Protein AF-A0A401SY33-F1 (afdb_monomer_lite)

Organism: Chiloscyllium punctatum (NCBI:txid137246)

Sequence (757 aa):
MIVTLPQFLPVDTIYSPPIVLKVLDYRPFGYKPVVGQTTVKSLNEFMCDPFAGSPETEDVAMMSNKSFHVETPNIEEDDTIDWWCKFYASSGEHDDYTDYLLQGYDTIKIYPCPLEDVPQFKGLQDFCHTFKLYRGKVYGDIEDPMVVGEFKGSFRIYPLPEDPAKPVPPPQFRQLPWSEPQICLVRVYIVRALSLQPKDRSGTCDPYIKVSLGKETIDDREHYIPNNLNPVFGKMFQLYATVPLNKDLKVSVYDYDLISQDDKIGETVIDLENRYLSRFGARCGLPRTYCISGSTQWRDQLTPIELLKNLSTMKNYALPVIRNNGQKITIGEKEFSLDDFEPRKLPYNFPGPPEERLALHILRLQNLVPEHVETRTLFNSTQPGIEQGKLQMWIDIFPKKLGLPGPPFNITPRGPVRYVLRCIIWNTSDVVLQETNLMGERMSDIYIKGWMVGLEEQKQNTDVHYRSLDGEGNFNWRFIFQFEYLTVERVLVINKKNYIWSLDETEMKMPPKLILQLWDNDKVSFDDYLGYLEINLNAFRCPTKWADNCTLEKFFKLEDSSSDSLQKMISLFKQKSIKGWWPCVTHEEGKPYLTGKLELTLELLTEREAEERPAGKGRDEPNMNPRLEPPNKLFVAVHQIPQEEKVRREREREAIWSRKASSLVVEGGVGGCSARREQKGRSSFHAAAYFGVDSSWPRACLYVCVYMCACMRVPEMQASRGGKTESRVCGWNIPEKARPNSRKKKPPLCSMPDSRR

pLDDT: mean 75.25, std 23.59, range [20.56, 98.5]

Foldseek 3Di:
DWDWDWDFADPPQLRGQWDKFFFWFQDPPRDTDTQWIDTHHGCVVQEDDLCCQDPVHDPPPLPPDADDDQDADDDDDDPPDAPLLQACVQVVPDPPNPVVVSNPDFHFAAAAEPPLPPVLCVSLCPAKDKTFIAPDDPDDCPVDTDGQWIFIWGWHWYFADPDPVDDGRDDPDPDDDDLAFFKKKKKKWFFKWFQFQDDDPVRFFQKDKWKDWDPDIDGGLVPTAPRDRIDGDLDIDIDIDRPPQGQKIKMWMWGDDPPDDIHTLFIDIDGNNSCVRRPLNSQAAQTLADFCDDNRHAWALDFLLRNLQVNCVVSVWARWDADDQQQWIDIPPDIDGLVSRDDPDDSDPGGDGNNSRRSSVVSVSVNHGHRYWYKYFTDDPVDPPDTRTITIIGMHIGGPVSPHTDDDGRRRADWWFKKKKKKWFFKKAQADFDDADPVRATWFFKKKWKDKVPPVVLIDIFDTAPTDRGGMGGTRFIRIDMFTARPSVQWTWDFDQPDPPRPGTRIDTHFGKMKMWMWGDDPPDPIHTQFIDIDRLQWAAAADADPVVADCCSGPDDDDDPDDDPRGTDHCVVVQKHWHKYFTWDADPRDTDGRIITTMIIGMGGPVRCVVFPDDGTQDPVCPPPHGDGPDPPDDDDDDDDPPPVVVVVVVVVVVVPPDDDDDDDDDDDDDDDDDDDDDDDDDDDDDDDDDDDDDDDRTTMMMIITGSGDIDRPPPDPPDDDDTDTDRDDDDDPPDDDDDDDDDDDDDDDDDDDDD

InterPro domains:
  IPR000008 C2 domain [PF00168] (186-274)
  IPR000008 C2 domain [PF00168] (442-539)
  IPR000008 C2 domain [PR00360] (201-213)
  IPR000008 C2 domain [PR00360] (227-240)
  IPR000008 C2 domain [PR00360] (249-257)
  IPR000008 C2 domain [PS50004] (167-285)
  IPR000008 C2 domain [PS50004] (401-551)
  IPR000008 C2 domain [SM00239] (185-284)
  IPR000008 C2 domain [SM00239] (357-549)
  IPR035892 C2 domain superfamily [G3DSA:2.60.40.150] (173-290)
  IPR035892 C2 domain superfamily [G3DSA:2.60.40.150] (414-547)
  IPR035892 C2 domain superfamily [SSF49562] (176-303)
  IPR035892 C2 domain superfamily [SSF49562] (388-561)
  IPR037721 Ferlin family [PTHR12546] (7-633)
  IPR037724 Ferlin, fifth C2 domain [cd04037] (185-308)
  IPR037725 Ferlin, sixth C2 domain [cd08374] (421-552)
  IPR055072 Ferlin, dsRNA-binding domain-like domain [PF22901] (277-367)

Secondary structure (DSSP, 8-state):
-EEEEEEE--SSGGGPPPEEEEEE---GGG---EEEEEEE---GGGB--TTTTSTTT-------PPP--------PPPTT--HHHHHHHHH---GGGHHHHHTT---PEEESS-GGG-GGGGGG-SS-EEEEEESS---S--SS--EEEEEEEEEEEEEPPSSTTSPPPPPSS-SPPPSSPEEEEEEEEEEEEESPPP-STTS---EEEEEEETTEEEE-GGG--TT-SS-EEEEEEEEEEEETTT-EEEEEEEE--SSSPPEEEEEEEEEHHHHHH-TT-TTSPBPSS-BSSSTTB---SS-HHHHHHHHHHHTTPPPPEEEGGGTEEEETTEEEEGGGTS-SS-S-S-B--HHHHHHHHHHHTTT--BSEEEEEEEEETTEEEEEEEEEEEEEEEEEGGG-PPPPPP--PPPPPEEEEEEEEEEEEESPPP-EE-TTS-EEEEEEEEEEETT-GGG-EEPPPEEEESSS-EEEEEEEEEEEEEETTTTEEEEEE-SSTT-SSPEEEEE--EEEEEEEE--SSSPPEEEEEEEEETTSBPPPBSSGGG--HHHHH--S---SS---PPB-TTTS-EEEEEEEEEEEETTEEEEEEEEEEEEEEEEHHHHHHS---SBT-SS--SS--PPP---S-------THHHHHHHHHHHHHHTSS---------------------------------------PEEEEEEEEE-----------S-----------------PPP----------------

Radius of gyration: 38.67 Å; chains: 1; bounding box: 113×69×112 Å

Structure (mmCIF, N/CA/C/O backbone):
data_AF-A0A401SY33-F1
#
_entry.id   AF-A0A401SY33-F1
#
loop_
_atom_site.group_PDB
_atom_site.id
_atom_site.type_symbol
_atom_site.label_atom_id
_atom_site.label_alt_id
_atom_site.label_comp_id
_atom_site.label_asym_id
_atom_site.label_entity_id
_atom_site.label_seq_id
_atom_site.pdbx_PDB_ins_code
_atom_site.Cartn_x
_atom_site.Cartn_y
_atom_site.Cartn_z
_atom_site.occupancy
_atom_site.B_iso_or_equiv
_atom_site.auth_seq_id
_atom_site.auth_comp_id
_atom_site.auth_asym_id
_atom_site.auth_atom_id
_atom_site.pdbx_PDB_model_num
ATOM 1 N N . MET A 1 1 ? -23.190 5.964 31.655 1.00 54.78 1 MET A N 1
ATOM 2 C CA . MET A 1 1 ? -24.062 5.789 32.844 1.00 54.78 1 MET A CA 1
ATOM 3 C C . MET A 1 1 ? -24.639 4.380 32.801 1.00 54.78 1 MET A C 1
ATOM 5 O O . MET A 1 1 ? -25.105 3.988 31.737 1.00 54.78 1 MET A O 1
ATOM 9 N N . ILE A 1 2 ? -24.578 3.614 33.896 1.00 63.88 2 ILE A N 1
ATOM 10 C CA . ILE A 1 2 ? -25.315 2.341 34.010 1.00 63.88 2 ILE A CA 1
ATOM 11 C C . ILE A 1 2 ? -26.623 2.646 34.728 1.00 63.88 2 ILE A C 1
ATOM 13 O O . ILE A 1 2 ? -26.611 3.270 35.787 1.00 63.88 2 ILE A O 1
ATOM 17 N N . VAL A 1 3 ? -27.733 2.231 34.133 1.00 65.44 3 VAL A N 1
ATOM 18 C CA . VAL A 1 3 ? -29.063 2.327 34.725 1.00 65.44 3 VAL A CA 1
ATOM 19 C C . VAL A 1 3 ? -29.599 0.921 34.873 1.00 65.44 3 VAL A C 1
ATOM 21 O O . VAL A 1 3 ? -29.601 0.155 33.912 1.00 65.44 3 VAL A O 1
ATOM 24 N N . THR A 1 4 ? -30.084 0.598 36.062 1.00 65.88 4 THR A N 1
ATOM 25 C CA . THR A 1 4 ? -30.574 -0.741 36.349 1.00 65.88 4 THR A CA 1
ATOM 26 C C . THR A 1 4 ? -32.029 -0.702 36.763 1.00 65.88 4 THR A C 1
ATOM 28 O O . THR A 1 4 ? -32.407 0.068 37.644 1.00 65.88 4 THR A O 1
ATOM 31 N N . LEU A 1 5 ? -32.852 -1.494 36.076 1.00 68.00 5 LEU A N 1
ATOM 32 C CA . LEU A 1 5 ? -34.304 -1.441 36.171 1.00 68.00 5 LEU A CA 1
ATOM 33 C C . LEU A 1 5 ? -34.866 -2.864 36.316 1.00 68.00 5 LEU A C 1
ATOM 35 O O . LEU A 1 5 ? -34.790 -3.645 35.365 1.00 68.00 5 LEU A O 1
ATOM 39 N N . PRO A 1 6 ? -35.443 -3.225 37.475 1.00 67.12 6 PRO A N 1
ATOM 40 C CA . PRO A 1 6 ? -36.211 -4.458 37.600 1.00 67.12 6 PRO A CA 1
ATOM 41 C C . PRO A 1 6 ? -37.560 -4.307 36.885 1.00 67.12 6 PRO A C 1
ATOM 43 O O . PRO A 1 6 ? -38.305 -3.365 37.161 1.00 67.12 6 PRO A O 1
ATOM 46 N N . GLN A 1 7 ? -37.888 -5.233 35.981 1.00 70.06 7 GLN A N 1
ATOM 47 C CA . GLN A 1 7 ? -39.125 -5.203 35.204 1.00 70.06 7 GLN A CA 1
ATOM 48 C C . GLN A 1 7 ? -39.750 -6.600 35.082 1.00 70.06 7 GLN A C 1
ATOM 50 O O . GLN A 1 7 ? -39.080 -7.600 34.854 1.00 70.06 7 GLN A O 1
ATOM 55 N N . PHE A 1 8 ? -41.074 -6.689 35.180 1.00 71.06 8 PHE A N 1
ATOM 56 C CA . PHE A 1 8 ? -41.777 -7.924 34.828 1.00 71.06 8 PHE A CA 1
ATOM 57 C C . PHE A 1 8 ? -41.903 -8.008 33.305 1.00 71.06 8 PHE A C 1
ATOM 59 O O . PHE A 1 8 ? -42.587 -7.175 32.703 1.00 71.06 8 PHE A O 1
ATOM 66 N N . LEU A 1 9 ? -41.233 -8.988 32.698 1.00 73.81 9 LEU A N 1
ATOM 67 C CA . LEU A 1 9 ? -41.313 -9.299 31.270 1.00 73.81 9 LEU A CA 1
ATOM 68 C C . LEU A 1 9 ? -41.828 -10.742 31.090 1.00 73.81 9 LEU A C 1
ATOM 70 O O . LEU A 1 9 ? -41.631 -11.569 31.982 1.00 73.81 9 LEU A O 1
ATOM 74 N N . PRO A 1 10 ? -42.516 -11.054 29.978 1.00 72.00 10 PRO A N 1
ATOM 75 C CA . PRO A 1 10 ? -42.912 -12.423 29.660 1.00 72.00 10 PRO A CA 1
ATOM 76 C C . PRO A 1 10 ? -41.701 -13.357 29.550 1.00 72.00 10 PRO A C 1
ATOM 78 O O . PRO A 1 10 ? -40.641 -12.947 29.085 1.00 72.00 10 PRO A O 1
ATOM 81 N N . VAL A 1 11 ? -41.878 -14.617 29.960 1.00 67.94 11 VAL A N 1
ATOM 82 C CA . VAL A 1 11 ? -40.839 -15.659 29.842 1.00 67.94 11 VAL A CA 1
ATOM 83 C C . VAL A 1 11 ? -40.564 -15.980 28.373 1.00 67.94 11 VAL A C 1
ATOM 85 O O . VAL A 1 11 ? -39.411 -16.097 27.969 1.00 67.94 11 VAL A O 1
ATOM 88 N N . ASP A 1 12 ? -41.626 -16.086 27.573 1.00 71.31 12 ASP A N 1
ATOM 89 C CA . ASP A 1 12 ? -41.516 -16.222 26.125 1.00 71.31 12 ASP A CA 1
ATOM 90 C C . ASP A 1 12 ? -41.307 -14.841 25.491 1.00 71.31 12 ASP A C 1
ATOM 92 O O . ASP A 1 12 ? -42.156 -13.943 25.556 1.00 71.31 12 ASP A O 1
ATOM 96 N N . THR A 1 13 ? -40.137 -14.683 24.881 1.00 68.00 13 THR A N 1
ATOM 97 C CA . THR A 1 13 ? -39.648 -13.415 24.357 1.00 68.00 13 THR A CA 1
ATOM 98 C C . THR A 1 13 ? -40.414 -12.920 23.133 1.00 68.00 13 THR A C 1
ATOM 100 O O . THR A 1 13 ? -40.348 -11.726 22.838 1.00 68.00 13 THR A O 1
ATOM 103 N N . ILE A 1 14 ? -41.194 -13.776 22.462 1.00 73.94 14 ILE A N 1
ATOM 104 C CA . ILE A 1 14 ? -42.076 -13.378 21.352 1.00 73.94 14 ILE A CA 1
ATOM 105 C C . ILE A 1 14 ? -43.176 -12.424 21.847 1.00 73.94 14 ILE A C 1
ATOM 107 O O . ILE A 1 14 ? -43.636 -11.558 21.100 1.00 73.94 14 ILE A O 1
ATOM 111 N N . TYR A 1 15 ? -43.563 -12.530 23.123 1.00 76.69 15 TYR A N 1
ATOM 112 C CA . TYR A 1 15 ? -44.560 -11.655 23.746 1.00 76.69 15 TYR A CA 1
ATOM 113 C C . TYR A 1 15 ? -43.953 -10.440 24.453 1.00 76.69 15 TYR A C 1
ATOM 115 O O . TYR A 1 15 ? -44.697 -9.617 24.999 1.00 76.69 15 TYR A O 1
ATOM 123 N N . SER A 1 16 ? -42.623 -10.308 24.468 1.00 73.12 16 SER A N 1
ATOM 124 C CA . SER A 1 16 ? -41.962 -9.188 25.131 1.00 73.12 16 SER A CA 1
ATOM 125 C C . SER A 1 16 ? -42.324 -7.859 24.463 1.00 73.12 16 SER A C 1
ATOM 127 O O . SER A 1 16 ? -42.234 -7.731 23.240 1.00 73.12 16 SER A O 1
ATOM 129 N N . PRO A 1 17 ? -42.731 -6.835 25.239 1.00 77.50 17 PRO A N 1
ATOM 130 C CA . PRO A 1 17 ? -43.013 -5.525 24.677 1.00 77.50 17 PRO A CA 1
ATOM 131 C C . PRO A 1 17 ? -41.732 -4.903 24.096 1.00 77.50 17 PRO A C 1
ATOM 133 O O . PRO A 1 17 ? -40.653 -5.070 24.670 1.00 77.50 17 PRO A O 1
ATOM 136 N N . PRO A 1 18 ? -41.832 -4.137 22.996 1.00 81.31 18 PRO A N 1
ATOM 137 C CA . PRO A 1 18 ? -40.674 -3.479 22.411 1.00 81.31 18 PRO A CA 1
ATOM 138 C C . PRO A 1 18 ? -40.135 -2.373 23.330 1.00 81.31 18 PRO A C 1
ATOM 140 O O . PRO A 1 18 ? -40.899 -1.699 24.029 1.00 81.31 18 PRO A O 1
ATOM 143 N N . ILE A 1 19 ? -38.825 -2.119 23.275 1.00 81.44 19 ILE A N 1
ATOM 144 C CA . ILE A 1 19 ? -38.206 -0.981 23.970 1.00 81.44 19 ILE A CA 1
ATOM 145 C C . ILE A 1 19 ? -38.242 0.236 23.046 1.00 81.44 19 ILE A C 1
ATOM 147 O O . ILE A 1 19 ? -37.684 0.225 21.951 1.00 81.44 19 ILE A O 1
ATOM 151 N N . VAL A 1 20 ? -38.883 1.316 23.494 1.00 82.62 20 VAL A N 1
ATOM 152 C CA . VAL A 1 20 ? -38.921 2.585 22.755 1.00 82.62 20 VAL A CA 1
ATOM 153 C C . VAL A 1 20 ? -37.926 3.557 23.373 1.00 82.62 20 VAL A C 1
ATOM 155 O O . VAL A 1 20 ? -38.124 4.031 24.491 1.00 82.62 20 VAL A O 1
ATOM 158 N N . LEU A 1 21 ? -36.879 3.895 22.626 1.00 82.81 21 LEU A N 1
ATOM 159 C CA . LEU A 1 21 ? -35.899 4.899 23.026 1.00 82.81 21 LEU A CA 1
ATOM 160 C C . LEU A 1 21 ? -36.359 6.258 22.513 1.00 82.81 21 LEU A C 1
ATOM 162 O O . LEU A 1 21 ? -36.647 6.409 21.327 1.00 82.81 21 LEU A O 1
ATOM 166 N N . LYS A 1 22 ? -36.440 7.248 23.404 1.00 81.25 22 LYS A N 1
ATOM 167 C CA . LYS A 1 22 ? -36.845 8.617 23.067 1.00 81.25 22 LYS A CA 1
ATOM 168 C C . LYS A 1 22 ? -35.818 9.607 23.576 1.00 81.25 22 LYS A C 1
ATOM 170 O O . LYS A 1 22 ? -35.433 9.568 24.743 1.00 81.25 22 LYS A O 1
ATOM 175 N N . VAL A 1 23 ? -35.447 10.533 22.707 1.00 78.81 23 VAL A N 1
ATOM 176 C CA . VAL A 1 23 ? -34.651 11.703 23.054 1.00 78.81 23 VAL A CA 1
ATOM 177 C C . VAL A 1 23 ? -35.593 12.880 23.256 1.00 78.81 23 VAL A C 1
ATOM 179 O O . VAL A 1 23 ? -36.391 13.208 22.373 1.00 78.81 23 VAL A O 1
ATOM 182 N N . LEU A 1 24 ? -35.504 13.499 24.432 1.00 81.12 24 LEU A N 1
ATOM 183 C CA . LEU A 1 24 ? -36.297 14.659 24.822 1.00 81.12 24 LEU A CA 1
ATOM 184 C C . LEU A 1 24 ? -35.406 15.902 24.849 1.00 81.12 24 LEU A C 1
ATOM 186 O O . LEU A 1 24 ? -34.330 15.883 25.444 1.00 81.12 24 LEU A O 1
ATOM 190 N N . ASP A 1 25 ? -35.876 16.980 24.235 1.00 76.69 25 ASP A N 1
ATOM 191 C CA . ASP A 1 25 ? -35.248 18.301 24.308 1.00 76.69 25 ASP A CA 1
ATOM 192 C C . ASP A 1 25 ? -35.870 19.087 25.469 1.00 76.69 25 ASP A C 1
ATOM 194 O O . ASP A 1 25 ? -37.087 19.243 25.528 1.00 76.69 25 ASP A O 1
ATOM 198 N N . TYR A 1 26 ? -35.064 19.530 26.435 1.00 75.00 26 TYR A N 1
ATOM 199 C CA . TYR A 1 26 ? -35.552 20.274 27.596 1.00 75.00 26 TYR A CA 1
ATOM 200 C C . TYR A 1 26 ? -35.578 21.769 27.281 1.00 75.00 26 TYR A C 1
ATOM 202 O O . TYR A 1 26 ? -34.548 22.440 27.303 1.00 75.00 26 TYR A O 1
ATOM 210 N N . ARG A 1 27 ? -36.777 22.305 27.034 1.00 76.81 27 ARG A N 1
ATOM 211 C CA . ARG A 1 27 ? -36.976 23.734 26.763 1.00 76.81 27 ARG A CA 1
ATOM 212 C C . ARG A 1 27 ? -37.445 24.493 28.009 1.00 76.81 27 ARG A C 1
ATOM 214 O O . ARG A 1 27 ? -38.011 23.885 28.927 1.00 76.81 27 ARG A O 1
ATOM 221 N N . PRO A 1 28 ? -37.254 25.829 28.050 1.00 71.00 28 PRO A N 1
ATOM 222 C CA . PRO A 1 28 ? -37.853 26.679 29.076 1.00 71.00 28 PRO A CA 1
ATOM 223 C C . PRO A 1 28 ? -39.360 26.413 29.234 1.00 71.00 28 PRO A C 1
ATOM 225 O O . PRO A 1 28 ? -40.027 25.994 28.288 1.00 71.00 28 PRO A O 1
ATOM 228 N N . PHE A 1 29 ? -39.898 26.661 30.431 1.00 72.88 29 PHE A N 1
ATOM 229 C CA . PHE A 1 29 ? -41.309 26.420 30.791 1.00 72.88 29 PHE A CA 1
ATOM 230 C C . PHE A 1 29 ? -41.753 24.943 30.815 1.00 72.88 29 PHE A C 1
ATOM 232 O O . PHE A 1 29 ? -42.946 24.653 30.820 1.00 72.88 29 PHE A O 1
ATOM 239 N N . GLY A 1 30 ? -40.813 23.993 30.873 1.00 73.56 30 GLY A N 1
ATOM 240 C CA . GLY A 1 30 ? -41.118 22.573 31.097 1.00 73.56 30 GLY A CA 1
ATOM 241 C C . GLY A 1 30 ? -41.630 21.821 29.865 1.00 73.56 30 GLY A C 1
ATOM 242 O O . GLY A 1 30 ? -42.019 20.658 29.983 1.00 73.56 30 GLY A O 1
ATOM 243 N N . TYR A 1 31 ? -41.603 22.448 28.687 1.00 74.44 31 TYR A N 1
ATOM 244 C CA . TYR A 1 31 ? -41.922 21.790 27.424 1.00 74.44 31 TYR A CA 1
ATOM 245 C C . TYR A 1 31 ? -40.796 20.823 27.022 1.00 74.44 31 TYR A C 1
ATOM 247 O O . TYR A 1 31 ? -39.625 21.204 26.985 1.00 74.44 31 TYR A O 1
ATOM 255 N N . LYS A 1 32 ? -41.156 19.564 26.735 1.00 80.06 32 LYS A N 1
ATOM 256 C CA . LYS A 1 32 ? -40.211 18.471 26.443 1.00 80.06 32 LYS A CA 1
ATOM 257 C C . LYS A 1 32 ? -40.564 17.729 25.149 1.00 80.06 32 LYS A C 1
ATOM 259 O O . LYS A 1 32 ? -41.097 16.617 25.213 1.00 80.06 32 LYS A O 1
ATOM 264 N N . PRO A 1 33 ? -40.350 18.331 23.967 1.00 80.19 33 PRO A N 1
ATOM 265 C CA . PRO A 1 33 ? -40.641 17.664 22.706 1.00 80.19 33 PRO A CA 1
ATOM 266 C C . PRO A 1 33 ? -39.713 16.464 22.485 1.00 80.19 33 PRO A C 1
ATOM 268 O O . PRO A 1 33 ? -38.527 16.501 22.814 1.00 80.19 33 PRO A O 1
ATOM 271 N N . VAL A 1 34 ? -40.261 15.404 21.883 1.00 80.44 34 VAL A N 1
ATOM 272 C CA . VAL A 1 34 ? -39.468 14.275 21.379 1.00 80.44 34 VAL A CA 1
ATOM 273 C C . VAL A 1 34 ? -38.770 14.729 20.102 1.00 80.44 34 VAL A C 1
ATOM 275 O O . VAL A 1 34 ? -39.436 15.017 19.107 1.00 80.44 34 VAL A O 1
ATOM 278 N N . VAL A 1 35 ? -37.442 14.792 20.129 1.00 79.06 35 VAL A N 1
ATOM 279 C CA . VAL A 1 35 ? -36.632 15.209 18.971 1.00 79.06 35 VAL A CA 1
ATOM 280 C C . VAL A 1 35 ? -36.192 14.035 18.108 1.00 79.06 35 VAL A C 1
ATOM 282 O O . VAL A 1 35 ? -36.000 14.204 16.909 1.00 79.06 35 VAL A O 1
ATOM 285 N N . GLY A 1 36 ? -36.120 12.840 18.689 1.00 82.81 36 GLY A N 1
ATOM 286 C CA . GLY A 1 36 ? -35.834 11.603 17.979 1.00 82.81 36 GLY A CA 1
ATOM 287 C C . GLY A 1 36 ? -36.314 10.403 18.780 1.00 82.81 36 GLY A C 1
ATOM 288 O O . GLY A 1 36 ? -36.308 10.430 20.014 1.00 82.81 36 GLY A O 1
ATOM 289 N N . GLN A 1 37 ? -36.755 9.356 18.095 1.00 86.56 37 GLN A N 1
ATOM 290 C CA . GLN A 1 37 ? -37.111 8.099 18.740 1.00 86.56 37 GLN A CA 1
ATOM 291 C C . GLN A 1 37 ? -36.773 6.889 17.876 1.00 86.56 37 GLN A C 1
ATOM 293 O O . GLN A 1 37 ? -36.743 6.974 16.651 1.00 86.56 37 GLN A O 1
ATOM 298 N N . THR A 1 38 ? -36.557 5.751 18.523 1.00 85.75 38 THR A N 1
ATOM 299 C CA . THR A 1 38 ? -36.406 4.454 17.866 1.00 85.75 38 THR A CA 1
ATOM 300 C C . THR A 1 38 ? -37.145 3.377 18.649 1.00 85.75 38 THR A C 1
ATOM 302 O O . THR A 1 38 ? -37.444 3.559 19.830 1.00 85.75 38 THR A O 1
ATOM 305 N N . THR A 1 39 ? -37.485 2.271 17.995 1.00 85.81 39 THR A N 1
ATOM 306 C CA . THR A 1 39 ? -38.187 1.147 18.627 1.00 85.81 39 THR A CA 1
ATOM 307 C C . THR A 1 39 ? -37.414 -0.138 18.382 1.00 85.81 39 THR A C 1
ATOM 309 O O . THR A 1 39 ? -37.330 -0.612 17.252 1.00 85.81 39 THR A O 1
ATOM 312 N N . VAL A 1 40 ? -36.885 -0.710 19.457 1.00 82.94 40 VAL A N 1
ATOM 313 C CA . VAL A 1 40 ? -36.245 -2.022 19.491 1.00 82.94 40 VAL A CA 1
ATOM 314 C C . VAL A 1 40 ? -37.350 -3.070 19.600 1.00 82.94 40 VAL A C 1
ATOM 316 O O . VAL A 1 40 ? -37.990 -3.201 20.645 1.00 82.94 40 VAL A O 1
ATOM 319 N N . LYS A 1 41 ? -37.635 -3.757 18.488 1.00 81.62 41 LYS A N 1
ATOM 320 C CA . LYS A 1 41 ? -38.771 -4.690 18.382 1.00 81.62 41 LYS A CA 1
ATOM 321 C C . LYS A 1 41 ? -38.498 -6.053 19.015 1.00 81.62 41 LYS A C 1
ATOM 323 O O . LYS A 1 41 ? -39.400 -6.616 19.617 1.00 81.62 41 LYS A O 1
ATOM 328 N N . SER A 1 42 ? -37.280 -6.568 18.862 1.00 81.94 42 SER A N 1
ATOM 329 C CA . SER A 1 42 ? -36.862 -7.861 19.403 1.00 81.94 42 SER A CA 1
ATOM 330 C C . SER A 1 42 ? -35.894 -7.639 20.554 1.00 81.94 42 SER A C 1
ATOM 332 O O . SER A 1 42 ? -34.956 -6.860 20.419 1.00 81.94 42 SER A O 1
ATOM 334 N N . LEU A 1 43 ? -36.122 -8.316 21.679 1.00 80.88 43 LEU A N 1
ATOM 335 C CA . LEU A 1 43 ? -35.225 -8.261 22.837 1.00 80.88 43 LEU A CA 1
ATOM 336 C C . LEU A 1 43 ? -34.252 -9.442 22.899 1.00 80.88 43 LEU A C 1
ATOM 338 O O . LEU A 1 43 ? -33.363 -9.444 23.745 1.00 80.88 43 LEU A O 1
ATOM 342 N N . ASN A 1 44 ? -34.397 -10.421 22.000 1.00 81.56 44 ASN A N 1
ATOM 343 C CA . ASN A 1 44 ? -33.638 -11.675 22.023 1.00 81.56 44 ASN A CA 1
ATOM 344 C C . ASN A 1 44 ? -32.125 -11.454 22.002 1.00 81.56 44 ASN A C 1
ATOM 346 O O . ASN A 1 44 ? -31.402 -12.127 22.725 1.00 81.56 44 ASN A O 1
ATOM 350 N N . GLU A 1 45 ? -31.654 -10.482 21.221 1.00 78.25 45 GLU A N 1
ATOM 351 C CA . GLU A 1 45 ? -30.228 -10.154 21.091 1.00 78.25 45 GLU A CA 1
ATOM 352 C C . GLU A 1 45 ? -29.603 -9.576 22.375 1.00 78.25 45 GLU A C 1
ATOM 354 O O . GLU A 1 45 ? -28.382 -9.579 22.531 1.00 78.25 45 GLU A O 1
ATOM 359 N N . PHE A 1 46 ? -30.431 -9.121 23.320 1.00 80.88 46 PHE A N 1
ATOM 360 C CA . PHE A 1 46 ? -29.997 -8.553 24.598 1.00 80.88 46 PHE A CA 1
ATOM 361 C C . PHE A 1 46 ? -30.153 -9.517 25.776 1.00 80.88 46 PHE A C 1
ATOM 363 O O . PHE A 1 46 ? -29.701 -9.198 26.879 1.00 80.88 46 PHE A O 1
ATOM 370 N N . MET A 1 47 ? -30.781 -10.677 25.562 1.00 79.56 47 MET A N 1
ATOM 371 C CA . MET A 1 47 ? -30.905 -11.719 26.577 1.00 79.56 47 MET A CA 1
ATOM 372 C C . MET A 1 47 ? -29.543 -12.381 26.809 1.00 79.56 47 MET A C 1
ATOM 374 O O . MET A 1 47 ? -28.842 -12.722 25.857 1.00 79.56 47 MET A O 1
ATOM 378 N N . CYS A 1 48 ? -29.155 -12.570 28.067 1.00 77.94 48 CYS A N 1
ATOM 379 C CA . CYS A 1 48 ? -27.909 -13.250 28.418 1.00 77.94 48 CYS A CA 1
ATOM 380 C C . CYS A 1 48 ? -28.053 -14.095 29.686 1.00 77.94 48 CYS A C 1
ATOM 382 O O . CYS A 1 48 ? -28.863 -13.784 30.559 1.00 77.94 48 CYS A O 1
ATOM 384 N N . ASP A 1 49 ? -27.223 -15.131 29.808 1.00 78.31 49 ASP A N 1
ATOM 385 C CA . ASP A 1 49 ? -26.973 -15.782 31.093 1.00 78.31 49 ASP A CA 1
ATOM 386 C C . ASP A 1 49 ? -26.028 -14.885 31.906 1.00 78.31 49 ASP A C 1
ATOM 388 O O . ASP A 1 49 ? -24.906 -14.628 31.466 1.00 78.31 49 ASP A O 1
ATOM 392 N N . PRO A 1 50 ? -26.454 -14.363 33.066 1.00 73.06 50 PRO A N 1
ATOM 393 C CA . PRO A 1 50 ? -25.643 -13.424 33.819 1.00 73.06 50 PRO A CA 1
ATOM 394 C C . PRO A 1 50 ? -24.477 -14.089 34.566 1.00 73.06 50 PRO A C 1
ATOM 396 O O . PRO A 1 50 ? -23.640 -13.371 35.122 1.00 73.06 50 PRO A O 1
ATOM 399 N N . PHE A 1 51 ? -24.423 -15.425 34.591 1.00 71.44 51 PHE A N 1
ATOM 400 C CA . PHE A 1 51 ? -23.330 -16.213 35.160 1.00 71.44 51 PHE A CA 1
ATOM 401 C C . PHE A 1 51 ? -22.401 -16.815 34.103 1.00 71.44 51 PHE A C 1
ATOM 403 O O . PHE A 1 51 ? -21.338 -17.306 34.478 1.00 71.44 51 PHE A O 1
ATOM 410 N N . ALA A 1 52 ? -22.740 -16.724 32.811 1.00 61.44 52 ALA A N 1
ATOM 411 C CA . ALA A 1 52 ? -21.816 -17.069 31.736 1.00 61.44 52 ALA A CA 1
ATOM 412 C C . ALA A 1 52 ? -20.575 -16.159 31.833 1.00 61.44 52 ALA A C 1
ATOM 414 O O . ALA A 1 52 ? -20.671 -14.939 31.675 1.00 61.44 52 ALA A O 1
ATOM 415 N N . GLY A 1 53 ? -19.429 -16.745 32.196 1.00 50.66 53 GLY A N 1
ATOM 416 C CA . GLY A 1 53 ? -18.183 -16.025 32.488 1.00 50.66 53 GLY A CA 1
ATOM 417 C C . GLY A 1 53 ? -17.825 -15.902 33.979 1.00 50.66 53 GLY A C 1
ATOM 418 O O . GLY A 1 53 ? -16.915 -15.145 34.337 1.00 50.66 53 GLY A O 1
ATOM 419 N N . SER A 1 54 ? -18.505 -16.624 34.882 1.00 44.66 54 SER A N 1
ATOM 420 C CA . SER A 1 54 ? -17.895 -16.985 36.168 1.00 44.66 54 SER A CA 1
ATOM 421 C C . SER A 1 54 ? -16.703 -17.927 35.908 1.00 44.66 54 SER A C 1
ATOM 423 O O . SER A 1 54 ? -16.729 -18.665 34.920 1.00 44.66 54 SER A O 1
ATOM 425 N N . PRO A 1 55 ? -15.663 -17.949 36.767 1.00 45.00 55 PRO A N 1
ATOM 426 C CA . PRO A 1 55 ? -14.506 -18.838 36.585 1.00 45.00 55 PRO A CA 1
ATOM 427 C C . PRO A 1 55 ? -14.870 -20.326 36.448 1.00 45.00 55 PRO A C 1
ATOM 429 O O . PRO A 1 55 ? -14.027 -21.121 36.058 1.00 45.00 55 PRO A O 1
ATOM 432 N N . GLU A 1 56 ? -16.106 -20.700 36.784 1.00 37.44 56 GLU A N 1
ATOM 433 C CA . GLU A 1 56 ? -16.596 -22.074 36.813 1.00 37.44 56 GLU A CA 1
ATOM 434 C C . GLU A 1 56 ? -17.227 -22.549 35.489 1.00 37.44 56 GLU A C 1
ATOM 436 O O . GLU A 1 56 ? -17.537 -23.731 35.387 1.00 37.44 56 GLU A O 1
ATOM 441 N N . THR A 1 57 ? -17.455 -21.684 34.483 1.00 35.41 57 THR A N 1
ATOM 442 C CA . THR A 1 57 ? -18.266 -22.065 33.295 1.00 35.41 57 THR A CA 1
ATOM 443 C C . THR A 1 57 ? -17.698 -21.735 31.915 1.00 35.41 57 THR A C 1
ATOM 445 O O . THR A 1 57 ? -18.282 -22.157 30.919 1.00 35.41 57 THR A O 1
ATOM 448 N N . GLU A 1 58 ? -16.552 -21.064 31.803 1.00 37.47 58 GLU A N 1
ATOM 449 C CA . GLU A 1 58 ? -15.858 -20.947 30.515 1.00 37.47 58 GLU A CA 1
ATOM 450 C C . GLU A 1 58 ? -14.586 -21.788 30.533 1.00 37.47 58 GLU A C 1
ATOM 452 O O . GLU A 1 58 ? -13.506 -21.307 30.879 1.00 37.47 58 GLU A O 1
ATOM 457 N N . ASP A 1 59 ? -14.716 -23.049 30.108 1.00 37.22 59 ASP A N 1
ATOM 458 C CA . ASP A 1 59 ? -13.588 -23.788 29.553 1.00 37.22 59 ASP A CA 1
ATOM 459 C C . ASP A 1 59 ? -12.984 -22.920 28.450 1.00 37.22 59 ASP A C 1
ATOM 461 O O . ASP A 1 59 ? -13.568 -22.704 27.383 1.00 37.22 59 ASP A O 1
ATOM 465 N N . VAL A 1 60 ? -11.819 -22.355 28.756 1.00 41.56 60 VAL A N 1
ATOM 466 C CA . VAL A 1 60 ? -11.039 -21.503 27.872 1.00 41.56 60 VAL A CA 1
ATOM 467 C C . VAL A 1 60 ? -10.623 -22.354 26.677 1.00 41.56 60 VAL A C 1
ATOM 469 O O . VAL A 1 60 ? -9.546 -22.950 26.654 1.00 41.56 60 VAL A O 1
ATOM 472 N N . ALA A 1 61 ? -11.471 -22.394 25.651 1.00 40.66 61 ALA A N 1
ATOM 473 C CA . ALA A 1 61 ? -11.153 -22.926 24.336 1.00 40.66 61 ALA A CA 1
ATOM 474 C C . ALA A 1 61 ? -10.173 -21.973 23.629 1.00 40.66 61 ALA A C 1
ATOM 476 O O . ALA A 1 61 ? -10.450 -21.389 22.584 1.00 40.66 61 ALA A O 1
ATOM 477 N N . MET A 1 62 ? -8.991 -21.800 24.219 1.00 42.59 62 MET A N 1
ATOM 478 C CA . MET A 1 62 ? -7.799 -21.421 23.483 1.00 42.59 62 MET A CA 1
ATOM 479 C C . MET A 1 62 ? -7.497 -22.586 22.557 1.00 42.59 62 MET A C 1
ATOM 481 O O . MET A 1 62 ? -6.942 -23.597 22.989 1.00 42.59 62 MET A O 1
ATOM 485 N N . MET A 1 63 ? -7.930 -22.458 21.305 1.00 38.62 63 MET A N 1
ATOM 486 C CA . MET A 1 63 ? -7.682 -23.452 20.274 1.00 38.62 63 MET A CA 1
ATOM 487 C C . MET A 1 63 ? -6.194 -23.806 20.253 1.00 38.62 63 MET A C 1
ATOM 489 O O . MET A 1 63 ? -5.333 -22.963 20.001 1.00 38.62 63 MET A O 1
ATOM 493 N N . SER A 1 64 ? -5.909 -25.072 20.555 1.00 33.66 64 SER A N 1
ATOM 494 C CA . SER A 1 64 ? -4.637 -25.711 20.253 1.00 33.66 64 SER A CA 1
ATOM 495 C C . SER A 1 64 ? -4.551 -25.821 18.734 1.00 33.66 64 SER A C 1
ATOM 497 O O . SER A 1 64 ? -5.094 -26.748 18.139 1.00 33.66 64 SER A O 1
ATOM 499 N N . ASN A 1 65 ? -3.915 -24.843 18.095 1.00 34.19 65 ASN A N 1
ATOM 500 C CA . ASN A 1 65 ? -3.427 -25.028 16.739 1.00 34.19 65 ASN A CA 1
ATOM 501 C C . ASN A 1 65 ? -1.979 -25.495 16.829 1.00 34.19 65 ASN A C 1
ATOM 503 O O . ASN A 1 65 ? -1.131 -24.823 17.413 1.00 34.19 65 ASN A O 1
ATOM 507 N N . LYS A 1 66 ? -1.734 -26.682 16.266 1.00 33.25 66 LYS A N 1
ATOM 508 C CA . LYS A 1 66 ? -0.406 -27.260 16.070 1.00 33.25 66 LYS A CA 1
ATOM 509 C C . LYS A 1 66 ? 0.493 -26.239 15.376 1.00 33.25 66 LYS A C 1
ATOM 511 O O . LYS A 1 66 ? 0.132 -25.707 14.325 1.00 33.25 66 LYS A O 1
ATOM 516 N N . SER A 1 67 ? 1.659 -26.001 15.961 1.00 29.67 67 SER A N 1
ATOM 517 C CA . SER A 1 67 ? 2.755 -25.296 15.316 1.00 29.67 67 SER A CA 1
ATOM 518 C C . SER A 1 67 ? 3.186 -26.074 14.068 1.00 29.67 67 SER A C 1
ATOM 520 O O . SER A 1 67 ? 3.428 -27.280 14.112 1.00 29.67 67 SER A O 1
ATOM 522 N N . PHE A 1 68 ? 3.254 -25.387 12.930 1.00 32.06 68 PHE A N 1
ATOM 523 C CA . PHE A 1 68 ? 4.004 -25.873 11.779 1.00 32.06 68 PHE A CA 1
ATOM 524 C C . PHE A 1 68 ? 5.451 -25.428 11.976 1.00 32.06 68 PHE A C 1
ATOM 526 O O . PHE A 1 68 ? 5.748 -24.236 11.915 1.00 32.06 68 PHE A O 1
ATOM 533 N N . HIS A 1 69 ? 6.336 -26.386 12.250 1.00 30.53 69 HIS A N 1
ATOM 534 C CA . HIS A 1 69 ? 7.773 -26.157 12.178 1.00 30.53 69 HIS A CA 1
ATOM 535 C C . HIS A 1 69 ? 8.152 -25.963 10.710 1.00 30.53 69 HIS A C 1
ATOM 537 O O . HIS A 1 69 ? 8.050 -26.892 9.912 1.00 30.53 69 HIS A O 1
ATOM 543 N N . VAL A 1 70 ? 8.579 -24.752 10.366 1.00 34.94 70 VAL A N 1
ATOM 544 C CA . VAL A 1 70 ? 9.323 -24.482 9.138 1.00 34.94 70 VAL A CA 1
ATOM 545 C C . VAL A 1 70 ? 10.755 -24.208 9.573 1.00 34.94 70 VAL A C 1
ATOM 547 O O . VAL A 1 70 ? 10.999 -23.305 10.373 1.00 34.94 70 VAL A O 1
ATOM 550 N N . GLU A 1 71 ? 11.688 -25.038 9.115 1.00 31.03 71 GLU A N 1
ATOM 551 C CA . GLU A 1 71 ? 13.116 -24.780 9.278 1.00 31.03 71 GLU A CA 1
ATOM 552 C C . GLU A 1 71 ? 13.477 -23.566 8.419 1.00 31.03 71 GLU A C 1
ATOM 554 O O . GLU A 1 71 ? 13.393 -23.618 7.193 1.00 31.03 71 GLU A O 1
ATOM 559 N N . THR A 1 72 ? 13.835 -22.457 9.061 1.00 37.06 72 THR A N 1
ATOM 560 C CA . THR A 1 72 ? 14.286 -21.248 8.372 1.00 37.06 72 THR A CA 1
ATOM 561 C C . THR A 1 72 ? 15.815 -21.237 8.276 1.00 37.06 72 THR A C 1
ATOM 563 O O . THR A 1 72 ? 16.504 -21.494 9.271 1.00 37.06 72 THR A O 1
ATOM 566 N N . PRO A 1 73 ? 16.386 -20.964 7.089 1.00 37.03 73 PRO A N 1
ATOM 567 C CA . PRO A 1 73 ? 17.825 -20.821 6.930 1.00 37.03 73 PRO A CA 1
ATOM 568 C C . PRO A 1 73 ? 18.356 -19.569 7.646 1.00 37.03 73 PRO A C 1
ATOM 570 O O . PRO A 1 73 ? 17.632 -18.634 7.979 1.00 37.03 73 PRO A O 1
ATOM 573 N N . ASN A 1 74 ? 19.662 -19.576 7.905 1.00 32.03 74 ASN A N 1
ATOM 574 C CA . ASN A 1 74 ? 20.379 -18.510 8.597 1.00 32.03 74 ASN A CA 1
ATOM 575 C C . ASN A 1 74 ? 20.444 -17.252 7.718 1.00 32.03 74 ASN A C 1
ATOM 577 O O . ASN A 1 74 ? 21.074 -17.299 6.665 1.00 32.03 74 ASN A O 1
ATOM 581 N N . ILE A 1 75 ? 19.822 -16.147 8.142 1.00 47.22 75 ILE A N 1
ATOM 582 C CA . ILE A 1 75 ? 19.801 -14.899 7.357 1.00 47.22 75 ILE A CA 1
ATOM 583 C C . ILE A 1 75 ? 20.211 -13.707 8.229 1.00 47.22 75 ILE A C 1
ATOM 585 O O . ILE A 1 75 ? 19.920 -13.684 9.432 1.00 47.22 75 ILE A O 1
ATOM 589 N N . GLU A 1 76 ? 20.963 -12.795 7.614 1.00 43.94 76 GLU A N 1
ATOM 590 C CA . GLU A 1 76 ? 21.217 -11.414 8.032 1.00 43.94 76 GLU A CA 1
ATOM 591 C C . GLU A 1 76 ? 20.160 -10.545 7.339 1.00 43.94 76 GLU A C 1
ATOM 593 O O . GLU A 1 76 ? 19.928 -10.719 6.145 1.00 43.94 76 GLU A O 1
ATOM 598 N N . GLU A 1 77 ? 19.470 -9.679 8.084 1.00 46.41 77 GLU A N 1
ATOM 599 C CA . GLU A 1 77 ? 18.414 -8.812 7.538 1.00 46.41 77 GLU A CA 1
ATOM 600 C C . GLU A 1 77 ? 18.942 -8.013 6.342 1.00 46.41 77 GLU A C 1
ATOM 602 O O . GLU A 1 77 ? 19.963 -7.330 6.431 1.00 46.41 77 GLU A O 1
ATOM 607 N N . ASP A 1 78 ? 18.242 -8.134 5.219 1.00 53.38 78 ASP A N 1
ATOM 608 C CA . ASP A 1 78 ? 18.505 -7.332 4.040 1.00 53.38 78 ASP A CA 1
ATOM 609 C C . ASP A 1 78 ? 17.826 -5.968 4.227 1.00 53.38 78 ASP A C 1
ATOM 611 O O . ASP A 1 78 ? 16.602 -5.888 4.387 1.00 53.38 78 ASP A O 1
ATOM 615 N N . ASP A 1 79 ? 18.610 -4.888 4.168 1.00 55.22 79 ASP A N 1
ATOM 616 C CA . ASP A 1 79 ? 18.131 -3.499 4.165 1.00 55.22 79 ASP A CA 1
ATOM 617 C C . ASP A 1 79 ? 17.104 -3.231 3.038 1.00 55.22 79 ASP A C 1
ATOM 619 O O . ASP A 1 79 ? 16.451 -2.184 3.010 1.00 55.22 79 ASP A O 1
ATOM 623 N N . THR A 1 80 ? 16.916 -4.171 2.101 1.00 62.47 80 THR A N 1
ATOM 624 C CA . THR A 1 80 ? 15.873 -4.118 1.073 1.00 62.47 80 THR A CA 1
ATOM 625 C C . THR A 1 80 ? 14.469 -4.543 1.532 1.00 62.47 80 THR A C 1
ATOM 627 O O . THR A 1 80 ? 13.539 -4.459 0.722 1.00 62.47 80 THR A O 1
ATOM 630 N N . ILE A 1 81 ? 14.245 -4.971 2.781 1.00 75.75 81 ILE A N 1
ATOM 631 C CA . ILE A 1 81 ? 12.919 -5.422 3.252 1.00 75.75 81 ILE A CA 1
ATOM 632 C C . ILE A 1 81 ? 12.107 -4.280 3.881 1.00 75.75 81 ILE A C 1
ATOM 634 O O . ILE A 1 81 ? 12.376 -3.832 4.995 1.00 75.75 81 ILE A O 1
ATOM 638 N N . ASP A 1 82 ? 11.026 -3.870 3.212 1.00 81.62 82 ASP A N 1
ATOM 639 C CA . ASP A 1 82 ? 10.096 -2.845 3.699 1.00 81.62 82 ASP A CA 1
ATOM 640 C C . ASP A 1 82 ? 8.649 -3.354 3.850 1.00 81.62 82 ASP A C 1
ATOM 642 O O . ASP A 1 82 ? 8.343 -4.542 3.711 1.00 81.62 82 ASP A O 1
ATOM 646 N N . TRP A 1 83 ? 7.739 -2.423 4.153 1.00 88.94 83 TRP A N 1
ATOM 647 C CA . TRP A 1 83 ? 6.311 -2.705 4.283 1.00 88.94 83 TRP A CA 1
ATOM 648 C C . TRP A 1 83 ? 5.676 -3.213 2.975 1.00 88.94 83 TRP A C 1
ATOM 650 O O . TRP A 1 83 ? 4.774 -4.049 3.018 1.00 88.94 83 TRP A O 1
ATOM 660 N N . TRP A 1 84 ? 6.155 -2.767 1.809 1.00 87.31 84 TRP A N 1
ATOM 661 C CA . TRP A 1 84 ? 5.626 -3.200 0.516 1.00 87.31 84 TRP A CA 1
ATOM 662 C C . TRP A 1 84 ? 5.958 -4.660 0.228 1.00 87.31 84 TRP A C 1
ATOM 664 O O . TRP A 1 84 ? 5.072 -5.391 -0.212 1.00 87.31 84 TRP A O 1
ATOM 674 N N . CYS A 1 85 ? 7.170 -5.126 0.554 1.00 85.19 85 CYS A N 1
ATOM 675 C CA . CYS A 1 85 ? 7.508 -6.553 0.475 1.00 85.19 85 CYS A CA 1
ATOM 676 C C . CYS A 1 85 ? 6.495 -7.406 1.256 1.00 85.19 85 CYS A C 1
ATOM 678 O O . CYS A 1 85 ? 5.972 -8.395 0.742 1.00 85.19 85 CYS A O 1
ATOM 680 N N . LYS A 1 86 ? 6.151 -6.958 2.468 1.00 88.12 86 LYS A N 1
ATOM 681 C CA . LYS A 1 86 ? 5.150 -7.597 3.326 1.00 88.12 86 LYS A CA 1
ATOM 682 C C . LYS A 1 86 ? 3.756 -7.597 2.691 1.00 88.12 86 LYS A C 1
ATOM 684 O O . LYS A 1 86 ? 3.071 -8.620 2.698 1.00 88.12 86 LYS A O 1
ATOM 689 N N . PHE A 1 87 ? 3.327 -6.462 2.141 1.00 90.31 87 PHE A N 1
ATOM 690 C CA . PHE A 1 87 ? 2.022 -6.306 1.496 1.00 90.31 87 PHE A CA 1
ATOM 691 C C . PHE A 1 87 ? 1.867 -7.213 0.267 1.00 90.31 87 PHE A C 1
ATOM 693 O O . PHE A 1 87 ? 0.887 -7.952 0.183 1.00 90.31 87 PHE A O 1
ATOM 700 N N . TYR A 1 88 ? 2.845 -7.230 -0.642 1.00 86.62 88 TYR A N 1
ATOM 701 C CA . TYR A 1 88 ? 2.777 -8.037 -1.866 1.00 86.62 88 TYR A CA 1
ATOM 702 C C . TYR A 1 88 ? 2.911 -9.539 -1.607 1.00 86.62 88 TYR A C 1
ATOM 704 O O . TYR A 1 88 ? 2.174 -10.328 -2.198 1.00 86.62 88 TYR A O 1
ATOM 712 N N . ALA A 1 89 ? 3.751 -9.942 -0.648 1.00 87.19 89 ALA A N 1
ATOM 713 C CA . ALA A 1 89 ? 3.781 -11.328 -0.177 1.00 87.19 89 ALA A CA 1
ATOM 714 C C . ALA A 1 89 ? 2.424 -11.779 0.400 1.00 87.19 89 ALA A C 1
ATOM 716 O O . ALA A 1 89 ? 2.099 -12.964 0.386 1.00 87.19 89 ALA A O 1
ATOM 717 N N . SER A 1 90 ? 1.619 -10.833 0.897 1.00 90.56 90 SER A N 1
ATOM 718 C CA . SER A 1 90 ? 0.298 -11.099 1.472 1.00 90.56 90 SER A CA 1
ATOM 719 C C . SER A 1 90 ? -0.839 -11.081 0.450 1.00 90.56 90 SER A C 1
ATOM 721 O O . SER A 1 90 ? -1.850 -11.747 0.674 1.00 90.56 90 SER A O 1
ATOM 723 N N . SER A 1 91 ? -0.713 -10.315 -0.639 1.00 86.06 91 SER A N 1
ATOM 724 C CA . SER A 1 91 ? -1.738 -10.247 -1.690 1.00 86.06 91 SER A CA 1
ATOM 725 C C . SER A 1 91 ? -1.729 -11.471 -2.597 1.00 86.06 91 SER A C 1
ATOM 727 O O . SER A 1 91 ? -2.778 -11.833 -3.123 1.00 86.06 91 SER A O 1
ATOM 729 N N . GLY A 1 92 ? -0.571 -12.120 -2.758 1.00 75.62 92 GLY A N 1
ATOM 730 C CA . GLY A 1 92 ? -0.411 -13.242 -3.684 1.00 75.62 92 GLY A CA 1
ATOM 731 C C . GLY A 1 92 ? -0.494 -12.828 -5.156 1.00 75.62 92 GLY A C 1
ATOM 732 O O . GLY A 1 92 ? -0.631 -13.685 -6.018 1.00 75.62 92 GLY A O 1
ATOM 733 N N . GLU A 1 93 ? -0.424 -11.525 -5.450 1.00 68.38 93 GLU A N 1
ATOM 734 C CA . GLU A 1 93 ? -0.480 -10.984 -6.818 1.00 68.38 93 GLU A CA 1
ATOM 735 C C . GLU A 1 93 ? 0.863 -11.113 -7.563 1.00 68.38 93 GLU A C 1
ATOM 737 O O . GLU A 1 93 ? 0.913 -10.917 -8.774 1.00 68.38 93 GLU A O 1
ATOM 742 N N . HIS A 1 94 ? 1.949 -11.453 -6.857 1.00 62.56 94 HIS A N 1
ATOM 743 C CA . HIS A 1 94 ? 3.301 -11.533 -7.413 1.00 62.56 94 HIS A CA 1
ATOM 744 C C . HIS A 1 94 ? 4.009 -12.834 -7.003 1.00 62.56 94 HIS A C 1
ATOM 746 O O . HIS A 1 94 ? 4.281 -13.053 -5.821 1.00 62.56 94 HIS A O 1
ATOM 752 N N . ASP A 1 95 ? 4.390 -13.654 -7.989 1.00 57.31 95 ASP A N 1
ATOM 753 C CA . ASP A 1 95 ? 5.039 -14.965 -7.788 1.00 57.31 95 ASP A CA 1
ATOM 754 C C . ASP A 1 95 ? 6.463 -14.873 -7.183 1.00 57.31 95 ASP A C 1
ATOM 756 O O . ASP A 1 95 ? 7.009 -15.844 -6.648 1.00 57.31 95 ASP A O 1
ATOM 760 N N . ASP A 1 96 ? 7.080 -13.688 -7.214 1.00 63.19 96 ASP A N 1
ATOM 761 C CA . ASP A 1 96 ? 8.490 -13.485 -6.853 1.00 63.19 96 ASP A CA 1
ATOM 762 C C . ASP A 1 96 ? 8.780 -13.336 -5.359 1.00 63.19 96 ASP A C 1
ATOM 764 O O . ASP A 1 96 ? 9.943 -13.408 -4.954 1.00 63.19 96 ASP A O 1
ATOM 768 N N . TYR A 1 97 ? 7.749 -13.186 -4.526 1.00 69.56 97 TYR A N 1
ATOM 769 C CA . TYR A 1 97 ? 7.908 -13.103 -3.069 1.00 69.56 97 TYR A CA 1
ATOM 770 C C . TYR A 1 97 ? 7.945 -14.481 -2.394 1.00 69.56 97 TYR A C 1
ATOM 772 O O . TYR A 1 97 ? 7.912 -14.582 -1.169 1.00 69.56 97 TYR A O 1
ATOM 780 N N . THR A 1 98 ? 8.077 -15.553 -3.181 1.00 67.69 98 THR A N 1
ATOM 781 C CA . THR A 1 98 ? 8.288 -16.910 -2.662 1.00 67.69 98 THR A CA 1
ATOM 782 C C . THR A 1 98 ? 9.503 -16.968 -1.730 1.00 67.69 98 THR A C 1
ATOM 784 O O . THR A 1 98 ? 9.435 -17.604 -0.685 1.00 67.69 98 THR A O 1
ATOM 787 N N . ASP A 1 99 ? 10.589 -16.258 -2.055 1.00 69.69 99 ASP A N 1
ATOM 788 C CA . ASP A 1 99 ? 11.778 -16.178 -1.195 1.00 69.69 99 ASP A CA 1
ATOM 789 C C . ASP A 1 99 ? 11.455 -15.505 0.151 1.00 69.69 99 ASP A C 1
ATOM 791 O O . ASP A 1 99 ? 11.718 -16.079 1.200 1.00 69.69 99 ASP A O 1
ATOM 795 N N . TYR A 1 100 ? 10.750 -14.369 0.143 1.00 80.31 100 TYR A N 1
ATOM 796 C CA . TYR A 1 100 ? 10.288 -13.690 1.362 1.00 80.31 100 TYR A CA 1
ATOM 797 C C . TYR A 1 100 ? 9.493 -14.624 2.293 1.00 80.31 100 TYR A C 1
ATOM 799 O O . TYR A 1 100 ? 9.727 -14.665 3.502 1.00 80.31 100 TYR A O 1
ATOM 807 N N . LEU A 1 101 ? 8.580 -15.418 1.725 1.00 81.94 101 LEU A N 1
ATOM 808 C CA . LEU A 1 101 ? 7.776 -16.384 2.477 1.00 81.94 101 LEU A CA 1
ATOM 809 C C . LEU A 1 101 ? 8.607 -17.573 2.986 1.00 81.94 101 LEU A C 1
ATOM 811 O O . LEU A 1 101 ? 8.429 -17.991 4.130 1.00 81.94 101 LEU A O 1
ATOM 815 N N . LEU A 1 102 ? 9.529 -18.103 2.173 1.00 79.69 102 LEU A N 1
ATOM 816 C CA . LEU A 1 102 ? 10.432 -19.197 2.561 1.00 79.69 102 LEU A CA 1
ATOM 817 C C . LEU A 1 102 ? 11.396 -18.790 3.682 1.00 79.69 102 LEU A C 1
ATOM 819 O O . LEU A 1 102 ? 11.744 -19.613 4.526 1.00 79.69 102 LEU A O 1
ATOM 823 N N . GLN A 1 103 ? 11.794 -17.520 3.717 1.00 76.38 103 GLN A N 1
ATOM 824 C CA . GLN A 1 103 ? 12.635 -16.951 4.771 1.00 76.38 103 GLN A CA 1
ATOM 825 C C . GLN A 1 103 ? 11.869 -16.728 6.090 1.00 76.38 103 GLN A C 1
ATOM 827 O O . GLN A 1 103 ? 12.475 -16.434 7.119 1.00 76.38 103 GLN A O 1
ATOM 832 N N . GLY A 1 104 ? 10.547 -16.935 6.095 1.00 80.25 104 GLY A N 1
ATOM 833 C CA . GLY A 1 104 ? 9.716 -16.925 7.298 1.00 80.25 104 GLY A CA 1
ATOM 834 C C . GLY A 1 104 ? 9.266 -15.538 7.756 1.00 80.25 104 GLY A C 1
ATOM 835 O O . GLY A 1 104 ? 8.825 -15.405 8.898 1.00 80.25 104 GLY A O 1
ATOM 836 N N . TYR A 1 105 ? 9.361 -14.516 6.900 1.00 86.06 105 TYR A N 1
ATOM 837 C CA . TYR A 1 105 ? 8.896 -13.170 7.229 1.00 86.06 105 TYR A CA 1
ATOM 838 C C . TYR A 1 105 ? 7.371 -13.095 7.420 1.00 86.06 105 TYR A C 1
ATOM 840 O O . TYR A 1 105 ? 6.592 -13.869 6.857 1.00 86.06 105 TYR A O 1
ATOM 848 N N . ASP A 1 106 ? 6.937 -12.137 8.242 1.00 88.06 106 ASP A N 1
ATOM 849 C CA . ASP A 1 106 ? 5.532 -11.902 8.564 1.00 88.06 106 ASP A CA 1
ATOM 850 C C . ASP A 1 106 ? 4.704 -11.531 7.325 1.00 88.06 106 ASP A C 1
ATOM 852 O O . ASP A 1 106 ? 5.176 -10.870 6.412 1.00 88.06 106 ASP A O 1
ATOM 856 N N . THR A 1 107 ? 3.411 -11.846 7.350 1.00 91.69 107 THR A N 1
ATOM 857 C CA . THR A 1 107 ? 2.420 -11.366 6.376 1.00 91.69 107 THR A CA 1
ATOM 858 C C . THR A 1 107 ? 1.372 -10.487 7.066 1.00 91.69 107 THR A C 1
ATOM 860 O O . THR A 1 107 ? 1.221 -10.512 8.291 1.00 91.69 107 THR A O 1
ATOM 863 N N . ILE A 1 108 ? 0.635 -9.696 6.289 1.00 93.12 108 ILE A N 1
ATOM 864 C CA . ILE A 1 108 ? -0.488 -8.856 6.724 1.00 93.12 108 ILE A CA 1
ATOM 865 C C . ILE A 1 108 ? -1.802 -9.523 6.307 1.00 93.12 108 ILE A C 1
ATOM 867 O O . ILE A 1 108 ? -1.886 -10.181 5.270 1.00 93.12 108 ILE A O 1
ATOM 871 N N . LYS A 1 109 ? -2.869 -9.354 7.093 1.00 95.69 109 LYS A N 1
ATOM 872 C CA . LYS A 1 109 ? -4.193 -9.842 6.695 1.00 95.69 109 LYS A CA 1
ATOM 873 C C . LYS A 1 109 ? -4.869 -8.862 5.730 1.00 95.69 109 LYS A C 1
ATOM 875 O O . LYS A 1 109 ? -5.197 -7.751 6.125 1.00 95.69 109 LYS A O 1
ATOM 880 N N . ILE A 1 110 ? -5.138 -9.271 4.492 1.00 96.56 110 ILE A N 1
ATOM 881 C CA . ILE A 1 110 ? -5.909 -8.451 3.543 1.00 96.56 110 ILE A CA 1
ATOM 882 C C . ILE A 1 110 ? -7.383 -8.864 3.599 1.00 96.56 110 ILE A C 1
ATOM 884 O O . ILE A 1 110 ? -7.724 -10.016 3.322 1.00 96.56 110 ILE A O 1
ATOM 888 N N . TYR A 1 111 ? -8.255 -7.935 3.987 1.00 97.56 111 TYR A N 1
ATOM 889 C CA . TYR A 1 111 ? -9.703 -8.119 3.968 1.00 97.56 111 TYR A CA 1
ATOM 890 C C . TYR A 1 111 ? -10.291 -7.547 2.668 1.00 97.56 111 TYR A C 1
ATOM 892 O O . TYR A 1 111 ? -10.014 -6.394 2.325 1.00 97.56 111 TYR A O 1
ATOM 900 N N . PRO A 1 112 ? -11.135 -8.310 1.947 1.00 96.75 112 PRO A N 1
ATOM 901 C CA . PRO A 1 112 ? -11.777 -7.845 0.715 1.00 96.75 112 PRO A CA 1
ATOM 902 C C . PRO A 1 112 ? -12.972 -6.908 0.974 1.00 96.75 112 PRO A C 1
ATOM 904 O O . PRO A 1 112 ? -13.658 -6.520 0.032 1.00 96.75 112 PRO A O 1
ATOM 907 N N . CYS A 1 113 ? -13.232 -6.567 2.236 1.00 97.44 113 CYS A N 1
ATOM 908 C CA . CYS A 1 113 ? -14.345 -5.749 2.697 1.00 97.44 113 CYS A CA 1
ATOM 909 C C . CYS A 1 113 ? -13.903 -4.804 3.834 1.00 97.44 113 CYS A C 1
ATOM 911 O O . CYS A 1 113 ? -12.813 -4.991 4.395 1.00 97.44 113 CYS A O 1
ATOM 913 N N . PRO A 1 114 ? -14.741 -3.810 4.191 1.00 97.81 114 PRO A N 1
ATOM 914 C CA . PRO A 1 114 ? -14.638 -3.067 5.443 1.00 97.81 114 PRO A CA 1
ATOM 915 C C . PRO A 1 114 ? -14.450 -3.978 6.660 1.00 97.81 114 PRO A C 1
ATOM 917 O O . PRO A 1 114 ? -15.096 -5.019 6.767 1.00 97.81 114 PRO A O 1
ATOM 920 N N . LEU A 1 115 ? -13.622 -3.566 7.621 1.00 96.56 115 LEU A N 1
ATOM 921 C CA . LEU A 1 115 ? -13.382 -4.323 8.852 1.00 96.56 115 LEU A CA 1
ATOM 922 C C . LEU A 1 115 ? -14.675 -4.553 9.653 1.00 96.56 115 LEU A C 1
ATOM 924 O O . LEU A 1 115 ? -14.826 -5.595 10.287 1.00 96.56 115 LEU A O 1
ATOM 928 N N . GLU A 1 116 ? -15.613 -3.601 9.608 1.00 95.38 116 GLU A N 1
ATOM 929 C CA . GLU A 1 116 ? -16.941 -3.729 10.217 1.00 95.38 116 GLU A CA 1
ATOM 930 C C . GLU A 1 116 ? -17.745 -4.900 9.630 1.00 95.38 116 GLU A C 1
ATOM 932 O O . GLU A 1 116 ? -18.497 -5.554 10.352 1.00 95.38 116 GLU A O 1
ATOM 937 N N . ASP A 1 117 ? -17.552 -5.203 8.347 1.00 96.50 117 ASP A N 1
ATOM 938 C CA . ASP A 1 117 ? -18.305 -6.232 7.627 1.00 96.50 117 ASP A CA 1
ATOM 939 C C . ASP A 1 117 ? -17.676 -7.627 7.772 1.00 96.50 117 ASP A C 1
ATOM 941 O O . ASP A 1 117 ? -18.247 -8.622 7.322 1.00 96.50 117 ASP A O 1
ATOM 945 N N . VAL A 1 118 ? -16.506 -7.738 8.413 1.00 96.25 118 VAL A N 1
ATOM 946 C CA . VAL A 1 118 ? -15.878 -9.031 8.701 1.00 96.25 118 VAL A CA 1
ATOM 947 C C . VAL A 1 118 ? -16.713 -9.762 9.765 1.00 96.25 118 VAL A C 1
ATOM 949 O O . VAL A 1 118 ? -16.795 -9.294 10.907 1.00 96.25 118 VAL A O 1
ATOM 952 N N . PRO A 1 119 ? -17.280 -10.953 9.470 1.00 93.56 119 PRO A N 1
ATOM 953 C CA . PRO A 1 119 ? -18.218 -11.621 10.377 1.00 93.56 119 PRO A CA 1
ATOM 954 C C . PRO A 1 119 ? -17.656 -11.903 11.776 1.00 93.56 119 PRO A C 1
ATOM 956 O O . PRO A 1 119 ? -18.387 -11.834 12.765 1.00 93.56 119 PRO A O 1
ATOM 959 N N . GLN A 1 120 ? -16.347 -12.174 11.876 1.00 92.25 120 GLN A N 1
ATOM 960 C CA . GLN A 1 120 ? -15.662 -12.416 13.152 1.00 92.25 120 GLN A CA 1
ATOM 961 C C . GLN A 1 120 ? -15.765 -11.230 14.121 1.00 92.25 120 GLN A C 1
ATOM 963 O O . GLN A 1 120 ? -15.809 -11.446 15.331 1.00 92.25 120 GLN A O 1
ATOM 968 N N . PHE A 1 121 ? -15.852 -9.998 13.608 1.00 93.88 121 PHE A N 1
ATOM 969 C CA . PHE A 1 121 ? -15.840 -8.778 14.416 1.00 93.88 121 PHE A CA 1
ATOM 970 C C . PHE A 1 121 ? -17.231 -8.188 14.669 1.00 93.88 121 PHE A C 1
ATOM 972 O O . PHE A 1 121 ? -17.339 -7.150 15.319 1.00 93.88 121 PHE A O 1
ATOM 979 N N . LYS A 1 122 ? -18.306 -8.851 14.212 1.00 91.12 122 LYS A N 1
ATOM 980 C CA . LYS A 1 122 ? -19.706 -8.526 14.552 1.00 91.12 122 LYS A CA 1
ATOM 981 C C . LYS A 1 122 ? -20.049 -7.030 14.410 1.00 91.12 122 LYS A C 1
ATOM 983 O O . LYS A 1 122 ? -20.636 -6.438 15.318 1.00 91.12 122 LYS A O 1
ATOM 988 N N . GLY A 1 123 ? -19.633 -6.382 13.319 1.00 91.69 123 GLY A N 1
ATOM 989 C CA . GLY A 1 123 ? -19.912 -4.955 13.106 1.00 91.69 123 GLY A CA 1
ATOM 990 C C . GLY A 1 123 ? -19.122 -3.995 13.999 1.00 91.69 123 GLY A C 1
ATOM 991 O O . GLY A 1 123 ? -19.427 -2.805 13.993 1.00 91.69 123 GLY A O 1
ATOM 992 N N . LEU A 1 124 ? -18.170 -4.491 14.803 1.00 92.88 124 LEU A N 1
ATOM 993 C CA . LEU A 1 124 ? -17.498 -3.752 15.882 1.00 92.88 124 LEU A CA 1
ATOM 994 C C . LEU A 1 124 ? -18.481 -3.152 16.905 1.00 92.88 124 LEU A C 1
ATOM 996 O O . LEU A 1 124 ? -18.212 -2.128 17.531 1.00 92.88 124 LEU A O 1
ATOM 1000 N N . GLN A 1 125 ? -19.637 -3.802 17.071 1.00 89.69 125 GLN A N 1
ATOM 1001 C CA . GLN A 1 125 ? -20.721 -3.396 17.974 1.00 89.69 125 GLN A CA 1
ATOM 1002 C C . GLN A 1 125 ? -20.845 -4.326 19.193 1.00 89.69 125 GLN A C 1
ATOM 1004 O O . GLN A 1 125 ? -21.870 -4.358 19.872 1.00 89.69 125 GLN A O 1
ATOM 1009 N N . ASP A 1 126 ? -19.785 -5.076 19.510 1.00 85.69 126 ASP A N 1
ATOM 1010 C CA . ASP A 1 126 ? -19.736 -6.001 20.649 1.00 85.69 126 ASP A CA 1
ATOM 1011 C C . ASP A 1 126 ? -19.902 -5.295 22.004 1.00 85.69 126 ASP A C 1
ATOM 1013 O O . ASP A 1 126 ? -20.474 -5.860 22.942 1.00 85.69 126 ASP A O 1
ATOM 1017 N N . PHE A 1 127 ? -19.437 -4.046 22.098 1.00 82.44 127 PHE A N 1
ATOM 1018 C CA . PHE A 1 127 ? -19.596 -3.217 23.287 1.00 82.44 127 PHE A CA 1
ATOM 1019 C C . PHE A 1 127 ? -20.901 -2.401 23.268 1.00 82.44 127 PHE A C 1
ATOM 1021 O O . PHE A 1 127 ? -21.680 -2.469 24.223 1.00 82.44 127 PHE A O 1
ATOM 1028 N N . CYS A 1 128 ? -21.158 -1.660 22.183 1.00 81.25 128 CYS A N 1
ATOM 1029 C CA . CYS A 1 128 ? -22.332 -0.801 22.004 1.00 81.25 128 CYS A CA 1
ATOM 1030 C C . CYS A 1 128 ? -22.967 -1.001 20.623 1.00 81.25 128 CYS A C 1
ATOM 1032 O O . CYS A 1 128 ? -22.271 -0.991 19.612 1.00 81.25 128 CYS A O 1
ATOM 1034 N N . HIS A 1 129 ? -24.297 -1.066 20.592 1.00 83.12 129 HIS A N 1
ATOM 1035 C CA . HIS A 1 129 ? -25.101 -1.051 19.373 1.00 83.12 129 HIS A CA 1
ATOM 1036 C C . HIS A 1 129 ? -25.398 0.387 18.947 1.00 83.12 129 HIS A C 1
ATOM 1038 O O . HIS A 1 129 ? -25.541 1.274 19.795 1.00 83.12 129 HIS A O 1
ATOM 1044 N N . THR A 1 130 ? -25.538 0.611 17.639 1.00 85.31 130 THR A N 1
ATOM 1045 C CA . THR A 1 130 ? -25.917 1.909 17.062 1.00 85.31 130 THR A CA 1
ATOM 1046 C C . THR A 1 130 ? -27.388 1.913 16.656 1.00 85.31 130 THR A C 1
ATOM 1048 O O . THR A 1 130 ? -27.797 1.251 15.707 1.00 85.31 130 THR A O 1
ATOM 1051 N N . PHE A 1 131 ? -28.196 2.702 17.359 1.00 85.19 131 PHE A N 1
ATOM 1052 C CA . PHE A 1 131 ? -29.624 2.852 17.110 1.00 85.19 131 PHE A CA 1
ATOM 1053 C C . PHE A 1 131 ? -29.911 4.150 16.356 1.00 85.19 131 PHE A C 1
ATOM 1055 O O . PHE A 1 131 ? -29.749 5.246 16.894 1.00 85.19 131 PHE A O 1
ATOM 1062 N N . LYS A 1 132 ? -30.401 4.037 15.119 1.00 87.12 132 LYS A N 1
ATOM 1063 C CA . LYS A 1 132 ? -30.862 5.192 14.335 1.00 87.12 132 LYS A CA 1
ATOM 1064 C C . LYS A 1 132 ? -32.131 5.783 14.958 1.00 87.12 132 LYS A C 1
ATOM 1066 O O . LYS A 1 132 ? -33.076 5.049 15.262 1.00 87.12 132 LYS A O 1
ATOM 1071 N N . LEU A 1 133 ? -32.142 7.099 15.158 1.00 84.25 133 LEU A N 1
ATOM 1072 C CA . LEU A 1 133 ? -33.259 7.867 15.707 1.00 84.25 133 LEU A CA 1
ATOM 1073 C C . LEU A 1 133 ? -34.037 8.544 14.578 1.00 84.25 133 LEU A C 1
ATOM 1075 O O . LEU A 1 133 ? -33.446 9.165 13.700 1.00 84.25 133 LEU A O 1
ATOM 1079 N N . TYR A 1 134 ? -35.365 8.498 14.653 1.00 84.25 134 TYR A N 1
ATOM 1080 C CA . TYR A 1 134 ? -36.275 9.041 13.642 1.00 84.25 134 TYR A CA 1
ATOM 1081 C C . TYR A 1 134 ? -37.167 10.143 14.215 1.00 84.25 134 TYR A C 1
ATOM 1083 O O . TYR A 1 134 ? -37.475 10.157 15.413 1.00 84.25 134 TYR A O 1
ATOM 1091 N N . ARG A 1 135 ? -37.614 11.067 13.359 1.00 77.12 135 ARG A N 1
ATOM 1092 C CA . ARG A 1 135 ? -38.535 12.141 13.752 1.00 77.12 135 ARG A CA 1
ATOM 1093 C C . ARG A 1 135 ? -39.990 11.663 13.750 1.00 77.12 135 ARG A C 1
ATOM 1095 O O . ARG A 1 135 ? -40.486 11.195 12.735 1.00 77.12 135 ARG A O 1
ATOM 1102 N N . GLY A 1 136 ? -40.713 11.878 14.851 1.00 67.31 136 GLY A N 1
ATOM 1103 C CA . GLY A 1 136 ? -42.148 11.561 14.944 1.00 67.31 136 GLY A CA 1
ATOM 1104 C C . GLY A 1 136 ? -42.456 10.064 15.114 1.00 67.31 136 GLY A C 1
ATOM 1105 O O . GLY A 1 136 ? -41.556 9.242 15.280 1.00 67.31 136 GLY A O 1
ATOM 1106 N N . LYS A 1 137 ? -43.749 9.699 15.141 1.00 55.06 137 LYS A N 1
ATOM 1107 C CA . LYS A 1 137 ? -44.198 8.294 15.187 1.00 55.06 137 LYS A CA 1
ATOM 1108 C C . LYS A 1 137 ? -44.106 7.684 13.791 1.00 55.06 137 LYS A C 1
ATOM 1110 O O . LYS A 1 137 ? -44.842 8.107 12.910 1.00 55.06 137 LYS A O 1
ATOM 1115 N N . VAL A 1 138 ? -43.242 6.683 13.625 1.00 51.12 138 VAL A N 1
ATOM 1116 C CA . VAL A 1 138 ? -43.204 5.838 12.425 1.00 51.12 138 VAL A CA 1
ATOM 1117 C C . VAL A 1 138 ? -44.482 4.989 12.429 1.00 51.12 138 VAL A C 1
ATOM 1119 O O . VAL A 1 138 ? -44.546 3.956 13.092 1.00 51.12 138 VAL A O 1
ATOM 1122 N N . TYR A 1 139 ? -45.543 5.485 11.793 1.00 41.94 139 TYR A N 1
ATOM 1123 C CA . TYR A 1 139 ? -46.736 4.710 11.455 1.00 41.94 139 TYR A CA 1
ATOM 1124 C C . TYR A 1 139 ? -46.717 4.456 9.949 1.00 41.94 139 TYR A C 1
ATOM 1126 O O . TYR A 1 139 ? -46.717 5.414 9.182 1.00 41.94 139 TYR A O 1
ATOM 1134 N N . GLY A 1 140 ? -46.771 3.183 9.555 1.00 48.00 140 GLY A N 1
ATOM 1135 C CA . GLY A 1 140 ? -46.913 2.772 8.157 1.00 48.00 140 GLY A CA 1
ATOM 1136 C C . GLY A 1 140 ? -45.623 2.830 7.339 1.00 48.00 140 GLY A C 1
ATOM 1137 O O . GLY A 1 140 ? -44.657 3.483 7.731 1.00 48.00 140 GLY A O 1
ATOM 1138 N N . ASP A 1 141 ? -45.649 2.095 6.227 1.00 47.78 141 ASP A N 1
ATOM 1139 C CA . ASP A 1 141 ? -44.589 1.897 5.231 1.00 47.78 141 ASP A CA 1
ATOM 1140 C C . ASP A 1 141 ? -44.136 3.222 4.589 1.00 47.78 141 ASP A C 1
ATOM 1142 O O . ASP A 1 141 ? -44.500 3.559 3.466 1.00 47.78 141 ASP A O 1
ATOM 1146 N N . ILE A 1 142 ? -43.371 4.026 5.325 1.00 53.75 142 ILE A N 1
ATOM 1147 C CA . ILE A 1 142 ? -42.612 5.141 4.757 1.00 53.75 142 ILE A CA 1
ATOM 1148 C C . ILE A 1 142 ? -41.311 4.532 4.238 1.00 53.75 142 ILE A C 1
ATOM 1150 O O . ILE A 1 142 ? -40.511 4.051 5.038 1.00 53.75 142 ILE A O 1
ATOM 1154 N N . GLU A 1 143 ? -41.121 4.542 2.917 1.00 50.56 143 GLU A N 1
ATOM 1155 C CA . GLU A 1 143 ? -39.998 3.880 2.231 1.00 50.56 143 GLU A CA 1
ATOM 1156 C C . GLU A 1 143 ? -38.608 4.414 2.622 1.00 50.56 143 GLU A C 1
ATOM 1158 O O . GLU A 1 143 ? -37.622 3.737 2.354 1.00 50.56 143 GLU A O 1
ATOM 1163 N N . ASP A 1 144 ? -38.503 5.556 3.319 1.00 56.12 144 ASP A N 1
ATOM 1164 C CA . ASP A 1 144 ? -37.236 5.999 3.917 1.00 56.12 144 ASP A CA 1
ATOM 1165 C C . ASP A 1 144 ? -37.446 7.028 5.059 1.00 56.12 144 ASP A C 1
ATOM 1167 O O . ASP A 1 144 ? -37.568 8.237 4.821 1.00 56.12 144 ASP A O 1
ATOM 1171 N N . PRO A 1 145 ? -37.592 6.601 6.328 1.00 67.62 145 PRO A N 1
ATOM 1172 C CA . PRO A 1 145 ? -37.803 7.528 7.433 1.00 67.62 145 PRO A CA 1
ATOM 1173 C C . PRO A 1 145 ? -36.525 8.332 7.723 1.00 67.62 145 PRO A C 1
ATOM 1175 O O . PRO A 1 145 ? -35.489 7.782 8.087 1.00 67.62 145 PRO A O 1
ATOM 1178 N N . MET A 1 146 ? -36.619 9.663 7.636 1.00 71.19 146 MET A N 1
ATOM 1179 C CA . MET A 1 146 ? -35.501 10.583 7.881 1.00 71.19 146 MET A CA 1
ATOM 1180 C C . MET A 1 146 ? -34.850 10.352 9.258 1.00 71.19 146 MET A C 1
ATOM 1182 O O . MET A 1 146 ? -35.458 10.602 10.309 1.00 71.19 146 MET A O 1
ATOM 1186 N N . VAL A 1 147 ? -33.589 9.914 9.240 1.00 80.69 147 VAL A N 1
ATOM 1187 C CA . VAL A 1 147 ? -32.749 9.746 10.432 1.00 80.69 147 VAL A CA 1
ATOM 1188 C C . VAL A 1 147 ? -32.333 11.127 10.945 1.00 80.69 147 VAL A C 1
ATOM 1190 O O . VAL A 1 147 ? -31.738 11.921 10.223 1.00 80.69 147 VAL A O 1
ATOM 1193 N N . VAL A 1 148 ? -32.659 11.426 12.202 1.00 80.31 148 VAL A N 1
ATOM 1194 C CA . VAL A 1 148 ? -32.362 12.712 12.868 1.00 80.31 148 VAL A CA 1
ATOM 1195 C C . VAL A 1 148 ? -31.192 12.638 13.843 1.00 80.31 148 VAL A C 1
ATOM 1197 O O . VAL A 1 148 ? -30.806 13.657 14.411 1.00 80.31 148 VAL A O 1
ATOM 1200 N N . GLY A 1 149 ? -30.645 11.444 14.055 1.00 77.62 149 GLY A N 1
ATOM 1201 C CA . GLY A 1 149 ? -29.478 11.216 14.892 1.00 77.62 149 GLY A CA 1
ATOM 1202 C C . GLY A 1 149 ? -29.249 9.734 15.157 1.00 77.62 149 GLY A C 1
ATOM 1203 O O . GLY A 1 149 ? -30.009 8.874 14.712 1.00 77.62 149 GLY A O 1
ATOM 1204 N N . GLU A 1 150 ? -28.212 9.447 15.929 1.00 82.12 150 GLU A N 1
ATOM 1205 C CA . GLU A 1 150 ? -27.865 8.102 16.379 1.00 82.12 150 GLU A CA 1
ATOM 1206 C C . GLU A 1 150 ? -27.790 8.095 17.903 1.00 82.12 150 GLU A C 1
ATOM 1208 O O . GLU A 1 150 ? -27.381 9.076 18.525 1.00 82.12 150 GLU A O 1
ATOM 1213 N N . PHE A 1 151 ? -28.207 6.990 18.506 1.00 82.56 151 PHE A N 1
ATOM 1214 C CA . PHE A 1 151 ? -27.994 6.696 19.912 1.00 82.56 151 PHE A CA 1
ATOM 1215 C C . PHE A 1 151 ? -27.152 5.430 20.007 1.00 82.56 151 PHE A C 1
ATOM 1217 O O . PHE A 1 151 ? -27.538 4.402 19.454 1.00 82.56 151 PHE A O 1
ATOM 1224 N N . LYS A 1 152 ? -26.029 5.486 20.724 1.00 81.69 152 LYS A N 1
ATOM 1225 C CA . LYS A 1 152 ? -25.212 4.303 20.992 1.00 81.69 152 LYS A CA 1
ATOM 1226 C C . LYS A 1 152 ? -25.420 3.796 22.410 1.00 81.69 152 LYS A C 1
ATOM 1228 O O . LYS A 1 152 ? -25.443 4.552 23.380 1.00 81.69 152 LYS A O 1
ATOM 1233 N N . GLY A 1 153 ? -25.614 2.495 22.547 1.00 80.06 153 GLY A N 1
ATOM 1234 C CA . GLY A 1 153 ? -25.893 1.897 23.845 1.00 80.06 153 GLY A CA 1
ATOM 1235 C C . GLY A 1 153 ? -25.963 0.387 23.783 1.00 80.06 153 GLY A C 1
ATOM 1236 O O . GLY A 1 153 ? -25.905 -0.215 22.716 1.00 80.06 153 GLY A O 1
ATOM 1237 N N . SER A 1 154 ? -26.075 -0.238 24.945 1.00 79.31 154 SER A N 1
ATOM 1238 C CA . SER A 1 154 ? -26.168 -1.690 25.041 1.00 79.31 154 SER A CA 1
ATOM 1239 C C . SER A 1 154 ? -27.135 -2.082 26.146 1.00 79.31 154 SER A C 1
ATOM 1241 O O . SER A 1 154 ? -27.267 -1.378 27.153 1.00 79.31 154 SER A O 1
ATOM 1243 N N . PHE A 1 155 ? -27.812 -3.208 25.952 1.00 79.62 155 PHE A N 1
ATOM 1244 C CA . PHE A 1 155 ? -28.761 -3.765 26.906 1.00 79.62 155 PHE A CA 1
ATOM 1245 C C . PHE A 1 155 ? -28.313 -5.171 27.297 1.00 79.62 155 PHE A C 1
ATOM 1247 O O . PHE A 1 155 ? -27.847 -5.942 26.459 1.00 79.62 155 PHE A O 1
ATOM 1254 N N . ARG A 1 156 ? -28.459 -5.498 28.580 1.00 79.69 156 ARG A N 1
ATOM 1255 C CA . ARG A 1 156 ? -28.325 -6.863 29.097 1.00 79.69 156 ARG A CA 1
ATOM 1256 C C . ARG A 1 156 ? -29.574 -7.185 29.897 1.00 79.69 156 ARG A C 1
ATOM 1258 O O . ARG A 1 156 ? -29.901 -6.461 30.840 1.00 79.69 156 ARG A O 1
ATOM 1265 N N . ILE A 1 157 ? -30.274 -8.232 29.485 1.00 79.94 157 ILE A N 1
ATOM 1266 C CA . ILE A 1 157 ? -31.535 -8.674 30.072 1.00 79.94 157 ILE A CA 1
ATOM 1267 C C . ILE A 1 157 ? -31.333 -10.094 30.588 1.00 79.94 157 ILE A C 1
ATOM 1269 O O . ILE A 1 157 ? -30.930 -10.980 29.837 1.00 79.94 157 ILE A O 1
ATOM 1273 N N . TYR A 1 158 ? -31.596 -10.305 31.874 1.00 79.81 158 TYR A N 1
ATOM 1274 C CA . TYR A 1 158 ? -31.428 -11.608 32.510 1.00 79.81 158 TYR A CA 1
ATOM 1275 C C . TYR A 1 158 ? -32.418 -11.813 33.662 1.00 79.81 158 TYR A C 1
ATOM 1277 O O . TYR A 1 158 ? -32.839 -10.838 34.297 1.00 79.81 158 TYR A O 1
ATOM 1285 N N . PRO A 1 159 ? -32.830 -13.063 33.937 1.00 76.44 159 PRO A N 1
ATOM 1286 C CA . PRO A 1 159 ? -33.724 -13.363 35.050 1.00 76.44 159 PRO A CA 1
ATOM 1287 C C . PRO A 1 159 ? -33.003 -13.197 36.395 1.00 76.44 159 PRO A C 1
ATOM 1289 O O . PRO A 1 159 ? -31.812 -13.494 36.514 1.00 76.44 159 PRO A O 1
ATOM 1292 N N . LEU A 1 160 ? -33.724 -12.739 37.422 1.00 72.50 160 LEU A N 1
ATOM 1293 C CA . LEU A 1 160 ? -33.227 -12.768 38.801 1.00 72.50 160 LEU A CA 1
ATOM 1294 C C . LEU A 1 160 ? -33.601 -14.084 39.488 1.00 72.50 160 LEU A C 1
ATOM 1296 O O . LEU A 1 160 ? -34.674 -14.624 39.213 1.00 72.50 160 LEU A O 1
ATOM 1300 N N . PRO A 1 161 ? -32.767 -14.577 40.421 1.00 74.50 161 PRO A N 1
ATOM 1301 C CA . PRO A 1 161 ? -33.163 -15.673 41.291 1.00 74.50 161 PRO A CA 1
ATOM 1302 C C . PRO A 1 161 ? -34.403 -15.286 42.111 1.00 74.50 161 PRO A C 1
ATOM 1304 O O . PRO A 1 161 ? -34.421 -14.237 42.751 1.00 74.50 161 PRO A O 1
ATOM 1307 N N . GLU A 1 162 ? -35.431 -16.136 42.105 1.00 68.56 162 GLU A N 1
ATOM 1308 C CA . GLU A 1 162 ? -36.612 -15.971 42.972 1.00 68.56 162 GLU A CA 1
ATOM 1309 C C . GLU A 1 162 ? -36.286 -16.271 44.446 1.00 68.56 162 GLU A C 1
ATOM 1311 O O . GLU A 1 162 ? -36.935 -15.751 45.351 1.00 68.56 162 GLU A O 1
ATOM 1316 N N . ASP A 1 163 ? -35.262 -17.096 44.676 1.00 75.62 163 ASP A N 1
ATOM 1317 C CA . ASP A 1 163 ? -34.778 -17.482 45.997 1.00 75.62 163 ASP A CA 1
ATOM 1318 C C . ASP A 1 163 ? -33.718 -16.482 46.507 1.00 75.62 163 ASP A C 1
ATOM 1320 O O . ASP A 1 163 ? -32.640 -16.395 45.909 1.00 75.62 163 ASP A O 1
ATOM 1324 N N . PRO A 1 164 ? -33.971 -15.757 47.614 1.00 73.31 164 PRO A N 1
ATOM 1325 C CA . PRO A 1 164 ? -33.016 -14.813 48.194 1.00 73.31 164 PRO A CA 1
ATOM 1326 C C . PRO A 1 164 ? -31.738 -15.468 48.745 1.00 73.31 164 PRO A C 1
ATOM 1328 O O . PRO A 1 164 ? -30.781 -14.751 49.030 1.00 73.31 164 PRO A O 1
ATOM 1331 N N . ALA A 1 165 ? -31.693 -16.798 48.897 1.00 77.50 165 ALA A N 1
ATOM 1332 C CA . ALA A 1 165 ? -30.478 -17.524 49.274 1.00 77.50 165 ALA A CA 1
ATOM 1333 C C . ALA A 1 165 ? -29.509 -17.742 48.096 1.00 77.50 165 ALA A C 1
ATOM 1335 O O . ALA A 1 165 ? -28.336 -18.051 48.315 1.00 77.50 165 ALA A O 1
ATOM 1336 N N . LYS A 1 166 ? -29.969 -17.583 46.847 1.00 78.44 166 LYS A N 1
ATOM 1337 C CA . LYS A 1 166 ? -29.112 -17.701 45.661 1.00 78.44 166 LYS A CA 1
ATOM 1338 C C . LYS A 1 166 ? -28.305 -16.416 45.440 1.00 78.44 166 LYS A C 1
ATOM 1340 O O . LYS A 1 166 ? -28.822 -15.320 45.662 1.00 78.44 166 LYS A O 1
ATOM 1345 N N . PRO A 1 167 ? -27.048 -16.523 44.972 1.00 76.50 167 PRO A N 1
ATOM 1346 C CA . PRO A 1 167 ? -26.205 -15.358 44.750 1.00 76.50 167 PRO A CA 1
ATOM 1347 C C . PRO A 1 167 ? -26.824 -14.428 43.703 1.00 76.50 167 PRO A C 1
ATOM 1349 O O . PRO A 1 167 ? -27.299 -14.864 42.652 1.00 76.50 167 PRO A O 1
ATOM 1352 N N . VAL A 1 168 ? -26.803 -13.128 43.997 1.00 73.62 168 VAL A N 1
ATOM 1353 C CA . VAL A 1 168 ? -27.245 -12.098 43.053 1.00 73.62 168 VAL A CA 1
ATOM 1354 C C . VAL A 1 168 ? -26.324 -12.135 41.831 1.00 73.62 168 VAL A C 1
ATOM 1356 O O . VAL A 1 168 ? -25.102 -12.208 42.006 1.00 73.62 168 VAL A O 1
ATOM 1359 N N . PRO A 1 169 ? -26.862 -12.067 40.599 1.00 76.56 169 PRO A N 1
ATOM 1360 C CA . PRO A 1 169 ? -26.017 -12.122 39.423 1.00 76.56 169 PRO A CA 1
ATOM 1361 C C . PRO A 1 169 ? -25.024 -10.952 39.381 1.00 76.56 169 PRO A C 1
ATOM 1363 O O . PRO A 1 169 ? -25.376 -9.828 39.762 1.00 76.56 169 PRO A O 1
ATOM 1366 N N . PRO A 1 170 ? -23.782 -11.184 38.925 1.00 75.81 170 PRO A N 1
ATOM 1367 C CA . PRO A 1 170 ? -22.747 -10.168 38.978 1.00 75.81 170 PRO A CA 1
ATOM 1368 C C . PRO A 1 170 ? -23.031 -9.001 38.011 1.00 75.81 170 PRO A C 1
ATOM 1370 O O . PRO A 1 170 ? -23.818 -9.138 37.069 1.00 75.81 170 PRO A O 1
ATOM 1373 N N . PRO A 1 171 ? -22.368 -7.841 38.178 1.00 72.88 171 PRO A N 1
ATOM 1374 C CA . PRO A 1 171 ? -22.487 -6.733 37.235 1.00 72.88 171 PRO A CA 1
ATOM 1375 C C . PRO A 1 171 ? -22.053 -7.149 35.823 1.00 72.88 171 PRO A C 1
ATOM 1377 O O . PRO A 1 171 ? -20.926 -7.615 35.630 1.00 72.88 171 PRO A O 1
ATOM 1380 N N . GLN A 1 172 ? -22.943 -6.947 34.847 1.00 73.31 172 GLN A N 1
ATOM 1381 C CA . GLN A 1 172 ? -22.739 -7.359 33.449 1.00 73.31 172 GLN A CA 1
ATOM 1382 C C . GLN A 1 172 ? -21.878 -6.371 32.646 1.00 73.31 172 GLN A C 1
ATOM 1384 O O . GLN A 1 172 ? -21.133 -6.759 31.750 1.00 73.31 172 GLN A O 1
ATOM 1389 N N . PHE A 1 173 ? -21.942 -5.080 32.979 1.00 72.25 173 PHE A N 1
ATOM 1390 C CA . PHE A 1 173 ? -21.098 -4.054 32.371 1.00 72.25 173 PHE A CA 1
ATOM 1391 C C . PHE A 1 173 ? -19.931 -3.727 33.303 1.00 72.25 173 PHE A C 1
ATOM 1393 O O . PHE A 1 173 ? -20.097 -3.025 34.300 1.00 72.25 173 PHE A O 1
ATOM 1400 N N . ARG A 1 174 ? -18.746 -4.245 32.975 1.00 67.31 174 ARG A N 1
ATOM 1401 C CA . ARG A 1 174 ? -17.489 -3.988 33.694 1.00 67.31 174 ARG A CA 1
ATOM 1402 C C . ARG A 1 174 ? -16.516 -3.219 32.810 1.00 67.31 174 ARG A C 1
ATOM 1404 O O . ARG A 1 174 ? -16.620 -3.289 31.585 1.00 67.31 174 ARG A O 1
ATOM 1411 N N . GLN A 1 175 ? -15.580 -2.516 33.451 1.00 70.00 175 GLN A N 1
ATOM 1412 C CA . GLN A 1 175 ? -14.528 -1.732 32.792 1.00 70.00 175 GLN A CA 1
ATOM 1413 C C . GLN A 1 175 ? -15.065 -0.795 31.714 1.00 70.00 175 GLN A C 1
ATOM 1415 O O . GLN A 1 175 ? -14.754 -0.906 30.530 1.00 70.00 175 GLN A O 1
ATOM 1420 N N . LEU A 1 176 ? -15.944 0.106 32.138 1.00 72.94 176 LEU A N 1
ATOM 1421 C CA . LEU A 1 176 ? -16.529 1.061 31.219 1.00 72.94 176 LEU A CA 1
ATOM 1422 C C . LEU A 1 176 ? -15.460 2.001 30.652 1.00 72.94 176 LEU A C 1
ATOM 1424 O O . LEU A 1 176 ? -14.572 2.424 31.396 1.00 72.94 176 LEU A O 1
ATOM 1428 N N . PRO A 1 177 ? -15.579 2.383 29.370 1.00 71.25 177 PRO A N 1
ATOM 1429 C CA . PRO A 1 177 ? -14.775 3.451 28.812 1.00 71.25 177 PRO A CA 1
ATOM 1430 C C . PRO A 1 177 ? -15.046 4.754 29.569 1.00 71.25 177 PRO A C 1
ATOM 1432 O O . PRO A 1 177 ? -16.093 4.948 30.203 1.00 71.25 177 PRO A O 1
ATOM 1435 N N . TRP A 1 178 ? -14.086 5.666 29.477 1.00 68.25 178 TRP A N 1
ATOM 1436 C CA . TRP A 1 178 ? -14.188 7.003 30.043 1.00 68.25 178 TRP A CA 1
ATOM 1437 C C . TRP A 1 178 ? -15.460 7.698 29.551 1.00 68.25 178 TRP A C 1
ATOM 1439 O O . TRP A 1 178 ? -15.778 7.671 28.366 1.00 68.25 178 TRP A O 1
ATOM 1449 N N . SER A 1 179 ? -16.196 8.328 30.469 1.00 66.06 179 SER A N 1
ATOM 1450 C CA . SER A 1 179 ? -17.465 9.000 30.138 1.00 66.06 179 SER A CA 1
ATOM 1451 C C . SER A 1 179 ? -17.275 10.363 29.461 1.00 66.06 179 SER A C 1
ATOM 1453 O O . SER A 1 179 ? -18.243 10.957 28.995 1.00 66.06 179 SER A O 1
ATOM 1455 N N . GLU A 1 180 ? -16.045 10.871 29.423 1.00 78.06 180 GLU A N 1
ATOM 1456 C CA . GLU A 1 180 ? -15.697 12.136 28.779 1.00 78.06 180 GLU A CA 1
ATOM 1457 C C . GLU A 1 180 ? -15.334 11.926 27.305 1.00 78.06 180 GLU A C 1
ATOM 1459 O O . GLU A 1 180 ? -14.739 10.893 26.978 1.00 78.06 180 GLU A O 1
ATOM 1464 N N . PRO A 1 181 ? -15.575 12.918 26.430 1.00 85.25 181 PRO A N 1
ATOM 1465 C CA . PRO A 1 181 ? -15.031 12.904 25.078 1.00 85.25 181 PRO A CA 1
ATOM 1466 C C . PRO A 1 181 ? -13.510 12.686 25.084 1.00 85.25 181 PRO A C 1
ATOM 1468 O O . PRO A 1 181 ? -12.775 13.323 25.843 1.00 85.25 181 PRO A O 1
ATOM 1471 N N . GLN A 1 182 ? -13.037 11.764 24.250 1.00 87.88 182 GLN A N 1
ATOM 1472 C CA . GLN A 1 182 ? -11.633 11.395 24.119 1.00 87.88 182 GLN A CA 1
ATOM 1473 C C . GLN A 1 182 ? -11.035 12.021 22.867 1.00 87.88 182 GLN A C 1
ATOM 1475 O O . GLN A 1 182 ? -11.530 11.817 21.762 1.00 87.88 182 GLN A O 1
ATOM 1480 N N . ILE A 1 183 ? -9.938 12.755 23.040 1.00 93.00 183 ILE A N 1
ATOM 1481 C CA . ILE A 1 183 ? -9.136 13.222 21.910 1.00 93.00 183 ILE A CA 1
ATOM 1482 C C . ILE A 1 183 ? -8.248 12.063 21.457 1.00 93.00 183 ILE A C 1
ATOM 1484 O O . ILE A 1 183 ? -7.450 11.544 22.242 1.00 93.00 183 ILE A O 1
ATOM 1488 N N . CYS A 1 184 ? -8.377 11.675 20.197 1.00 94.81 184 CYS A N 1
ATOM 1489 C CA . CYS A 1 184 ? -7.642 10.598 19.558 1.00 94.81 184 CYS A CA 1
ATOM 1490 C C . CYS A 1 184 ? -6.861 11.142 18.365 1.00 94.81 184 CYS A C 1
ATOM 1492 O O . CYS A 1 184 ? -7.411 11.858 17.531 1.00 94.81 184 CYS A O 1
ATOM 1494 N N . LEU A 1 185 ? -5.589 10.771 18.273 1.00 96.31 185 LEU A N 1
ATOM 1495 C CA . LEU A 1 185 ? -4.817 10.885 17.047 1.00 96.31 185 LEU A CA 1
ATOM 1496 C C . LEU A 1 185 ? -5.217 9.739 16.117 1.00 96.31 185 LEU A C 1
ATOM 1498 O O . LEU A 1 185 ? -5.187 8.581 16.528 1.00 96.31 185 LEU A O 1
ATOM 1502 N N . VAL A 1 186 ? -5.587 10.056 14.884 1.00 97.56 186 VAL A N 1
ATOM 1503 C CA . VAL A 1 186 ? -6.003 9.082 13.874 1.00 97.56 186 VAL A CA 1
ATOM 1504 C C . VAL A 1 186 ? -4.987 9.110 12.745 1.00 97.56 186 VAL A C 1
ATOM 1506 O O . VAL A 1 186 ? -4.770 10.161 12.140 1.00 97.56 186 VAL A O 1
ATOM 1509 N N . ARG A 1 187 ? -4.367 7.962 12.468 1.00 97.88 187 ARG A N 1
ATOM 1510 C CA . ARG A 1 187 ? -3.525 7.762 11.285 1.00 97.88 187 ARG A CA 1
ATOM 1511 C C . ARG A 1 187 ? -4.326 7.009 10.237 1.00 97.88 187 ARG A C 1
ATOM 1513 O O . ARG A 1 187 ? -4.891 5.962 10.537 1.00 97.88 187 ARG A O 1
ATOM 1520 N N . VAL A 1 188 ? -4.385 7.554 9.031 1.00 98.31 188 VAL A N 1
ATOM 1521 C CA . VAL A 1 188 ? -5.141 7.013 7.901 1.00 98.31 188 VAL A CA 1
ATOM 1522 C C . VAL A 1 188 ? -4.145 6.636 6.821 1.00 98.31 188 VAL A C 1
ATOM 1524 O O . VAL A 1 188 ? -3.512 7.511 6.237 1.00 98.31 188 VAL A O 1
ATOM 1527 N N . TYR A 1 189 ? -3.993 5.340 6.579 1.00 98.38 189 TYR A N 1
ATOM 1528 C CA . TYR A 1 189 ? -3.049 4.798 5.610 1.00 98.38 189 TYR A CA 1
ATOM 1529 C C . TYR A 1 189 ? -3.801 4.392 4.351 1.00 98.38 189 TYR A C 1
ATOM 1531 O O . TYR A 1 189 ? -4.662 3.517 4.404 1.00 98.38 189 TYR A O 1
ATOM 1539 N N . ILE A 1 190 ? -3.493 5.031 3.227 1.00 98.25 190 ILE A N 1
ATOM 1540 C CA . ILE A 1 190 ? -4.154 4.807 1.941 1.00 98.25 190 ILE A CA 1
ATOM 1541 C C . ILE A 1 190 ? -3.137 4.187 0.988 1.00 98.25 190 ILE A C 1
ATOM 1543 O O . ILE A 1 190 ? -2.156 4.824 0.607 1.00 98.25 190 ILE A O 1
ATOM 1547 N N . VAL A 1 191 ? -3.362 2.914 0.648 1.00 97.06 191 VAL A N 1
ATOM 1548 C CA . VAL A 1 191 ? -2.418 2.076 -0.103 1.00 97.06 191 VAL A CA 1
ATOM 1549 C C . VAL A 1 191 ? -2.599 2.304 -1.596 1.00 97.06 191 VAL A C 1
ATOM 1551 O O . VAL A 1 191 ? -1.725 2.866 -2.249 1.00 97.06 191 VAL A O 1
ATOM 1554 N N . ARG A 1 192 ? -3.751 1.895 -2.131 1.00 96.12 192 ARG A N 1
ATOM 1555 C CA . ARG A 1 192 ? -4.095 1.988 -3.553 1.00 96.12 192 ARG A CA 1
ATOM 1556 C C . ARG A 1 192 ? -5.605 1.997 -3.753 1.00 96.12 192 ARG A C 1
ATOM 1558 O O . ARG A 1 192 ? -6.339 1.539 -2.873 1.00 96.12 192 ARG A O 1
ATOM 1565 N N . ALA A 1 193 ? -6.061 2.467 -4.906 1.00 97.62 193 ALA A N 1
ATOM 1566 C CA . ALA A 1 193 ? -7.419 2.222 -5.377 1.00 97.62 193 ALA A CA 1
ATOM 1567 C C . ALA A 1 193 ? -7.442 1.160 -6.481 1.00 97.62 193 ALA A C 1
ATOM 1569 O O . ALA A 1 193 ? -6.430 0.873 -7.115 1.00 97.62 193 ALA A O 1
ATOM 1570 N N . LEU A 1 194 ? -8.611 0.558 -6.673 1.00 95.62 194 LEU A N 1
ATOM 1571 C CA . LEU A 1 194 ? -8.860 -0.514 -7.624 1.00 95.62 194 LEU A CA 1
ATOM 1572 C C . LEU A 1 194 ? -10.096 -0.168 -8.449 1.00 95.62 194 LEU A C 1
ATOM 1574 O O . LEU A 1 194 ? -11.165 0.079 -7.882 1.00 95.62 194 LEU A O 1
ATOM 1578 N N . SER A 1 195 ? -9.948 -0.220 -9.772 1.00 95.38 195 SER A N 1
ATOM 1579 C CA . SER A 1 195 ? -11.032 -0.089 -10.750 1.00 95.38 195 SER A CA 1
ATOM 1580 C C . SER A 1 195 ? -11.916 1.136 -10.499 1.00 95.38 195 SER A C 1
ATOM 1582 O O . SER A 1 195 ? -13.135 1.013 -10.378 1.00 95.38 195 SER A O 1
ATOM 1584 N N . LEU A 1 196 ? -11.294 2.311 -10.366 1.00 96.62 196 LEU A N 1
ATOM 1585 C CA . LEU A 1 196 ? -12.019 3.575 -10.247 1.00 96.62 196 LEU A CA 1
ATOM 1586 C C . LEU A 1 196 ? -12.923 3.796 -11.465 1.00 96.62 196 LEU A C 1
ATOM 1588 O O . LEU A 1 196 ? -12.588 3.399 -12.582 1.00 96.62 196 LEU A O 1
ATOM 1592 N N . GLN A 1 197 ? -14.084 4.417 -11.247 1.00 93.38 197 GLN A N 1
ATOM 1593 C CA . GLN A 1 197 ? -14.970 4.778 -12.348 1.00 93.38 197 GLN A CA 1
ATOM 1594 C C . GLN A 1 197 ? -14.335 5.920 -13.163 1.00 93.38 197 GLN A C 1
ATOM 1596 O O . GLN A 1 197 ? -14.064 6.969 -12.576 1.00 93.38 197 GLN A O 1
ATOM 1601 N N . PRO A 1 198 ? -14.156 5.760 -14.489 1.00 91.19 198 PRO A N 1
ATOM 1602 C CA . PRO A 1 198 ? -13.678 6.835 -15.350 1.00 91.19 198 PRO A CA 1
ATOM 1603 C C . PRO A 1 198 ? -14.574 8.070 -15.270 1.00 91.19 198 PRO A C 1
ATOM 1605 O O . PRO A 1 198 ? -15.805 7.948 -15.210 1.00 91.19 198 PRO A O 1
ATOM 1608 N N . LYS A 1 199 ? -13.956 9.246 -15.305 1.00 87.88 199 LYS A N 1
ATOM 1609 C CA . LYS A 1 199 ? -14.635 10.549 -15.296 1.00 87.88 199 LYS A CA 1
ATOM 1610 C C . LYS A 1 199 ? -14.243 11.388 -16.510 1.00 87.88 199 LYS A C 1
ATOM 1612 O O . LYS A 1 199 ? -15.110 12.026 -17.110 1.00 87.88 199 LYS A O 1
ATOM 1617 N N . ASP A 1 200 ? -13.009 11.231 -16.975 1.00 82.94 200 ASP A N 1
ATOM 1618 C CA . ASP A 1 200 ? -12.502 11.900 -18.162 1.00 82.94 200 ASP A CA 1
ATOM 1619 C C . ASP A 1 200 ? -13.004 11.318 -19.482 1.00 82.94 200 ASP A C 1
ATOM 1621 O O . ASP A 1 200 ? -13.274 10.122 -19.643 1.00 82.94 200 ASP A O 1
ATOM 1625 N N . ARG A 1 201 ? -12.991 12.170 -20.516 1.00 78.69 201 ARG A N 1
ATOM 1626 C CA . ARG A 1 201 ? -13.240 11.765 -21.912 1.00 78.69 201 ARG A CA 1
ATOM 1627 C C . ARG A 1 201 ? -12.198 10.786 -22.455 1.00 78.69 201 ARG A C 1
ATOM 1629 O O . ARG A 1 201 ? -12.479 10.108 -23.441 1.00 78.69 201 ARG A O 1
ATOM 1636 N N . SER A 1 202 ? -11.012 10.730 -21.851 1.00 76.69 202 SER A N 1
ATOM 1637 C CA . SER A 1 202 ? -9.957 9.764 -22.181 1.00 76.69 202 SER A CA 1
ATOM 1638 C C . SER A 1 202 ? -10.330 8.328 -21.798 1.00 76.69 202 SER A C 1
ATOM 1640 O O . SER A 1 202 ? -9.701 7.393 -22.288 1.00 76.69 202 SER A O 1
ATOM 1642 N N . GLY A 1 203 ? -11.353 8.136 -20.954 1.00 83.31 203 GLY A N 1
ATOM 1643 C CA . GLY A 1 203 ? -11.689 6.834 -20.379 1.00 83.31 203 GLY A CA 1
ATOM 1644 C C . GLY A 1 203 ? -10.872 6.487 -19.129 1.00 83.31 203 GLY A C 1
ATOM 1645 O O . GLY A 1 203 ? -10.909 5.337 -18.692 1.00 83.31 203 GLY A O 1
ATOM 1646 N N . THR A 1 204 ? -10.166 7.461 -18.546 1.00 87.12 204 THR A N 1
ATOM 1647 C CA . THR A 1 204 ? -9.421 7.342 -17.283 1.00 87.12 204 THR A CA 1
ATOM 1648 C C . THR A 1 204 ? -9.946 8.333 -16.228 1.00 87.12 204 THR A C 1
ATOM 1650 O O . THR A 1 204 ? -11.068 8.834 -16.338 1.00 87.12 204 THR A O 1
ATOM 1653 N N . CYS A 1 205 ? -9.170 8.531 -15.165 1.00 90.81 205 CYS A N 1
ATOM 1654 C CA . CYS A 1 205 ? -9.298 9.619 -14.200 1.00 90.81 205 CYS A CA 1
ATOM 1655 C C . CYS A 1 205 ? -7.891 10.013 -13.725 1.00 90.81 205 CYS A C 1
ATOM 1657 O O . CYS A 1 205 ? -6.964 9.196 -13.821 1.00 90.81 205 CYS A O 1
ATOM 1659 N N . ASP A 1 206 ? -7.777 11.198 -13.146 1.00 92.50 206 ASP A N 1
ATOM 1660 C CA . ASP A 1 206 ? -6.614 11.803 -12.508 1.00 92.50 206 ASP A CA 1
ATOM 1661 C C . ASP A 1 206 ? -6.798 11.819 -10.969 1.00 92.50 206 ASP A C 1
ATOM 1663 O O . ASP A 1 206 ? -7.011 12.870 -10.352 1.00 92.50 206 ASP A O 1
ATOM 1667 N N . PRO A 1 207 ? -6.800 10.649 -10.296 1.00 96.19 207 PRO A N 1
ATOM 1668 C CA . PRO A 1 207 ? -7.282 10.536 -8.929 1.00 96.19 207 PRO A CA 1
ATOM 1669 C C . PRO A 1 207 ? -6.366 11.164 -7.877 1.00 96.19 207 PRO A C 1
ATOM 1671 O O . PRO A 1 207 ? -5.152 10.944 -7.862 1.00 96.19 207 PRO A O 1
ATOM 1674 N N . TYR A 1 208 ? -6.982 11.808 -6.887 1.00 97.38 208 TYR A N 1
ATOM 1675 C CA . TYR A 1 208 ? -6.344 12.240 -5.644 1.00 97.38 208 TYR A CA 1
ATOM 1676 C C . TYR A 1 208 ? -7.241 12.006 -4.420 1.00 97.38 208 TYR A C 1
ATOM 1678 O O . TYR A 1 208 ? -8.445 11.744 -4.521 1.00 97.38 208 TYR A O 1
ATOM 1686 N N . ILE A 1 209 ? -6.641 12.078 -3.230 1.00 98.25 209 ILE A N 1
ATOM 1687 C CA . ILE A 1 209 ? -7.306 11.770 -1.962 1.00 98.25 209 ILE A CA 1
ATOM 1688 C C . ILE A 1 209 ? -7.729 13.038 -1.219 1.00 98.25 209 ILE A C 1
ATOM 1690 O O . ILE A 1 209 ? -6.978 14.000 -1.081 1.00 98.25 209 ILE A O 1
ATOM 1694 N N . LYS A 1 210 ? -8.915 12.984 -0.611 1.00 98.25 210 LYS A N 1
ATOM 1695 C CA . LYS A 1 210 ? -9.366 13.958 0.381 1.00 98.25 210 LYS A CA 1
ATOM 1696 C C . LYS A 1 210 ? -9.843 13.254 1.645 1.00 98.25 210 LYS A C 1
ATOM 1698 O O . LYS A 1 210 ? -10.757 12.427 1.599 1.00 98.25 210 LYS A O 1
ATOM 1703 N N . VAL A 1 211 ? -9.240 13.593 2.783 1.00 98.19 211 VAL A N 1
ATOM 1704 C CA . VAL A 1 211 ? -9.575 13.015 4.093 1.00 98.19 211 VAL A CA 1
ATOM 1705 C C . VAL A 1 211 ? -10.206 14.086 4.973 1.00 98.19 211 VAL A C 1
ATOM 1707 O O . VAL A 1 211 ? -9.596 15.119 5.234 1.00 98.19 211 VAL A O 1
ATOM 1710 N N . SER A 1 212 ? -11.417 13.833 5.464 1.00 97.12 212 SER A N 1
ATOM 1711 C CA . SER A 1 212 ? -12.174 14.761 6.306 1.00 97.12 212 SER A CA 1
ATOM 1712 C C . SER A 1 212 ? -12.563 14.114 7.631 1.00 97.12 212 SER A C 1
ATOM 1714 O O . SER A 1 212 ? -13.104 13.008 7.664 1.00 97.12 212 SER A O 1
ATOM 1716 N N . LEU A 1 213 ? -12.344 14.836 8.731 1.00 95.00 213 LEU A N 1
ATOM 1717 C CA . LEU A 1 213 ? -12.689 14.396 10.080 1.00 95.00 213 LEU A CA 1
ATOM 1718 C C . LEU A 1 213 ? -13.197 15.577 10.916 1.00 95.00 213 LEU A C 1
ATOM 1720 O O . LEU A 1 213 ? -12.448 16.435 11.385 1.00 95.00 213 LEU A O 1
ATOM 1724 N N . GLY A 1 214 ? -14.515 15.643 11.112 1.00 89.38 214 GLY A N 1
ATOM 1725 C CA . GLY A 1 214 ? -15.147 16.790 11.763 1.00 89.38 214 GLY A CA 1
ATOM 1726 C C . GLY A 1 214 ? -14.994 18.070 10.938 1.00 89.38 214 GLY A C 1
ATOM 1727 O O . GLY A 1 214 ? -15.607 18.188 9.883 1.00 89.38 214 GLY A O 1
ATOM 1728 N N . LYS A 1 215 ? -14.229 19.042 11.451 1.00 87.44 215 LYS A N 1
ATOM 1729 C CA . LYS A 1 215 ? -13.945 20.314 10.760 1.00 87.44 215 LYS A CA 1
ATOM 1730 C C . LYS A 1 215 ? -12.607 20.307 10.020 1.00 87.44 215 LYS A C 1
ATOM 1732 O O . LYS A 1 215 ? -12.369 21.197 9.214 1.00 87.44 215 LYS A O 1
ATOM 1737 N N . GLU A 1 216 ? -11.740 19.341 10.311 1.00 93.38 216 GLU A N 1
ATOM 1738 C CA . GLU A 1 216 ? -10.447 19.214 9.647 1.00 93.38 216 GLU A CA 1
ATOM 1739 C C . GLU A 1 216 ? -10.633 18.496 8.313 1.00 93.38 216 GLU A C 1
ATOM 1741 O O . GLU A 1 216 ? -11.419 17.551 8.191 1.00 93.38 216 GLU A O 1
ATOM 1746 N N . THR A 1 217 ? -9.940 18.970 7.286 1.00 96.31 217 THR A N 1
ATOM 1747 C CA . THR A 1 217 ? -9.897 18.331 5.974 1.00 96.31 217 THR A CA 1
ATOM 1748 C C . THR A 1 217 ? -8.504 18.505 5.403 1.00 96.31 217 THR A C 1
ATOM 1750 O O . THR A 1 217 ? -8.002 19.625 5.347 1.00 96.31 217 THR A O 1
ATOM 1753 N N . ILE A 1 218 ? -7.899 17.392 5.004 1.00 97.38 218 ILE A N 1
ATOM 1754 C CA . ILE A 1 218 ? -6.645 17.359 4.262 1.00 97.38 218 ILE A CA 1
ATOM 1755 C C . ILE A 1 218 ? -6.999 17.058 2.811 1.00 97.38 218 ILE A C 1
ATOM 1757 O O . ILE A 1 218 ? -7.693 16.078 2.527 1.00 97.38 218 ILE A O 1
ATOM 1761 N N . ASP A 1 219 ? -6.560 17.941 1.925 1.00 96.19 219 ASP A N 1
ATOM 1762 C CA . ASP A 1 219 ? -6.802 17.880 0.491 1.00 96.19 219 ASP A CA 1
ATOM 1763 C C . ASP A 1 219 ? -5.464 17.642 -0.213 1.00 96.19 219 ASP A C 1
ATOM 1765 O O . ASP A 1 219 ? -4.562 18.472 -0.119 1.00 96.19 219 ASP A O 1
ATOM 1769 N N . ASP A 1 220 ? -5.313 16.480 -0.844 1.00 95.88 220 ASP A N 1
ATOM 1770 C CA . ASP A 1 220 ? -4.067 16.034 -1.478 1.00 95.88 220 ASP A CA 1
ATOM 1771 C C . ASP A 1 220 ? -4.067 16.289 -2.995 1.00 95.88 220 ASP A C 1
ATOM 1773 O O . ASP A 1 220 ? -3.372 15.610 -3.748 1.00 95.88 220 ASP A O 1
ATOM 1777 N N . ARG A 1 221 ? -4.864 17.269 -3.445 1.00 94.75 221 ARG A N 1
ATOM 1778 C CA . ARG A 1 221 ? -5.049 17.643 -4.856 1.00 94.75 221 ARG A CA 1
ATOM 1779 C C . ARG A 1 221 ? -3.749 17.860 -5.626 1.00 94.75 221 ARG A C 1
ATOM 1781 O O . ARG A 1 221 ? -3.671 17.496 -6.790 1.00 94.75 221 ARG A O 1
ATOM 1788 N N . GLU A 1 222 ? -2.732 18.449 -5.000 1.00 91.62 222 GLU A N 1
ATOM 1789 C CA . GLU A 1 222 ? -1.442 18.746 -5.651 1.00 91.62 222 GLU A CA 1
ATOM 1790 C C . GLU A 1 222 ? -0.649 17.491 -6.047 1.00 91.62 222 GLU A C 1
ATOM 1792 O O . GLU A 1 222 ? 0.280 17.578 -6.843 1.00 91.62 222 GLU A O 1
ATOM 1797 N N . HIS A 1 223 ? -1.018 16.326 -5.516 1.00 91.19 223 HIS A N 1
ATOM 1798 C CA . HIS A 1 223 ? -0.355 15.054 -5.775 1.00 91.19 223 HIS A CA 1
ATOM 1799 C C . HIS A 1 223 ? -1.306 14.034 -6.415 1.00 91.19 223 HIS A C 1
ATOM 1801 O O . HIS A 1 223 ? -1.303 12.853 -6.044 1.00 91.19 223 HIS A O 1
ATOM 1807 N N . TYR A 1 224 ? -2.157 14.501 -7.324 1.00 93.12 224 TYR A N 1
ATOM 1808 C CA . TYR A 1 224 ? -2.975 13.622 -8.148 1.00 93.12 224 TYR A CA 1
ATOM 1809 C C . TYR A 1 224 ? -2.096 12.700 -9.007 1.00 93.12 224 TYR A C 1
ATOM 1811 O O . TYR A 1 224 ? -0.948 13.018 -9.321 1.00 93.12 224 TYR A O 1
ATOM 1819 N N . ILE A 1 225 ? -2.628 11.529 -9.356 1.00 90.50 225 ILE A N 1
ATOM 1820 C CA . ILE A 1 225 ? -1.938 10.550 -10.203 1.00 90.50 225 ILE A CA 1
ATOM 1821 C C . ILE A 1 225 ? -2.610 10.571 -11.576 1.00 90.50 225 ILE A C 1
ATOM 1823 O O . ILE A 1 225 ? -3.764 10.166 -11.655 1.00 90.50 225 ILE A O 1
ATOM 1827 N N . PRO A 1 226 ? -1.937 11.010 -12.649 1.00 88.75 226 PRO A N 1
ATOM 1828 C CA . PRO A 1 226 ? -2.586 11.195 -13.940 1.00 88.75 226 PRO A CA 1
ATOM 1829 C C . PRO A 1 226 ? -2.961 9.868 -14.618 1.00 88.75 226 PRO A C 1
ATOM 1831 O O . PRO A 1 226 ? -2.194 8.903 -14.605 1.00 88.75 226 PRO A O 1
ATOM 1834 N N . ASN A 1 227 ? -4.112 9.854 -15.288 1.00 87.25 227 ASN A N 1
ATOM 1835 C CA . ASN A 1 227 ? -4.614 8.836 -16.209 1.00 87.25 227 ASN A CA 1
ATOM 1836 C C . ASN A 1 227 ? -4.569 7.397 -15.662 1.00 87.25 227 ASN A C 1
ATOM 1838 O O . ASN A 1 227 ? -4.184 6.462 -16.369 1.00 87.25 227 ASN A O 1
ATOM 1842 N N . ASN A 1 228 ? -4.976 7.187 -14.406 1.00 88.06 228 ASN A N 1
ATOM 1843 C CA . ASN A 1 228 ? -4.833 5.897 -13.730 1.00 88.06 228 ASN A CA 1
ATOM 1844 C C . ASN A 1 228 ? -6.102 5.468 -12.973 1.00 88.06 228 ASN A C 1
ATOM 1846 O O . ASN A 1 228 ? -6.520 6.102 -12.010 1.00 88.06 228 ASN A O 1
ATOM 1850 N N . LEU A 1 229 ? -6.688 4.329 -13.363 1.00 92.56 229 LEU A N 1
ATOM 1851 C CA . LEU A 1 229 ? -7.864 3.741 -12.696 1.00 92.56 229 LEU A CA 1
ATOM 1852 C C . LEU A 1 229 ? -7.512 2.845 -11.492 1.00 92.56 229 LEU A C 1
ATOM 1854 O O . LEU A 1 229 ? -8.402 2.433 -10.745 1.00 92.56 229 LEU A O 1
ATOM 1858 N N . ASN A 1 230 ? -6.233 2.506 -11.314 1.00 93.62 230 ASN A N 1
ATOM 1859 C CA . ASN A 1 230 ? -5.719 1.673 -10.223 1.00 93.62 230 ASN A CA 1
ATOM 1860 C C . ASN A 1 230 ? -4.506 2.346 -9.541 1.00 93.62 230 ASN A C 1
ATOM 1862 O O . ASN A 1 230 ? -3.424 1.756 -9.479 1.00 93.62 230 ASN A O 1
ATOM 1866 N N . PRO A 1 231 ? -4.642 3.602 -9.074 1.00 92.81 231 PRO A N 1
ATOM 1867 C CA . PRO A 1 231 ? -3.524 4.368 -8.536 1.00 92.81 231 PRO A CA 1
ATOM 1868 C C . PRO A 1 231 ? -2.980 3.743 -7.246 1.00 92.81 231 PRO A C 1
ATOM 1870 O O . PRO A 1 231 ? -3.743 3.369 -6.351 1.00 92.81 231 PRO A O 1
ATOM 1873 N N . VAL A 1 232 ? -1.653 3.701 -7.113 1.00 92.00 232 VAL A N 1
ATOM 1874 C CA . VAL A 1 232 ? -0.965 3.404 -5.850 1.00 92.00 232 VAL A CA 1
ATOM 1875 C C . VAL A 1 232 ? -0.603 4.729 -5.189 1.00 92.00 232 VAL A C 1
ATOM 1877 O O . VAL A 1 232 ? 0.274 5.439 -5.667 1.00 92.00 232 VAL A O 1
ATOM 1880 N N . PHE A 1 233 ? -1.281 5.068 -4.092 1.00 94.62 233 PHE A N 1
ATOM 1881 C CA . PHE A 1 233 ? -1.034 6.317 -3.369 1.00 94.62 233 PHE A CA 1
ATOM 1882 C C . PHE A 1 233 ? 0.131 6.168 -2.388 1.00 94.62 233 PHE A C 1
ATOM 1884 O O . PHE A 1 233 ? 1.037 6.994 -2.375 1.00 94.62 233 PHE A O 1
ATOM 1891 N N . GLY A 1 234 ? 0.092 5.124 -1.549 1.00 94.81 234 GLY A N 1
ATOM 1892 C CA . GLY A 1 234 ? 1.067 4.881 -0.484 1.00 94.81 234 GLY A CA 1
ATOM 1893 C C . GLY A 1 234 ? 1.264 6.074 0.458 1.00 94.81 234 GLY A C 1
ATOM 1894 O O . GLY A 1 234 ? 2.390 6.481 0.735 1.00 94.81 234 GLY A O 1
ATOM 1895 N N . LYS A 1 235 ? 0.166 6.658 0.952 1.00 95.81 235 LYS A N 1
ATOM 1896 C CA . LYS A 1 235 ? 0.193 7.867 1.793 1.00 95.81 235 LYS A CA 1
ATOM 1897 C C . LYS A 1 235 ? -0.400 7.645 3.171 1.00 95.81 235 LYS A C 1
ATOM 1899 O O . LYS A 1 235 ? -1.365 6.902 3.339 1.00 95.81 235 LYS A O 1
ATOM 1904 N N . MET A 1 236 ? 0.155 8.351 4.152 1.00 96.94 236 MET A N 1
ATOM 1905 C CA . MET A 1 236 ? -0.353 8.395 5.519 1.00 96.94 236 MET A CA 1
ATOM 1906 C C . MET A 1 236 ? -0.784 9.818 5.866 1.00 96.94 236 MET A C 1
ATOM 1908 O O . MET A 1 236 ? 0.006 10.756 5.775 1.00 96.94 236 MET A O 1
ATOM 1912 N N . PHE A 1 237 ? -2.034 9.959 6.294 1.00 97.31 237 PHE A N 1
ATOM 1913 C CA . PHE A 1 237 ? -2.607 11.208 6.781 1.00 97.31 237 PHE A CA 1
ATOM 1914 C C . PHE A 1 237 ? -2.820 11.131 8.287 1.00 97.31 237 PHE A C 1
ATOM 1916 O O . PHE A 1 237 ? -3.196 10.085 8.817 1.00 97.31 237 PHE A O 1
ATOM 1923 N N . GLN A 1 238 ? -2.627 12.250 8.981 1.00 96.00 238 GLN A N 1
ATOM 1924 C CA . GLN A 1 238 ? -2.759 12.312 10.430 1.00 96.00 238 GLN A CA 1
ATOM 1925 C C . GLN A 1 238 ? -3.712 13.441 10.831 1.00 96.00 238 GLN A C 1
ATOM 1927 O O . GLN A 1 238 ? -3.461 14.600 10.512 1.00 96.00 238 GLN A O 1
ATOM 1932 N N . LEU A 1 239 ? -4.794 13.099 11.536 1.00 96.19 239 LEU A N 1
ATOM 1933 C CA . LEU A 1 239 ? -5.833 14.038 11.984 1.00 96.19 239 LEU A CA 1
ATOM 1934 C C . LEU A 1 239 ? -6.213 13.782 13.446 1.00 96.19 239 LEU A C 1
ATOM 1936 O O . LEU A 1 239 ? -5.919 12.716 13.994 1.00 96.19 239 LEU A O 1
ATOM 1940 N N . TYR A 1 240 ? -6.907 14.732 14.077 1.00 94.56 240 TYR A N 1
ATOM 1941 C CA . TYR A 1 240 ? -7.428 14.554 15.434 1.00 94.56 240 TYR A CA 1
ATOM 1942 C C . TYR A 1 240 ? -8.950 14.357 15.448 1.00 94.56 240 TYR A C 1
ATOM 1944 O O . TYR A 1 240 ? -9.724 15.201 14.999 1.00 94.56 240 TYR A O 1
ATOM 1952 N N . ALA A 1 241 ? -9.398 13.256 16.054 1.00 92.88 241 ALA A N 1
ATOM 1953 C CA . ALA A 1 241 ? -10.790 13.056 16.445 1.00 92.88 241 ALA A CA 1
ATOM 1954 C C . ALA A 1 241 ? -10.986 13.460 17.908 1.00 92.88 241 ALA A C 1
ATOM 1956 O O . ALA A 1 241 ? -10.129 13.246 18.755 1.00 92.88 241 ALA A O 1
ATOM 1957 N N . THR A 1 242 ? -12.162 13.964 18.236 1.00 91.25 242 THR A N 1
ATOM 1958 C CA . THR A 1 242 ? -12.723 13.989 19.586 1.00 91.25 242 THR A CA 1
ATOM 1959 C C . THR A 1 242 ? -13.891 13.013 19.609 1.00 91.25 242 THR A C 1
ATOM 1961 O O . THR A 1 242 ? -15.031 13.367 19.320 1.00 91.25 242 THR A O 1
ATOM 1964 N N . VAL A 1 243 ? -13.612 11.751 19.914 1.00 88.56 243 VAL A N 1
ATOM 1965 C CA . VAL A 1 243 ? -14.626 10.699 19.986 1.00 88.56 243 VAL A CA 1
ATOM 1966 C C . VAL A 1 243 ? -15.465 10.919 21.248 1.00 88.56 243 VAL A C 1
ATOM 1968 O O . VAL A 1 243 ? -14.891 11.042 22.329 1.00 88.56 243 VAL A O 1
ATOM 1971 N N . PRO A 1 244 ? -16.804 10.985 21.170 1.00 80.62 244 PRO A N 1
ATOM 1972 C CA . PRO A 1 244 ? -17.647 10.660 20.008 1.00 80.62 244 PRO A CA 1
ATOM 1973 C C . PRO A 1 244 ? -18.159 11.855 19.163 1.00 80.62 244 PRO A C 1
ATOM 1975 O O . PRO A 1 244 ? -18.901 11.655 18.206 1.00 80.62 244 PRO A O 1
ATOM 1978 N N . LEU A 1 245 ? -17.769 13.098 19.469 1.00 83.50 245 LEU A N 1
ATOM 1979 C CA . LEU A 1 245 ? -18.260 14.333 18.823 1.00 83.50 245 LEU A CA 1
ATOM 1980 C C . LEU A 1 245 ? -18.016 14.399 17.299 1.00 83.50 245 LEU A C 1
ATOM 1982 O O . LEU A 1 245 ? -18.899 14.803 16.541 1.00 83.50 245 LEU A O 1
ATOM 1986 N N . ASN A 1 246 ? -16.824 14.025 16.840 1.00 87.06 246 ASN A N 1
ATOM 1987 C CA . ASN A 1 246 ? -16.437 13.940 15.425 1.00 87.06 246 ASN A CA 1
ATOM 1988 C C . ASN A 1 246 ? -15.821 12.565 15.145 1.00 87.06 246 ASN A C 1
ATOM 1990 O O . ASN A 1 246 ? -14.618 12.430 14.944 1.00 87.06 246 ASN A O 1
ATOM 1994 N N . LYS A 1 247 ? -16.689 11.548 15.175 1.00 86.31 247 LYS A N 1
ATOM 1995 C CA . LYS A 1 247 ? -16.356 10.128 14.992 1.00 86.31 247 LYS A CA 1
ATOM 1996 C C . LYS A 1 247 ? -16.342 9.649 13.537 1.00 86.31 247 LYS A C 1
ATOM 1998 O O . LYS A 1 247 ? -15.744 8.620 13.262 1.00 86.31 247 LYS A O 1
ATOM 2003 N N . ASP A 1 248 ? -17.021 10.351 12.632 1.00 93.50 248 ASP A N 1
ATOM 2004 C CA . ASP A 1 248 ? -17.184 9.896 11.249 1.00 93.50 248 ASP A CA 1
ATOM 2005 C C . ASP A 1 248 ? -15.980 10.368 10.416 1.00 93.50 248 ASP A C 1
ATOM 2007 O O . ASP A 1 248 ? -15.890 11.544 10.050 1.00 93.50 248 ASP A O 1
ATOM 2011 N N . LEU A 1 249 ? -15.041 9.457 10.154 1.00 97.62 249 LEU A N 1
ATOM 2012 C CA . LEU A 1 249 ? -13.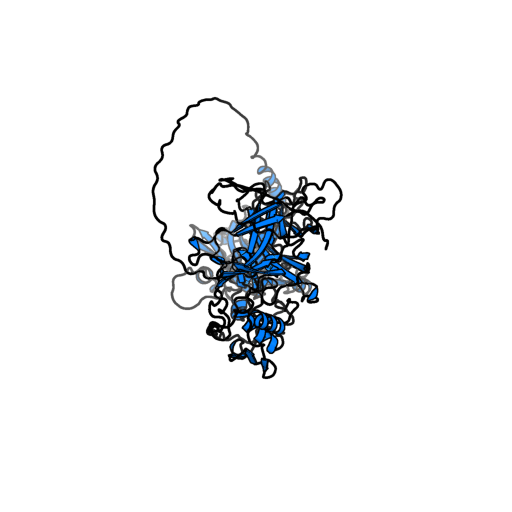914 9.683 9.253 1.00 97.62 249 LEU A CA 1
ATOM 2013 C C . LEU A 1 249 ? -14.371 9.441 7.819 1.00 97.62 249 LEU A C 1
ATOM 2015 O O . LEU A 1 249 ? -14.815 8.346 7.484 1.00 97.62 249 LEU A O 1
ATOM 2019 N N . LYS A 1 250 ? -14.229 10.446 6.964 1.00 98.00 250 LYS A N 1
ATOM 2020 C CA . LYS A 1 250 ? -14.630 10.391 5.562 1.00 98.00 250 LYS A CA 1
ATOM 2021 C C . LYS A 1 250 ? -13.396 10.418 4.674 1.00 98.00 250 LYS A C 1
ATOM 2023 O O . LYS A 1 250 ? -12.614 11.362 4.738 1.00 98.00 250 LYS A O 1
ATOM 2028 N N . VAL A 1 251 ? -13.248 9.403 3.832 1.00 98.44 251 VAL A N 1
ATOM 2029 C CA . VAL A 1 251 ? -12.184 9.317 2.825 1.00 98.44 251 VAL A CA 1
ATOM 2030 C C . VAL A 1 251 ? -12.841 9.363 1.457 1.00 98.44 251 VAL A C 1
ATOM 2032 O O . VAL A 1 251 ? -13.701 8.539 1.152 1.00 98.44 251 VAL A O 1
ATOM 2035 N N . SER A 1 252 ? -12.486 10.367 0.665 1.00 97.88 252 SER A N 1
ATOM 2036 C CA . SER A 1 252 ? -13.048 10.610 -0.663 1.00 97.88 252 SER A CA 1
ATOM 2037 C C . SER A 1 252 ? -11.943 10.578 -1.710 1.00 97.88 252 SER A C 1
ATOM 2039 O O . SER A 1 252 ? -10.834 11.038 -1.444 1.00 97.88 252 SER A O 1
ATOM 2041 N N . VAL A 1 253 ? -12.267 10.056 -2.888 1.00 98.06 253 VAL A N 1
ATOM 2042 C CA . VAL A 1 253 ? -11.410 10.105 -4.074 1.00 98.06 253 VAL A CA 1
ATOM 2043 C C . VAL A 1 253 ? -12.042 11.074 -5.063 1.00 98.06 253 VAL A C 1
ATOM 2045 O O . VAL A 1 253 ? -13.250 11.004 -5.319 1.00 98.06 253 VAL A O 1
ATOM 2048 N N . TYR A 1 254 ? -11.231 11.988 -5.568 1.00 97.06 254 TYR A N 1
ATOM 2049 C CA . TYR A 1 254 ? -11.608 13.010 -6.535 1.00 97.06 254 TYR A CA 1
ATOM 2050 C C . TYR A 1 254 ? -10.779 12.854 -7.800 1.00 97.06 254 TYR A C 1
ATOM 2052 O O . TYR A 1 254 ? -9.686 12.305 -7.740 1.00 97.06 254 TYR A O 1
ATOM 2060 N N . ASP A 1 255 ? -11.330 13.332 -8.900 1.00 95.12 255 ASP A N 1
ATOM 2061 C CA . ASP A 1 255 ? -10.723 13.434 -10.213 1.00 95.12 255 ASP A CA 1
ATOM 2062 C C . ASP A 1 255 ? -10.243 14.871 -10.420 1.00 95.12 255 ASP A C 1
ATOM 2064 O O . ASP A 1 255 ? -11.032 15.809 -10.272 1.00 95.12 255 ASP A O 1
ATOM 2068 N N . TYR A 1 256 ? -8.945 15.054 -10.651 1.00 92.25 256 TYR A N 1
ATOM 2069 C CA . TYR A 1 256 ? -8.372 16.376 -10.869 1.00 92.25 256 TYR A CA 1
ATOM 2070 C C . TYR A 1 256 ? -8.758 16.904 -12.249 1.00 92.25 256 TYR A C 1
ATOM 2072 O O . TYR A 1 256 ? -8.490 16.266 -13.257 1.00 92.25 256 TYR A O 1
ATOM 2080 N N . ASP A 1 257 ? -9.282 18.129 -12.289 1.00 87.19 257 ASP A N 1
ATOM 2081 C CA . ASP A 1 257 ? -9.536 18.847 -13.528 1.00 87.19 257 ASP A CA 1
ATOM 2082 C C . ASP A 1 257 ? -8.689 20.122 -13.598 1.00 87.19 257 ASP A C 1
ATOM 2084 O O . ASP A 1 257 ? -8.625 20.932 -12.665 1.00 87.19 257 ASP A O 1
ATOM 2088 N N . LEU A 1 258 ? -8.060 20.359 -14.751 1.00 79.38 258 LEU A N 1
ATOM 2089 C CA . LEU A 1 258 ? -7.260 21.569 -14.959 1.00 79.38 258 LEU A CA 1
ATOM 2090 C C . LEU A 1 258 ? -8.128 22.838 -15.057 1.00 79.38 258 LEU A C 1
ATOM 2092 O O . LEU A 1 258 ? -7.730 23.908 -14.595 1.00 79.38 258 LEU A O 1
ATOM 2096 N N . ILE A 1 259 ? -9.280 22.738 -15.730 1.00 77.62 259 ILE A N 1
ATOM 2097 C CA . ILE A 1 259 ? -10.112 23.893 -16.122 1.00 77.62 259 ILE A CA 1
ATOM 2098 C C . ILE A 1 259 ? -11.462 23.891 -15.395 1.00 77.62 259 ILE A C 1
ATOM 2100 O O . ILE A 1 259 ? -11.976 24.960 -15.055 1.00 77.62 259 ILE A O 1
ATOM 2104 N N . SER A 1 260 ? -12.059 22.717 -15.189 1.00 83.88 260 SER A N 1
ATOM 2105 C CA . SER A 1 260 ? -13.321 22.538 -14.470 1.00 83.88 260 SER A CA 1
ATOM 2106 C C . SER A 1 260 ? -13.110 22.381 -12.965 1.00 83.88 260 SER A C 1
ATOM 2108 O O . SER A 1 260 ? -11.995 22.373 -12.452 1.00 83.88 260 SER A O 1
ATOM 2110 N N . GLN A 1 261 ? -14.225 22.336 -12.238 1.00 89.00 261 GLN A N 1
ATOM 2111 C CA . GLN A 1 261 ? -14.219 21.903 -10.852 1.00 89.00 261 GLN A CA 1
ATOM 2112 C C . GLN A 1 261 ? -14.012 20.389 -10.804 1.00 89.00 261 GLN A C 1
ATOM 2114 O O . GLN A 1 261 ? -14.796 19.674 -11.414 1.00 89.00 261 GLN A O 1
ATOM 2119 N N . ASP A 1 262 ? -13.051 19.948 -9.997 1.00 91.88 262 ASP A N 1
ATOM 2120 C CA . ASP A 1 262 ? -12.759 18.536 -9.749 1.00 91.88 262 ASP A CA 1
ATOM 2121 C C . ASP A 1 262 ? -14.002 17.707 -9.407 1.00 91.88 262 ASP A C 1
ATOM 2123 O O . ASP A 1 262 ? -14.790 18.039 -8.502 1.00 91.88 262 ASP A O 1
ATOM 2127 N N . ASP A 1 263 ? -14.123 16.573 -10.089 1.00 91.62 263 ASP A N 1
ATOM 2128 C CA . ASP A 1 263 ? -15.245 15.665 -9.954 1.00 91.62 263 ASP A CA 1
ATOM 2129 C C . ASP A 1 263 ? -15.008 14.662 -8.830 1.00 91.62 263 ASP A C 1
ATOM 2131 O O . ASP A 1 263 ? -14.022 13.933 -8.757 1.00 91.62 263 ASP A O 1
ATOM 2135 N N . LYS A 1 264 ? -15.969 14.553 -7.917 1.00 95.25 264 LYS A N 1
ATOM 2136 C CA . LYS A 1 264 ? -15.891 13.529 -6.877 1.00 95.25 264 LYS A CA 1
ATOM 2137 C C . LYS A 1 264 ? -16.207 12.159 -7.473 1.00 95.25 264 LYS A C 1
ATOM 2139 O O . LYS A 1 264 ? -17.351 11.910 -7.861 1.00 95.25 264 LYS A O 1
ATOM 2144 N N . ILE A 1 265 ? -15.243 11.242 -7.448 1.00 95.81 265 ILE A N 1
ATOM 2145 C CA . ILE A 1 265 ? -15.428 9.855 -7.894 1.00 95.81 265 ILE A CA 1
ATOM 2146 C C . ILE A 1 265 ? -16.317 9.117 -6.892 1.00 95.81 265 ILE A C 1
ATOM 2148 O O . ILE A 1 265 ? -17.402 8.651 -7.238 1.00 95.81 265 ILE A O 1
ATOM 2152 N N . GLY A 1 266 ? -15.916 9.090 -5.621 1.00 96.75 266 GLY A N 1
ATOM 2153 C CA . GLY A 1 266 ? -16.687 8.441 -4.565 1.00 96.75 266 GLY A CA 1
ATOM 2154 C C . GLY A 1 266 ? -16.075 8.609 -3.179 1.00 96.75 266 GLY A C 1
ATOM 2155 O O . GLY A 1 266 ? -15.009 9.197 -3.013 1.00 96.75 266 GLY A O 1
ATOM 2156 N N . GLU A 1 267 ? -16.772 8.116 -2.160 1.00 97.44 267 GLU A N 1
ATOM 2157 C CA . GLU A 1 267 ? -16.331 8.172 -0.768 1.00 97.44 267 GLU A CA 1
ATOM 2158 C C . GLU A 1 267 ? -16.667 6.906 0.016 1.00 97.44 267 GLU A C 1
ATOM 2160 O O . GLU A 1 267 ? -17.600 6.175 -0.313 1.00 97.44 267 GLU A O 1
ATOM 2165 N N . THR A 1 268 ? -15.934 6.711 1.107 1.00 97.44 268 THR A N 1
ATOM 2166 C CA . THR A 1 268 ? -16.258 5.781 2.188 1.00 97.44 268 THR A CA 1
ATOM 2167 C C . THR A 1 268 ? -16.222 6.517 3.529 1.00 97.44 268 THR A C 1
ATOM 2169 O O . THR A 1 268 ? -15.453 7.462 3.720 1.00 97.44 268 THR A O 1
ATOM 2172 N N . VAL A 1 269 ? -17.028 6.053 4.488 1.00 96.81 269 VAL A N 1
ATOM 2173 C CA . VAL A 1 269 ? -17.073 6.576 5.861 1.00 96.81 269 VAL A CA 1
ATOM 2174 C C . VAL A 1 269 ? -16.729 5.464 6.853 1.00 96.81 269 VAL A C 1
ATOM 2176 O O . VAL A 1 269 ? -17.155 4.323 6.671 1.00 96.81 269 VAL A O 1
ATOM 2179 N N . ILE A 1 270 ? -15.942 5.789 7.880 1.00 97.12 270 ILE A N 1
ATOM 2180 C CA . ILE A 1 270 ? -15.541 4.891 8.970 1.00 97.12 270 ILE A CA 1
ATOM 2181 C C . ILE A 1 270 ? -16.003 5.499 10.298 1.00 97.12 270 ILE A C 1
ATOM 2183 O O . ILE A 1 270 ? -15.710 6.660 10.590 1.00 97.12 270 ILE A O 1
ATOM 2187 N N . ASP A 1 271 ? -16.705 4.711 11.114 1.00 93.94 271 ASP A N 1
ATOM 2188 C CA . ASP A 1 271 ? -17.130 5.118 12.456 1.00 93.94 271 ASP A CA 1
ATOM 2189 C C . ASP A 1 271 ? -16.019 4.823 13.478 1.00 93.94 271 ASP A C 1
ATOM 2191 O O . ASP A 1 271 ? -15.858 3.700 13.970 1.00 93.94 271 ASP A O 1
ATOM 2195 N N . LEU A 1 272 ? -15.247 5.857 13.813 1.00 94.94 272 LEU A N 1
ATOM 2196 C CA . LEU A 1 272 ? -14.123 5.758 14.744 1.00 94.94 272 LEU A CA 1
ATOM 2197 C C . LEU A 1 272 ? -14.553 5.432 16.176 1.00 94.94 272 LEU A C 1
ATOM 2199 O O . LEU A 1 272 ? -13.755 4.898 16.941 1.00 94.94 272 LEU A O 1
ATOM 2203 N N . GLU A 1 273 ? -15.789 5.745 16.569 1.00 91.19 273 GLU A N 1
ATOM 2204 C CA . GLU A 1 273 ? -16.273 5.441 17.915 1.00 91.19 273 GLU A CA 1
ATOM 2205 C C . GLU A 1 273 ? -16.499 3.936 18.078 1.00 91.19 273 GLU A C 1
ATOM 2207 O O . GLU A 1 273 ? -16.080 3.378 19.089 1.00 91.19 273 GLU A O 1
ATOM 2212 N N . ASN A 1 274 ? -17.078 3.257 17.080 1.00 90.56 274 ASN A N 1
ATOM 2213 C CA . ASN A 1 274 ? -17.235 1.796 17.135 1.00 90.56 274 ASN A CA 1
ATOM 2214 C C . ASN A 1 274 ? -15.870 1.094 17.142 1.00 90.56 274 ASN A C 1
ATOM 2216 O O . ASN A 1 274 ? -15.624 0.224 17.976 1.00 90.56 274 ASN A O 1
ATOM 2220 N N . ARG A 1 275 ? -14.941 1.540 16.287 1.00 93.81 275 ARG A N 1
ATOM 2221 C CA . ARG A 1 275 ? -13.551 1.046 16.265 1.00 93.81 275 ARG A CA 1
ATOM 2222 C C . ARG A 1 275 ? -12.847 1.235 17.611 1.00 93.81 275 ARG A C 1
ATOM 2224 O O . ARG A 1 275 ? -12.151 0.336 18.075 1.00 93.81 275 ARG A O 1
ATOM 2231 N N . TYR A 1 276 ? -13.040 2.396 18.240 1.00 91.88 276 TYR A N 1
ATOM 2232 C CA . TYR A 1 276 ? -12.440 2.735 19.529 1.00 91.88 276 TYR A CA 1
ATOM 2233 C C . TYR A 1 276 ? -13.011 1.915 20.692 1.00 91.88 276 TYR A C 1
ATOM 2235 O O . TYR A 1 276 ? -12.258 1.493 21.569 1.00 91.88 276 TYR A O 1
ATOM 2243 N N . LEU A 1 277 ? -14.330 1.706 20.708 1.00 88.06 277 LEU A N 1
ATOM 2244 C CA . LEU A 1 277 ? -15.042 1.038 21.798 1.00 88.06 277 LEU A CA 1
ATOM 2245 C C . LEU A 1 277 ? -15.046 -0.491 21.697 1.00 88.06 277 LEU A C 1
ATOM 2247 O O . LEU A 1 277 ? -15.270 -1.160 22.708 1.00 88.06 277 LEU A O 1
ATOM 2251 N N . SER A 1 278 ? -14.828 -1.045 20.504 1.00 90.31 278 SER A N 1
ATOM 2252 C CA . SER A 1 278 ? -14.852 -2.489 20.287 1.00 90.31 278 SER A CA 1
ATOM 2253 C C . SER A 1 278 ? -13.768 -3.216 21.084 1.00 90.31 278 SER A C 1
ATOM 2255 O O . SER A 1 278 ? -12.595 -2.828 21.101 1.00 90.31 278 SER A O 1
ATOM 2257 N N . ARG A 1 279 ? -14.143 -4.341 21.704 1.00 88.75 279 ARG A N 1
ATOM 2258 C CA . ARG A 1 279 ? -13.223 -5.196 22.468 1.00 88.75 279 ARG A CA 1
ATOM 2259 C C . ARG A 1 279 ? -12.413 -6.135 21.582 1.00 88.75 279 ARG A C 1
ATOM 2261 O O . ARG A 1 279 ? -11.509 -6.795 22.084 1.00 88.75 279 ARG A O 1
ATOM 2268 N N . PHE A 1 280 ? -12.672 -6.150 20.273 1.00 92.62 280 PHE A N 1
ATOM 2269 C CA . PHE A 1 280 ? -11.840 -6.853 19.295 1.00 92.62 280 PHE A CA 1
ATOM 2270 C C . PHE A 1 280 ? -10.500 -6.150 19.028 1.00 92.62 280 PHE A C 1
ATOM 2272 O O . PHE A 1 280 ? -9.677 -6.673 18.285 1.00 92.62 280 PHE A O 1
ATOM 2279 N N . GLY A 1 281 ? -10.240 -4.983 19.630 1.00 91.25 281 GLY A N 1
ATOM 2280 C CA . GLY A 1 281 ? -8.949 -4.303 19.496 1.00 91.25 281 GLY A CA 1
ATOM 2281 C C . GLY A 1 281 ? -8.764 -3.592 18.153 1.00 91.25 281 GLY A C 1
ATOM 2282 O O . GLY A 1 281 ? -7.639 -3.410 17.705 1.00 91.25 281 GLY A O 1
ATOM 2283 N N . ALA A 1 282 ? -9.849 -3.131 17.526 1.00 94.25 282 ALA A N 1
ATOM 2284 C CA . ALA A 1 282 ? -9.847 -2.481 16.209 1.00 94.25 282 ALA A CA 1
ATOM 2285 C C . ALA A 1 282 ? -9.211 -1.069 16.167 1.00 94.25 282 ALA A C 1
ATOM 2287 O O . ALA A 1 282 ? -9.408 -0.329 15.204 1.00 94.25 282 ALA A O 1
ATOM 2288 N N . ARG A 1 283 ? -8.464 -0.685 17.213 1.00 93.31 283 ARG A N 1
ATOM 2289 C CA . ARG A 1 283 ? -7.739 0.590 17.313 1.00 93.31 283 ARG A CA 1
ATOM 2290 C C . ARG A 1 283 ? -6.393 0.546 16.604 1.00 93.31 283 ARG A C 1
ATOM 2292 O O . ARG A 1 283 ? -6.027 1.526 15.980 1.00 93.31 283 ARG A O 1
ATOM 2299 N N . CYS A 1 284 ? -5.653 -0.547 16.753 1.00 94.94 284 CYS A N 1
ATOM 2300 C CA . CYS A 1 284 ? -4.326 -0.731 16.179 1.00 94.94 284 CYS A CA 1
ATOM 2301 C C . CYS A 1 284 ? -4.109 -2.235 15.987 1.00 94.94 284 CYS A C 1
ATOM 2303 O O . CYS A 1 284 ? -4.055 -2.985 16.959 1.00 94.94 284 CYS A O 1
ATOM 2305 N N . GLY A 1 285 ? -4.049 -2.693 14.735 1.00 95.19 285 GLY A N 1
ATOM 2306 C CA . GLY A 1 285 ? -3.984 -4.127 14.428 1.00 95.19 285 GLY A CA 1
ATOM 2307 C C . GLY A 1 285 ? -2.701 -4.798 14.936 1.00 95.19 285 GLY A C 1
ATOM 2308 O O . GLY A 1 285 ? -1.605 -4.274 14.729 1.00 95.19 285 GLY A O 1
ATOM 2309 N N . LEU A 1 286 ? -2.821 -5.975 15.552 1.00 95.50 286 LEU A N 1
ATOM 2310 C CA . LEU A 1 286 ? -1.687 -6.684 16.153 1.00 95.50 286 LEU A CA 1
ATOM 2311 C C . LEU A 1 286 ? -0.749 -7.293 15.090 1.00 95.50 286 LEU A C 1
ATOM 2313 O O . LEU A 1 286 ? -1.205 -8.153 14.324 1.00 95.50 286 LEU A O 1
ATOM 2317 N N . PRO A 1 287 ? 0.548 -6.929 15.044 1.00 93.62 287 PRO A N 1
ATOM 2318 C CA . PRO A 1 287 ? 1.516 -7.595 14.173 1.00 93.62 287 PRO A CA 1
ATOM 2319 C C . PRO A 1 287 ? 1.713 -9.059 14.583 1.00 93.62 287 PRO A C 1
ATOM 2321 O O . PRO A 1 287 ? 1.223 -9.496 15.631 1.00 93.62 287 PRO A O 1
ATOM 2324 N N . ARG A 1 288 ? 2.366 -9.855 13.731 1.00 90.31 288 ARG A N 1
ATOM 2325 C CA . ARG A 1 288 ? 2.672 -11.262 14.034 1.00 90.31 288 ARG A CA 1
ATOM 2326 C C . ARG A 1 288 ? 3.895 -11.376 14.941 1.00 90.31 288 ARG A C 1
ATOM 2328 O O . ARG A 1 288 ? 3.828 -12.129 15.908 1.00 90.31 288 ARG A O 1
ATOM 2335 N N . THR A 1 289 ? 4.926 -10.578 14.684 1.00 90.38 289 THR A N 1
ATOM 2336 C CA . THR A 1 289 ? 6.140 -10.509 15.502 1.00 90.38 289 THR A CA 1
ATOM 2337 C C . THR A 1 289 ? 6.261 -9.155 16.216 1.00 90.38 289 THR A C 1
ATOM 2339 O O . THR A 1 289 ? 5.860 -8.121 15.681 1.00 90.38 289 THR A O 1
ATOM 2342 N N . TYR A 1 290 ? 6.796 -9.150 17.445 1.00 92.69 290 TYR A N 1
ATOM 2343 C CA . TYR A 1 290 ? 7.074 -7.925 18.206 1.00 92.69 290 TYR A CA 1
ATOM 2344 C C . TYR A 1 290 ? 8.523 -7.467 17.985 1.00 92.69 290 TYR A C 1
ATOM 2346 O O . TYR A 1 290 ? 9.462 -8.054 18.534 1.00 92.69 290 TYR A O 1
ATOM 2354 N N . CYS A 1 291 ? 8.691 -6.398 17.207 1.00 90.56 291 CYS A N 1
ATOM 2355 C CA . CYS A 1 291 ? 9.984 -5.777 16.919 1.00 90.56 291 CYS A CA 1
ATOM 2356 C C . CYS A 1 291 ? 10.055 -4.360 17.499 1.00 90.56 291 CYS A C 1
ATOM 2358 O O . CYS A 1 291 ? 9.080 -3.605 17.453 1.00 90.56 291 CYS A O 1
ATOM 2360 N N . ILE A 1 292 ? 11.223 -3.979 18.019 1.00 88.75 292 ILE A N 1
ATOM 2361 C CA . ILE A 1 292 ? 11.456 -2.630 18.568 1.00 88.75 292 ILE A CA 1
ATOM 2362 C C . ILE A 1 292 ? 11.921 -1.625 17.505 1.00 88.75 292 ILE A C 1
ATOM 2364 O O . ILE A 1 292 ? 11.832 -0.419 17.732 1.00 88.75 292 ILE A O 1
ATOM 2368 N N . SER A 1 293 ? 12.368 -2.108 16.344 1.00 84.88 293 SER A N 1
ATOM 2369 C CA . SER A 1 293 ? 12.779 -1.324 15.172 1.00 84.88 293 SER A CA 1
ATOM 2370 C C . SER A 1 293 ? 12.594 -2.136 13.882 1.00 84.88 293 SER A C 1
ATOM 2372 O O . SER A 1 293 ? 12.207 -3.303 13.931 1.00 84.88 293 SER A O 1
ATOM 2374 N N . GLY A 1 294 ? 12.855 -1.511 12.731 1.00 80.69 294 GLY A N 1
ATOM 2375 C CA . GLY A 1 294 ? 12.724 -2.134 11.410 1.00 80.69 294 GLY A CA 1
ATOM 2376 C C . GLY A 1 294 ? 11.333 -1.968 10.790 1.00 80.69 294 GLY A C 1
ATOM 2377 O O . GLY A 1 294 ? 10.491 -1.215 11.281 1.00 80.69 294 GLY A O 1
ATOM 2378 N N . SER A 1 295 ? 11.082 -2.681 9.692 1.00 77.50 295 SER A N 1
ATOM 2379 C CA . SER A 1 295 ? 9.844 -2.572 8.901 1.00 77.50 295 SER A CA 1
ATOM 2380 C C . SER A 1 295 ? 8.588 -3.091 9.615 1.00 77.50 295 SER A C 1
ATOM 2382 O O . SER A 1 295 ? 7.473 -2.775 9.203 1.00 77.50 295 SER A O 1
ATOM 2384 N N . THR A 1 296 ? 8.748 -3.839 10.710 1.00 81.44 296 THR A N 1
ATOM 2385 C CA . THR A 1 296 ? 7.666 -4.395 11.543 1.00 81.44 296 THR A CA 1
ATOM 2386 C C . THR A 1 296 ? 7.625 -3.801 12.956 1.00 81.44 296 THR A C 1
ATOM 2388 O O . THR A 1 296 ? 7.057 -4.402 13.870 1.00 81.44 296 THR A O 1
ATOM 2391 N N . GLN A 1 297 ? 8.214 -2.616 13.151 1.00 88.81 297 GLN A N 1
ATOM 2392 C CA . GLN A 1 297 ? 8.288 -1.945 14.449 1.00 88.81 297 GLN A CA 1
ATOM 2393 C C . GLN A 1 297 ? 6.915 -1.796 15.134 1.00 88.81 297 GLN A C 1
ATOM 2395 O O . GLN A 1 297 ? 5.913 -1.425 14.515 1.00 88.81 297 GLN A O 1
ATOM 2400 N N . TRP A 1 298 ? 6.882 -2.053 16.444 1.00 92.94 298 TRP A N 1
ATOM 2401 C CA . TRP A 1 298 ? 5.696 -1.873 17.278 1.00 92.94 298 TRP A CA 1
ATOM 2402 C C . TRP A 1 298 ? 5.208 -0.420 17.275 1.00 92.94 298 TRP A C 1
ATOM 2404 O O . TRP A 1 298 ? 5.986 0.516 17.463 1.00 92.94 298 TRP A O 1
ATOM 2414 N N . ARG A 1 299 ? 3.894 -0.237 17.097 1.00 92.69 299 ARG A N 1
ATOM 2415 C CA . ARG A 1 299 ? 3.279 1.088 16.916 1.00 92.69 299 ARG A CA 1
ATOM 2416 C C . ARG A 1 299 ? 2.200 1.459 17.936 1.00 92.69 299 ARG A C 1
ATOM 2418 O O . ARG A 1 299 ? 1.842 2.634 18.013 1.00 92.69 299 ARG A O 1
ATOM 2425 N N . ASP A 1 300 ? 1.690 0.501 18.716 1.00 94.44 300 ASP A N 1
ATOM 2426 C CA . ASP A 1 300 ? 0.712 0.794 19.775 1.00 94.44 300 ASP A CA 1
ATOM 2427 C C . ASP A 1 300 ? 1.371 1.611 20.905 1.00 94.44 300 ASP A C 1
ATOM 2429 O O . ASP A 1 300 ? 2.578 1.528 21.131 1.00 94.44 300 ASP A O 1
ATOM 2433 N N . GLN A 1 301 ? 0.571 2.419 21.601 1.00 94.00 301 GLN A N 1
ATOM 2434 C CA . GLN A 1 301 ? 0.990 3.199 22.771 1.00 94.00 301 GLN A CA 1
ATOM 2435 C C . GLN A 1 301 ? 1.277 2.301 23.977 1.00 94.00 301 GLN A C 1
ATOM 2437 O O . GLN A 1 301 ? 2.101 2.653 24.815 1.00 94.00 301 GLN A O 1
ATOM 2442 N N . LEU A 1 302 ? 0.565 1.176 24.074 1.00 94.75 302 LEU A N 1
ATOM 2443 C CA . LEU A 1 302 ? 0.722 0.204 25.150 1.00 94.75 302 LEU A CA 1
ATOM 2444 C C . LEU A 1 302 ? 1.603 -0.953 24.693 1.00 94.75 302 LEU A C 1
ATOM 2446 O O . LEU A 1 302 ? 1.540 -1.365 23.531 1.00 94.75 302 LEU A O 1
ATOM 2450 N N . THR A 1 303 ? 2.394 -1.511 25.602 1.00 95.69 303 THR A N 1
ATOM 2451 C CA . THR A 1 303 ? 3.163 -2.719 25.288 1.00 95.69 303 THR A CA 1
ATOM 2452 C C . THR A 1 303 ? 2.252 -3.956 25.255 1.00 95.69 303 THR A C 1
ATOM 2454 O O . THR A 1 303 ? 1.159 -3.948 25.844 1.00 95.69 303 THR A O 1
ATOM 2457 N N . PRO A 1 304 ? 2.646 -5.044 24.569 1.00 97.06 304 PRO A N 1
ATOM 2458 C CA . PRO A 1 304 ? 1.881 -6.288 24.568 1.00 97.06 304 PRO A CA 1
ATOM 2459 C C . PRO A 1 304 ? 1.480 -6.789 25.964 1.00 97.06 304 PRO A C 1
ATOM 2461 O O . PRO A 1 304 ? 0.339 -7.215 26.150 1.00 97.06 304 PRO A O 1
ATOM 2464 N N . ILE A 1 305 ? 2.350 -6.703 26.976 1.00 96.56 305 ILE A N 1
ATOM 2465 C CA . ILE A 1 305 ? 2.008 -7.144 28.334 1.00 96.56 305 ILE A CA 1
ATOM 2466 C C . ILE A 1 305 ? 0.944 -6.251 28.981 1.00 96.56 305 ILE A C 1
ATOM 2468 O O . ILE A 1 305 ? 0.078 -6.745 29.706 1.00 96.56 305 ILE A O 1
ATOM 2472 N N . GLU A 1 306 ? 0.961 -4.944 28.719 1.00 95.62 306 GLU A N 1
ATOM 2473 C CA . GLU A 1 306 ? -0.060 -4.011 29.203 1.00 95.62 306 GLU A CA 1
ATOM 2474 C C . GLU A 1 306 ? -1.409 -4.279 28.534 1.00 95.62 306 GLU A C 1
ATOM 2476 O O . GLU A 1 306 ? -2.439 -4.345 29.209 1.00 95.62 306 GLU A O 1
ATOM 2481 N N . LEU A 1 307 ? -1.406 -4.524 27.220 1.00 95.31 307 LEU A N 1
ATOM 2482 C CA . LEU A 1 307 ? -2.593 -4.953 26.481 1.00 95.31 307 LEU A CA 1
ATOM 2483 C C . LEU A 1 307 ? -3.142 -6.279 27.022 1.00 95.31 307 LEU A C 1
ATOM 2485 O O . LEU A 1 307 ? -4.352 -6.405 27.219 1.00 95.31 307 LEU A O 1
ATOM 2489 N N . LEU A 1 308 ? -2.273 -7.246 27.327 1.00 95.56 308 LEU A N 1
ATOM 2490 C CA . LEU A 1 308 ? -2.665 -8.537 27.891 1.00 95.56 308 LEU A CA 1
ATOM 2491 C C . LEU A 1 308 ? -3.246 -8.403 29.304 1.00 95.56 308 LEU A C 1
ATOM 2493 O O . LEU A 1 308 ? -4.248 -9.049 29.619 1.00 95.56 308 LEU A O 1
ATOM 2497 N N . LYS A 1 309 ? -2.680 -7.533 30.149 1.00 94.19 309 LYS A N 1
ATOM 2498 C CA . LYS A 1 309 ? -3.241 -7.195 31.470 1.00 94.19 309 LYS A CA 1
ATOM 2499 C C . LYS A 1 309 ? -4.621 -6.551 31.341 1.00 94.19 309 LYS A C 1
ATOM 2501 O O . LYS A 1 309 ? -5.551 -6.957 32.042 1.00 94.19 309 LYS A O 1
ATOM 2506 N N . ASN A 1 310 ? -4.779 -5.600 30.421 1.00 91.06 310 ASN A N 1
ATOM 2507 C CA . ASN A 1 310 ? -6.063 -4.952 30.152 1.00 91.06 310 ASN A CA 1
ATOM 2508 C C . ASN A 1 310 ? -7.107 -5.971 29.682 1.00 91.06 310 ASN A C 1
ATOM 2510 O O . ASN A 1 310 ? -8.215 -5.999 30.214 1.00 91.06 310 ASN A O 1
ATOM 2514 N N . LEU A 1 311 ? -6.740 -6.858 28.752 1.00 89.81 311 LEU A N 1
ATOM 2515 C CA . LEU A 1 311 ? -7.622 -7.916 28.267 1.00 89.81 311 LEU A CA 1
ATOM 2516 C C . LEU A 1 311 ? -8.006 -8.901 29.376 1.00 89.81 311 LEU A C 1
ATOM 2518 O O . LEU A 1 311 ? -9.180 -9.238 29.505 1.00 89.81 311 LEU A O 1
ATOM 2522 N N . SER A 1 312 ? -7.039 -9.329 30.193 1.00 89.38 312 SER A N 1
ATOM 2523 C CA . SER A 1 312 ? -7.282 -10.245 31.315 1.00 89.38 312 SER A CA 1
ATOM 2524 C C . SER A 1 312 ? -8.268 -9.628 32.300 1.00 89.38 312 SER A C 1
ATOM 2526 O O . SER A 1 312 ? -9.255 -10.253 32.671 1.00 89.38 312 SER A O 1
ATOM 2528 N N . THR A 1 313 ? -8.079 -8.353 32.638 1.00 86.75 313 THR A N 1
ATOM 2529 C CA . THR A 1 313 ? -8.980 -7.655 33.560 1.00 86.75 313 THR A CA 1
ATOM 2530 C C . THR A 1 313 ? -10.372 -7.438 32.943 1.00 86.75 313 THR A C 1
ATOM 2532 O O . THR A 1 313 ? -11.381 -7.561 33.635 1.00 86.75 313 THR A O 1
ATOM 2535 N N . MET A 1 314 ? -10.452 -7.180 31.634 1.00 81.06 314 MET A N 1
ATOM 2536 C CA . MET A 1 314 ? -11.715 -7.029 30.902 1.00 81.06 314 MET A CA 1
ATOM 2537 C C . MET A 1 314 ? -12.511 -8.340 30.838 1.00 81.06 314 MET A C 1
ATOM 2539 O O . MET A 1 314 ? -13.727 -8.325 31.037 1.00 81.06 314 MET A O 1
ATOM 2543 N N . LYS A 1 315 ? -11.832 -9.463 30.574 1.00 81.00 315 LYS A N 1
ATOM 2544 C CA . LYS A 1 315 ? -12.417 -10.812 30.516 1.00 81.00 315 LYS A CA 1
ATOM 2545 C C . LYS A 1 315 ? -12.542 -11.485 31.888 1.00 81.00 315 LYS A C 1
ATOM 2547 O O . LYS A 1 315 ? -13.024 -12.605 31.964 1.00 81.00 315 LYS A O 1
ATOM 2552 N N . ASN A 1 316 ? -12.153 -10.800 32.968 1.00 78.75 316 ASN A N 1
ATOM 2553 C CA . ASN A 1 316 ? -12.160 -11.330 34.334 1.00 78.75 316 ASN A CA 1
ATOM 2554 C C . ASN A 1 316 ? -11.274 -12.581 34.524 1.00 78.75 316 ASN A C 1
ATOM 2556 O O . ASN A 1 316 ? -11.571 -13.448 35.342 1.00 78.75 316 ASN A O 1
ATOM 2560 N N . TYR A 1 317 ? -10.181 -12.665 33.770 1.00 85.25 317 TYR A N 1
ATOM 2561 C CA . TYR A 1 317 ? -9.143 -13.675 33.943 1.00 85.25 317 TYR A CA 1
ATOM 2562 C C . TYR A 1 317 ? -8.133 -13.243 35.010 1.00 85.25 317 TYR A C 1
ATOM 2564 O O . TYR A 1 317 ? -7.982 -12.055 35.310 1.00 85.25 317 TYR A O 1
ATOM 2572 N N . ALA A 1 318 ? -7.409 -14.216 35.569 1.00 89.00 318 ALA A N 1
ATOM 2573 C CA . ALA A 1 318 ? -6.268 -13.933 36.431 1.00 89.00 318 ALA A CA 1
ATOM 2574 C C . ALA A 1 318 ? -5.225 -13.085 35.681 1.00 89.00 318 ALA A C 1
ATOM 2576 O O . ALA A 1 318 ? -5.039 -13.233 34.474 1.00 89.00 318 ALA A O 1
ATOM 2577 N N . LEU A 1 319 ? -4.543 -12.186 36.391 1.00 92.06 319 LEU A N 1
ATOM 2578 C CA . LEU A 1 319 ? -3.516 -11.346 35.776 1.00 92.06 319 LEU A CA 1
ATOM 2579 C C . LEU A 1 319 ? -2.312 -12.190 35.322 1.00 92.06 319 LEU A C 1
ATOM 2581 O O . LEU A 1 319 ? -1.951 -13.146 36.012 1.00 92.06 319 LEU A O 1
ATOM 2585 N N . PRO A 1 320 ? -1.663 -11.828 34.200 1.00 94.19 320 PRO A N 1
ATOM 2586 C CA . PRO A 1 320 ? -0.496 -12.547 33.709 1.00 94.19 320 PRO A CA 1
ATOM 2587 C C . PRO A 1 320 ? 0.680 -12.410 34.681 1.00 94.19 320 PRO A C 1
ATOM 2589 O O . PRO A 1 320 ? 1.069 -11.300 35.055 1.00 94.19 320 PRO A O 1
ATOM 2592 N N . VAL A 1 321 ? 1.268 -13.545 35.057 1.00 94.56 321 VAL A N 1
ATOM 2593 C CA . VAL A 1 321 ? 2.473 -13.624 35.891 1.00 94.56 321 VAL A CA 1
ATOM 2594 C C . VAL A 1 321 ? 3.655 -14.017 35.015 1.00 94.56 321 VAL A C 1
ATOM 2596 O O . VAL A 1 321 ? 3.664 -15.097 34.427 1.00 94.56 321 VAL A O 1
ATOM 2599 N N . ILE A 1 322 ? 4.655 -13.141 34.942 1.00 94.88 322 ILE A N 1
ATOM 2600 C CA . ILE A 1 322 ? 5.873 -13.351 34.153 1.00 94.88 322 ILE A CA 1
ATOM 2601 C C . ILE A 1 322 ? 6.865 -14.186 34.971 1.00 94.88 322 ILE A C 1
ATOM 2603 O O . ILE A 1 322 ? 7.114 -13.894 36.142 1.00 94.88 322 ILE A O 1
ATOM 2607 N N . ARG A 1 323 ? 7.443 -15.218 34.357 1.00 93.25 323 ARG A N 1
ATOM 2608 C CA . ARG A 1 323 ? 8.442 -16.114 34.956 1.00 93.25 323 ARG A CA 1
ATOM 2609 C C . ARG A 1 323 ? 9.634 -16.292 34.016 1.00 93.25 323 ARG A C 1
ATOM 2611 O O . ARG A 1 323 ? 9.568 -15.937 32.842 1.00 9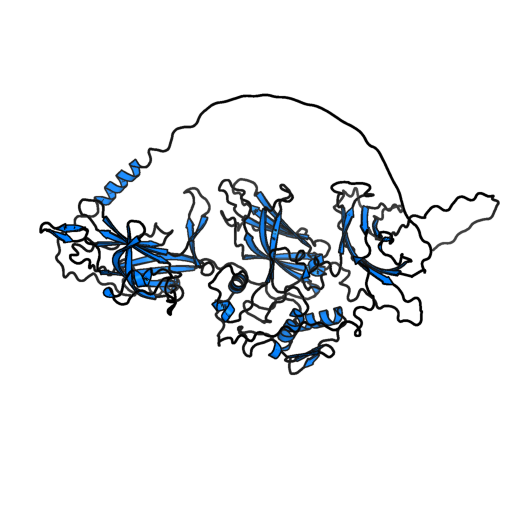3.25 323 ARG A O 1
ATOM 2618 N N . ASN A 1 324 ? 10.726 -16.849 34.544 1.00 90.88 324 ASN A N 1
ATOM 2619 C CA . ASN A 1 324 ? 11.929 -17.214 33.785 1.00 90.88 324 ASN A CA 1
ATOM 2620 C C . ASN A 1 324 ? 12.441 -16.084 32.874 1.00 90.88 324 ASN A C 1
ATOM 2622 O O . ASN A 1 324 ? 12.632 -16.290 31.678 1.00 90.88 324 ASN A O 1
ATOM 2626 N N . ASN A 1 325 ? 12.615 -14.879 33.429 1.00 89.88 325 ASN A N 1
ATOM 2627 C CA . ASN A 1 325 ? 13.070 -13.693 32.690 1.00 89.88 325 ASN A CA 1
ATOM 2628 C C . ASN A 1 325 ? 12.261 -13.420 31.403 1.00 89.88 325 ASN A C 1
ATOM 2630 O O . ASN A 1 325 ? 12.831 -13.086 30.371 1.00 89.88 325 ASN A O 1
ATOM 2634 N N . GLY A 1 326 ? 10.942 -13.625 31.447 1.00 88.81 326 GLY A N 1
ATOM 2635 C CA . GLY A 1 326 ? 10.046 -13.322 30.330 1.00 88.81 326 GLY A CA 1
ATOM 2636 C C . GLY A 1 326 ? 9.756 -14.480 29.382 1.00 88.81 326 GLY A C 1
ATOM 2637 O O . GLY A 1 326 ? 8.834 -14.379 28.580 1.00 88.81 326 GLY A O 1
ATOM 2638 N N . GLN A 1 327 ? 10.466 -15.606 29.496 1.00 93.50 327 GLN A N 1
ATOM 2639 C CA . GLN A 1 327 ? 10.243 -16.756 28.611 1.00 93.50 327 GLN A CA 1
ATOM 2640 C C . GLN A 1 327 ? 8.951 -17.524 28.900 1.00 93.50 327 GLN A C 1
ATOM 2642 O O . GLN A 1 327 ? 8.514 -18.314 28.064 1.00 93.50 327 GLN A O 1
ATOM 2647 N N . LYS A 1 328 ? 8.348 -17.318 30.076 1.00 95.12 328 LYS A N 1
ATOM 2648 C CA . LYS A 1 328 ? 7.091 -17.961 30.460 1.00 95.12 328 LYS A CA 1
ATOM 2649 C C . LYS A 1 328 ? 6.098 -16.962 31.031 1.00 95.12 328 LYS A C 1
ATOM 2651 O O . LYS A 1 328 ? 6.465 -16.110 31.841 1.00 95.12 328 LYS A O 1
ATOM 2656 N N . ILE A 1 329 ? 4.830 -17.114 30.660 1.00 95.81 329 ILE A N 1
ATOM 2657 C CA . ILE A 1 329 ? 3.708 -16.351 31.219 1.00 95.81 329 ILE A CA 1
ATOM 2658 C C . ILE A 1 329 ? 2.648 -17.335 31.715 1.00 95.81 329 ILE A C 1
ATOM 2660 O O . ILE A 1 329 ? 2.241 -18.235 30.985 1.00 95.81 329 ILE A O 1
ATOM 2664 N N . THR A 1 330 ? 2.185 -17.154 32.952 1.00 93.56 330 THR A N 1
ATOM 2665 C CA . THR A 1 330 ? 1.085 -17.932 33.541 1.00 93.56 330 THR A CA 1
ATOM 2666 C C . THR A 1 330 ? -0.168 -17.063 33.664 1.00 93.56 330 THR A C 1
ATOM 2668 O O . THR A 1 330 ? -0.093 -15.958 34.203 1.00 93.56 330 THR A O 1
ATOM 2671 N N . ILE A 1 331 ? -1.318 -17.557 33.195 1.00 91.56 331 ILE A N 1
ATOM 2672 C CA . ILE A 1 331 ? -2.641 -16.929 33.343 1.00 91.56 331 ILE A CA 1
ATOM 2673 C C . ILE A 1 331 ? -3.589 -17.976 33.932 1.00 91.56 331 ILE A C 1
ATOM 2675 O O . ILE A 1 331 ? -3.973 -18.929 33.254 1.00 91.56 331 ILE A O 1
ATOM 2679 N N . GLY A 1 332 ? -3.961 -17.809 35.202 1.00 87.94 332 GLY A N 1
ATOM 2680 C CA . GLY A 1 332 ? -4.740 -18.812 35.931 1.00 87.94 332 GLY A CA 1
ATOM 2681 C C . GLY A 1 332 ? -3.935 -20.102 36.084 1.00 87.94 332 GLY A C 1
ATOM 2682 O O . GLY A 1 332 ? -2.820 -20.068 36.597 1.00 87.94 332 GLY A O 1
ATOM 2683 N N . GLU A 1 333 ? -4.479 -21.217 35.602 1.00 86.06 333 GLU A N 1
ATOM 2684 C CA . GLU A 1 333 ? -3.810 -22.527 35.617 1.00 86.06 333 GLU A CA 1
ATOM 2685 C C . GLU A 1 333 ? -2.988 -22.807 34.350 1.00 86.06 333 GLU A C 1
ATOM 2687 O O . GLU A 1 333 ? -2.276 -23.808 34.274 1.00 86.06 333 GLU A O 1
ATOM 2692 N N . LYS A 1 334 ? -3.060 -21.930 33.341 1.00 88.31 334 LYS A N 1
ATOM 2693 C CA . LYS A 1 334 ? -2.395 -22.139 32.056 1.00 88.31 334 LYS A CA 1
ATOM 2694 C C . LYS A 1 334 ? -1.035 -21.451 32.007 1.00 88.31 334 LYS A C 1
ATOM 2696 O O . LYS A 1 334 ? -0.926 -20.255 32.275 1.00 88.31 334 LYS A O 1
ATOM 2701 N N . GLU A 1 335 ? -0.013 -22.200 31.607 1.00 92.69 335 GLU A N 1
ATOM 2702 C CA . GLU A 1 335 ? 1.338 -21.704 31.337 1.00 92.69 335 GLU A CA 1
ATOM 2703 C C . GLU A 1 335 ? 1.605 -21.688 29.826 1.00 92.69 335 GLU A C 1
ATOM 2705 O O . GLU A 1 335 ? 1.228 -22.615 29.111 1.00 92.69 335 GLU A O 1
ATOM 2710 N N . PHE A 1 336 ? 2.249 -20.625 29.350 1.00 93.69 336 PHE A N 1
ATOM 2711 C CA . PHE A 1 336 ? 2.711 -20.471 27.972 1.00 93.69 336 PHE A CA 1
ATOM 2712 C C . PHE A 1 336 ? 4.231 -20.327 27.979 1.00 93.69 336 PHE A C 1
ATOM 2714 O O . PHE A 1 336 ? 4.754 -19.559 28.793 1.00 93.69 336 PHE A O 1
ATOM 2721 N N . SER A 1 337 ? 4.923 -21.026 27.077 1.00 94.06 337 SER A N 1
ATOM 2722 C CA . SER A 1 337 ? 6.363 -20.881 26.853 1.00 94.06 337 SER A CA 1
ATOM 2723 C C . SER A 1 337 ? 6.617 -20.194 25.515 1.00 94.06 337 SER A C 1
ATOM 2725 O O . SER A 1 337 ? 5.924 -20.462 24.538 1.00 94.06 337 SER A O 1
ATOM 2727 N N . LEU A 1 338 ? 7.620 -19.321 25.444 1.00 91.75 338 LEU A N 1
ATOM 2728 C CA . LEU A 1 338 ? 7.980 -18.639 24.197 1.00 91.75 338 LEU A CA 1
ATOM 2729 C C . LEU A 1 338 ? 8.459 -19.613 23.108 1.00 91.75 338 LEU A C 1
ATOM 2731 O O . LEU A 1 338 ? 8.101 -19.449 21.943 1.00 91.75 338 LEU A O 1
ATOM 2735 N N . ASP A 1 339 ? 9.184 -20.659 23.507 1.00 89.94 339 ASP A N 1
ATOM 2736 C CA . ASP A 1 339 ? 9.666 -21.726 22.619 1.00 89.94 339 ASP A CA 1
ATOM 2737 C C . ASP A 1 339 ? 8.531 -22.486 21.904 1.00 89.94 339 ASP A C 1
ATOM 2739 O O . ASP A 1 339 ? 8.770 -23.121 20.879 1.00 89.94 339 ASP A O 1
ATOM 2743 N N . ASP A 1 340 ? 7.292 -22.415 22.412 1.00 89.12 340 ASP A N 1
ATOM 2744 C CA . ASP A 1 340 ? 6.131 -23.045 21.769 1.00 89.12 340 ASP A CA 1
ATOM 2745 C C . ASP A 1 340 ? 5.663 -22.267 20.523 1.00 89.12 340 ASP A C 1
ATOM 2747 O O . ASP A 1 340 ? 4.955 -22.812 19.671 1.00 89.12 340 ASP A O 1
ATOM 2751 N N . PHE A 1 341 ? 6.036 -20.986 20.420 1.00 87.75 341 PHE A N 1
ATOM 2752 C CA . PHE A 1 341 ? 5.569 -20.065 19.381 1.00 87.75 341 PHE A CA 1
ATOM 2753 C C . PHE A 1 341 ? 6.657 -19.663 18.392 1.00 87.75 341 PHE A C 1
ATOM 2755 O O . PHE A 1 341 ? 6.348 -19.398 17.228 1.00 87.75 341 PHE A O 1
ATOM 2762 N N . GLU A 1 342 ? 7.909 -19.583 18.839 1.00 85.88 342 GLU A N 1
ATOM 2763 C CA . GLU A 1 342 ? 8.990 -19.006 18.048 1.00 85.88 342 GLU A CA 1
ATOM 2764 C C . GLU A 1 342 ? 10.076 -20.027 17.689 1.00 85.88 342 GLU A C 1
ATOM 2766 O O . GLU A 1 342 ? 10.462 -20.854 18.516 1.00 85.88 342 GLU A O 1
ATOM 2771 N N . PRO A 1 343 ? 10.611 -19.974 16.454 1.00 78.38 343 PRO A N 1
ATOM 2772 C CA . PRO A 1 343 ? 11.786 -20.754 16.093 1.00 78.38 343 PRO A CA 1
ATOM 2773 C C . PRO A 1 343 ? 13.016 -20.273 16.875 1.00 78.38 343 PRO A C 1
ATOM 2775 O O . PRO A 1 343 ? 13.080 -19.134 17.335 1.00 78.38 343 PRO A O 1
ATOM 2778 N N . ARG A 1 344 ? 14.056 -21.117 16.950 1.00 70.50 344 ARG A N 1
ATOM 2779 C CA . ARG A 1 344 ? 15.322 -20.783 17.637 1.00 70.50 344 ARG A CA 1
ATOM 2780 C C . ARG A 1 344 ? 15.966 -19.477 17.153 1.00 70.50 344 ARG A C 1
ATOM 2782 O O . ARG A 1 344 ? 16.690 -18.851 17.922 1.00 70.50 344 ARG A O 1
ATOM 2789 N N . LYS A 1 345 ? 15.734 -19.089 15.894 1.00 74.44 345 LYS A N 1
ATOM 2790 C CA . LYS A 1 345 ? 16.190 -17.824 15.309 1.00 74.44 345 LYS A CA 1
ATOM 2791 C C . LYS A 1 345 ? 15.035 -17.155 14.566 1.00 74.44 345 LYS A C 1
ATOM 2793 O O . LYS A 1 345 ? 14.439 -17.766 13.682 1.00 74.44 345 LYS A O 1
ATOM 2798 N N . LEU A 1 346 ? 14.746 -15.907 14.922 1.00 75.62 346 LEU A N 1
ATOM 2799 C CA . LEU A 1 346 ? 13.770 -15.072 14.224 1.00 75.62 346 LEU A CA 1
ATOM 2800 C C . LEU A 1 346 ? 14.380 -14.474 12.942 1.00 75.62 346 LEU A C 1
ATOM 2802 O O . LEU A 1 346 ? 15.587 -14.231 12.913 1.00 75.62 346 LEU A O 1
ATOM 2806 N N . PRO A 1 347 ? 13.565 -14.192 11.909 1.00 75.75 347 PRO A N 1
ATOM 2807 C CA . PRO A 1 347 ? 14.030 -13.590 10.654 1.00 75.75 347 PRO A CA 1
ATOM 2808 C C . PRO A 1 347 ? 14.316 -12.077 10.762 1.00 75.75 347 PRO A C 1
ATOM 2810 O O . PRO A 1 347 ? 14.702 -11.454 9.777 1.00 75.75 347 PRO A O 1
ATOM 2813 N N . TYR A 1 348 ? 14.125 -11.483 11.945 1.00 78.62 348 TYR A N 1
ATOM 2814 C CA . TYR A 1 348 ? 14.293 -10.052 12.221 1.00 78.62 348 TYR A CA 1
ATOM 2815 C C . TYR A 1 348 ? 15.490 -9.802 13.142 1.00 78.62 348 TYR A C 1
ATOM 2817 O O . TYR A 1 348 ? 15.688 -10.551 14.103 1.00 78.62 348 TYR A O 1
ATOM 2825 N N . ASN A 1 349 ? 16.241 -8.718 12.912 1.00 75.00 349 ASN A N 1
ATOM 2826 C CA . ASN A 1 349 ? 17.439 -8.410 13.710 1.00 75.00 349 ASN A CA 1
ATOM 2827 C C . ASN A 1 349 ? 17.132 -7.792 15.080 1.00 75.00 349 ASN A C 1
ATOM 2829 O O . ASN A 1 349 ? 17.953 -7.885 15.993 1.00 75.00 349 ASN A O 1
ATOM 2833 N N . PHE A 1 350 ? 15.969 -7.153 15.234 1.00 83.31 350 PHE A N 1
ATOM 2834 C CA . PHE A 1 350 ? 15.629 -6.371 16.428 1.00 83.31 350 PHE A CA 1
ATOM 2835 C C . PHE A 1 350 ? 14.344 -6.855 17.125 1.00 83.31 350 PHE A C 1
ATOM 2837 O O . PHE A 1 350 ? 13.402 -6.070 17.313 1.00 83.31 350 PHE A O 1
ATOM 2844 N N . PRO A 1 351 ? 14.267 -8.143 17.517 1.00 87.94 351 PRO A N 1
ATOM 2845 C CA . PRO A 1 351 ? 13.148 -8.632 18.305 1.00 87.94 351 PRO A CA 1
ATOM 2846 C C . PRO A 1 351 ? 13.147 -7.960 19.680 1.00 87.94 351 PRO A C 1
ATOM 2848 O O . PRO A 1 351 ? 14.195 -7.739 20.289 1.00 87.94 351 PRO A O 1
ATOM 2851 N N . GLY A 1 352 ? 11.961 -7.634 20.186 1.00 90.62 352 GLY A N 1
ATOM 2852 C CA . GLY A 1 352 ? 11.843 -7.065 21.526 1.00 90.62 352 GLY A CA 1
ATOM 2853 C C . GLY A 1 352 ? 12.026 -8.088 22.659 1.00 90.62 352 GLY A C 1
ATOM 2854 O O . GLY A 1 352 ? 12.292 -9.273 22.412 1.00 90.62 352 GLY A O 1
ATOM 2855 N N . PRO A 1 353 ? 11.862 -7.653 23.924 1.00 94.25 353 PRO A N 1
ATOM 2856 C CA . PRO A 1 353 ? 12.011 -8.521 25.090 1.00 94.25 353 PRO A CA 1
ATOM 2857 C C . PRO A 1 353 ? 11.126 -9.785 25.021 1.00 94.25 353 PRO A C 1
ATOM 2859 O O . PRO A 1 353 ? 10.012 -9.716 24.488 1.00 94.25 353 PRO A O 1
ATOM 2862 N N . PRO A 1 354 ? 11.598 -10.944 25.530 1.00 94.25 354 PRO A N 1
ATOM 2863 C CA . PRO A 1 354 ? 10.856 -12.212 25.508 1.00 94.25 354 PRO A CA 1
ATOM 2864 C C . PRO A 1 354 ? 9.421 -12.122 26.043 1.00 94.25 354 PRO A C 1
ATOM 2866 O O . PRO A 1 354 ? 8.506 -12.683 25.444 1.00 94.25 354 PRO A O 1
ATOM 2869 N N . GLU A 1 355 ? 9.212 -11.386 27.133 1.00 95.25 355 GLU A N 1
ATOM 2870 C CA . GLU A 1 355 ? 7.912 -11.217 27.780 1.00 95.25 355 GLU A CA 1
ATOM 2871 C C . GLU A 1 355 ? 6.896 -10.495 26.889 1.00 95.25 355 GLU A C 1
ATOM 2873 O O . GLU A 1 355 ? 5.724 -10.870 26.866 1.00 95.25 355 GLU A O 1
ATOM 2878 N N . GLU A 1 356 ? 7.340 -9.496 26.125 1.00 96.75 356 GLU A N 1
ATOM 2879 C CA . GLU A 1 356 ? 6.475 -8.733 25.223 1.00 96.75 356 GLU A CA 1
ATOM 2880 C C . GLU A 1 356 ? 6.133 -9.556 23.977 1.00 96.75 356 GLU A C 1
ATOM 2882 O O . GLU A 1 356 ? 4.979 -9.590 23.545 1.00 96.75 356 GLU A O 1
ATOM 2887 N N . ARG A 1 357 ? 7.112 -10.301 23.446 1.00 94.94 357 ARG A N 1
ATOM 2888 C CA . ARG A 1 357 ? 6.892 -11.265 22.357 1.00 94.94 357 ARG A CA 1
ATOM 2889 C C . ARG A 1 357 ? 5.877 -12.338 22.750 1.00 94.94 357 ARG A C 1
ATOM 2891 O O . ARG A 1 357 ? 4.890 -12.539 22.043 1.00 94.94 357 ARG A O 1
ATOM 2898 N N . LEU A 1 358 ? 6.062 -12.975 23.909 1.00 95.69 358 LEU A N 1
ATOM 2899 C CA . LEU A 1 358 ? 5.143 -14.001 24.403 1.00 95.69 358 LEU A CA 1
ATOM 2900 C C . LEU A 1 358 ? 3.742 -13.433 24.662 1.00 95.69 358 LEU A C 1
ATOM 2902 O O . LEU A 1 358 ? 2.743 -14.050 24.289 1.00 95.69 358 LEU A O 1
ATOM 2906 N N . ALA A 1 359 ? 3.647 -12.241 25.255 1.00 96.94 359 ALA A N 1
ATOM 2907 C CA . ALA A 1 359 ? 2.364 -11.587 25.478 1.00 96.94 359 ALA A CA 1
ATOM 2908 C C . ALA A 1 359 ? 1.624 -11.295 24.161 1.00 96.94 359 ALA A C 1
ATOM 2910 O O . ALA A 1 359 ? 0.409 -11.503 24.091 1.00 96.94 359 ALA A O 1
ATOM 2911 N N . LEU A 1 360 ? 2.336 -10.884 23.104 1.00 96.31 360 LEU A N 1
ATOM 2912 C CA . LEU A 1 360 ? 1.751 -10.689 21.776 1.00 96.31 360 LEU A CA 1
ATOM 2913 C C . LEU A 1 360 ? 1.194 -11.997 21.201 1.00 96.31 360 LEU A C 1
ATOM 2915 O O . LEU A 1 360 ? 0.060 -12.004 20.719 1.00 96.31 360 LEU A O 1
ATOM 2919 N N . HIS A 1 361 ? 1.929 -13.110 21.296 1.00 95.00 361 HIS A N 1
ATOM 2920 C CA . HIS A 1 361 ? 1.429 -14.418 20.847 1.00 95.00 361 HIS A CA 1
ATOM 2921 C C . HIS A 1 361 ? 0.136 -14.803 21.564 1.00 95.00 361 HIS A C 1
ATOM 2923 O O . HIS A 1 361 ? -0.844 -15.170 20.915 1.00 95.00 361 HIS A O 1
ATOM 2929 N N . ILE A 1 362 ? 0.085 -14.624 22.889 1.00 94.62 362 ILE A N 1
ATOM 2930 C CA . ILE A 1 362 ? -1.121 -14.890 23.684 1.00 94.62 362 ILE A CA 1
ATOM 2931 C C . ILE A 1 362 ? -2.283 -13.990 23.242 1.00 94.62 362 ILE A C 1
ATOM 2933 O O . ILE A 1 362 ? -3.399 -14.483 23.079 1.00 94.62 362 ILE A O 1
ATOM 2937 N N . LEU A 1 363 ? -2.044 -12.693 23.010 1.00 95.00 363 LEU A N 1
ATOM 2938 C CA . LEU A 1 363 ? -3.061 -11.756 22.514 1.00 95.00 363 LEU A CA 1
ATOM 2939 C C . LEU A 1 363 ? -3.627 -12.179 21.153 1.00 95.00 363 LEU A C 1
ATOM 2941 O O . LEU A 1 363 ? -4.838 -12.106 20.939 1.00 95.00 363 LEU A O 1
ATOM 2945 N N . ARG A 1 364 ? -2.782 -12.666 20.241 1.00 93.31 364 ARG A N 1
ATOM 2946 C CA . ARG A 1 364 ? -3.212 -13.124 18.910 1.00 93.31 364 ARG A CA 1
ATOM 2947 C C . ARG A 1 364 ? -4.120 -14.355 18.960 1.00 93.31 364 ARG A C 1
ATOM 2949 O O . ARG A 1 364 ? -4.937 -14.529 18.061 1.00 93.31 364 ARG A O 1
ATOM 2956 N N . LEU A 1 365 ? -4.052 -15.161 20.022 1.00 91.06 365 LEU A N 1
ATOM 2957 C CA . LEU A 1 365 ? -4.977 -16.283 20.244 1.00 91.06 365 LEU A CA 1
ATOM 2958 C C . LEU A 1 365 ? -6.394 -15.834 20.651 1.00 91.06 365 LEU A C 1
ATOM 2960 O O . LEU A 1 365 ? -7.296 -16.662 20.739 1.00 91.06 365 LEU A O 1
ATOM 2964 N N . GLN A 1 366 ? -6.613 -14.543 20.923 1.00 88.31 366 GLN A N 1
ATOM 2965 C CA . GLN A 1 366 ? -7.860 -14.022 21.501 1.00 88.31 366 GLN A CA 1
ATOM 2966 C C . GLN A 1 366 ? -8.858 -13.491 20.462 1.00 88.31 366 GLN A C 1
ATOM 2968 O O . GLN A 1 366 ? -9.788 -12.777 20.837 1.00 88.31 366 GLN A O 1
ATOM 2973 N N . ASN A 1 367 ? -8.684 -13.839 19.178 1.00 89.19 367 ASN A N 1
ATOM 2974 C CA . ASN A 1 367 ? -9.492 -13.345 18.050 1.00 89.19 367 ASN A CA 1
ATOM 2975 C C . ASN A 1 367 ? -9.559 -11.807 17.978 1.00 89.19 367 ASN A C 1
ATOM 2977 O O . ASN A 1 367 ? -10.580 -11.228 17.608 1.00 89.19 367 ASN A O 1
ATOM 2981 N N . LEU A 1 368 ? -8.469 -11.144 18.366 1.00 94.19 368 LEU A N 1
ATOM 2982 C CA . LEU A 1 368 ? -8.310 -9.703 18.203 1.00 94.19 368 LEU A CA 1
ATOM 2983 C C . LEU A 1 368 ? -7.957 -9.369 16.752 1.00 94.19 368 LEU A C 1
ATOM 2985 O O . LEU A 1 368 ? -7.426 -10.207 16.021 1.00 94.19 368 LEU A O 1
ATOM 2989 N N . VAL A 1 369 ? -8.232 -8.132 16.346 1.00 96.69 369 VAL A N 1
ATOM 2990 C CA . VAL A 1 369 ? -7.924 -7.626 15.009 1.00 96.69 369 VAL A CA 1
ATOM 2991 C C . VAL A 1 369 ? -6.407 -7.703 14.773 1.00 96.69 369 VAL A C 1
ATOM 2993 O O . VAL A 1 369 ? -5.640 -7.020 15.462 1.00 96.69 369 VAL A O 1
ATOM 2996 N N . PRO A 1 370 ? -5.939 -8.516 13.808 1.00 96.25 370 PRO A N 1
ATOM 2997 C CA . PRO A 1 370 ? -4.533 -8.533 13.442 1.00 96.25 370 PRO A CA 1
ATOM 2998 C C . PRO A 1 370 ? -4.176 -7.274 12.642 1.00 96.25 370 PRO A C 1
ATOM 3000 O O . PRO A 1 370 ? -5.039 -6.520 12.189 1.00 96.25 370 PRO A O 1
ATOM 3003 N N . GLU A 1 371 ? -2.886 -7.052 12.437 1.00 95.69 371 GLU A N 1
ATOM 3004 C CA . GLU A 1 371 ? -2.381 -6.142 11.418 1.00 95.69 371 GLU A CA 1
ATOM 3005 C C . GLU A 1 371 ? -3.011 -6.500 10.070 1.00 95.69 371 GLU A C 1
ATOM 3007 O O . GLU A 1 371 ? -3.024 -7.668 9.659 1.00 95.69 371 GLU A O 1
ATOM 3012 N N . HIS A 1 372 ? -3.597 -5.498 9.420 1.00 96.81 372 HIS A N 1
ATOM 3013 C CA . HIS A 1 372 ? -4.450 -5.717 8.268 1.00 96.81 372 HIS A CA 1
ATOM 3014 C C . HIS A 1 372 ? -4.437 -4.545 7.290 1.00 96.81 372 HIS A C 1
ATOM 3016 O O . HIS A 1 372 ? -4.081 -3.424 7.642 1.00 96.81 372 HIS A O 1
ATOM 3022 N N . VAL A 1 373 ? -4.906 -4.834 6.080 1.00 97.88 373 VAL A N 1
ATOM 3023 C CA . VAL A 1 373 ? -5.397 -3.859 5.105 1.00 97.88 373 VAL A CA 1
ATOM 3024 C C . VAL A 1 373 ? -6.842 -4.238 4.791 1.00 97.88 373 VAL A C 1
ATOM 3026 O O . VAL A 1 373 ? -7.133 -5.407 4.544 1.00 97.88 373 VAL A O 1
ATOM 3029 N N . GLU A 1 374 ? -7.758 -3.279 4.825 1.00 98.00 374 GLU A N 1
ATOM 3030 C CA . GLU A 1 374 ? -9.166 -3.464 4.465 1.00 98.00 374 GLU A CA 1
ATOM 3031 C C . GLU A 1 374 ? -9.470 -2.838 3.099 1.00 98.00 374 GLU A C 1
ATOM 3033 O O . GLU A 1 374 ? -8.909 -1.808 2.724 1.00 98.00 374 GLU A O 1
ATOM 3038 N N . THR A 1 375 ? -10.368 -3.468 2.343 1.00 98.31 375 THR A N 1
ATOM 3039 C CA . THR A 1 375 ? -10.809 -2.987 1.028 1.00 98.31 375 THR A CA 1
ATOM 3040 C C . THR A 1 375 ? -12.202 -2.394 1.163 1.00 98.31 375 THR A C 1
ATOM 3042 O O . THR A 1 375 ? -13.150 -3.099 1.498 1.00 98.31 375 THR A O 1
ATOM 3045 N N . ARG A 1 376 ? -12.345 -1.095 0.904 1.00 98.12 376 ARG A N 1
ATOM 3046 C CA . ARG A 1 376 ? -13.597 -0.355 1.085 1.00 98.12 376 ARG A CA 1
ATOM 3047 C C . ARG A 1 376 ? -14.155 0.096 -0.258 1.00 98.12 376 ARG A C 1
ATOM 3049 O O . ARG A 1 376 ? -13.445 0.721 -1.040 1.00 98.12 376 ARG A O 1
ATOM 3056 N N . THR A 1 377 ? -15.422 -0.203 -0.523 1.00 97.50 377 THR A N 1
ATOM 3057 C CA . THR A 1 377 ? -16.117 0.278 -1.724 1.00 97.50 377 THR A CA 1
ATOM 3058 C C . THR A 1 377 ? -16.373 1.782 -1.631 1.00 97.50 377 THR A C 1
ATOM 3060 O O . THR A 1 377 ? -16.752 2.292 -0.576 1.00 97.50 377 THR A O 1
ATOM 3063 N N . LEU A 1 378 ? -16.165 2.489 -2.741 1.00 97.56 378 LEU A N 1
ATOM 3064 C CA . LEU A 1 378 ? -16.446 3.914 -2.874 1.00 97.56 378 LEU A CA 1
ATOM 3065 C C . LEU A 1 378 ? -17.849 4.119 -3.448 1.00 97.56 378 LEU A C 1
ATOM 3067 O O . LEU A 1 378 ? -18.216 3.496 -4.445 1.00 97.56 378 LEU A O 1
ATOM 3071 N N . PHE A 1 379 ? -18.610 5.036 -2.853 1.00 95.69 379 PHE A N 1
ATOM 3072 C CA . PHE A 1 379 ? -19.951 5.398 -3.313 1.00 95.69 379 PHE A CA 1
ATOM 3073 C C . PHE A 1 379 ? -20.065 6.888 -3.616 1.00 95.69 379 PHE A C 1
ATOM 3075 O O . PHE A 1 379 ? -19.436 7.723 -2.963 1.00 95.69 379 PHE A O 1
ATOM 3082 N N . ASN A 1 380 ? -20.919 7.236 -4.576 1.00 93.00 380 ASN A N 1
ATOM 3083 C CA . ASN A 1 380 ? -21.248 8.621 -4.888 1.00 93.00 380 ASN A CA 1
ATOM 3084 C C . ASN A 1 380 ? -22.721 8.900 -4.583 1.00 93.00 380 ASN A C 1
ATOM 3086 O O . ASN A 1 380 ? -23.603 8.137 -4.967 1.00 93.00 380 ASN A O 1
ATOM 3090 N N . SER A 1 381 ? -23.004 10.022 -3.922 1.00 88.88 381 SER A N 1
ATOM 3091 C CA . SER A 1 381 ? -24.371 10.450 -3.615 1.00 88.88 381 SER A CA 1
ATOM 3092 C C . SER A 1 381 ? -25.201 10.751 -4.864 1.00 88.88 381 SER A C 1
ATOM 3094 O O . SER A 1 381 ? -26.424 10.704 -4.798 1.00 88.88 381 SER A O 1
ATOM 3096 N N . THR A 1 382 ? -24.560 11.067 -5.994 1.00 88.06 382 THR A N 1
ATOM 3097 C CA . THR A 1 382 ? -25.244 11.275 -7.281 1.00 88.06 382 THR A CA 1
ATOM 3098 C C . THR A 1 382 ? -25.664 9.962 -7.948 1.00 88.06 382 THR A C 1
ATOM 3100 O O . THR A 1 382 ? -26.585 9.968 -8.761 1.00 88.06 382 THR A O 1
ATOM 3103 N N . GLN A 1 383 ? -25.032 8.840 -7.583 1.00 86.88 383 GLN A N 1
ATOM 3104 C CA . GLN A 1 383 ? -25.325 7.490 -8.077 1.00 86.88 383 GLN A CA 1
ATOM 3105 C C . GLN A 1 383 ? -25.476 6.507 -6.896 1.00 86.88 383 GLN A C 1
ATOM 3107 O O . GLN A 1 383 ? -24.604 5.660 -6.673 1.00 86.88 383 GLN A O 1
ATOM 3112 N N . PRO A 1 384 ? -26.558 6.615 -6.096 1.00 85.31 384 PRO A N 1
ATOM 3113 C CA . PRO A 1 384 ? -26.738 5.780 -4.913 1.00 85.31 384 PRO A CA 1
ATOM 3114 C C . PRO A 1 384 ? -26.751 4.285 -5.254 1.00 85.31 384 PRO A C 1
ATOM 3116 O O . PRO A 1 384 ? -27.439 3.857 -6.177 1.00 85.31 384 PRO A O 1
ATOM 3119 N N . GLY A 1 385 ? -26.006 3.486 -4.488 1.00 84.25 385 GLY A N 1
ATOM 3120 C CA . GLY A 1 385 ? -25.954 2.027 -4.642 1.00 84.25 385 GLY A CA 1
ATOM 3121 C C . GLY A 1 385 ? -25.057 1.509 -5.773 1.00 84.25 385 GLY A C 1
ATOM 3122 O O . GLY A 1 385 ? -24.913 0.296 -5.897 1.00 84.25 385 GLY A O 1
ATOM 3123 N N . ILE A 1 386 ? -24.430 2.385 -6.566 1.00 91.19 386 ILE A N 1
ATOM 3124 C CA . ILE A 1 386 ? -23.488 1.992 -7.625 1.00 91.19 386 ILE A CA 1
ATOM 3125 C C . ILE A 1 386 ? -22.052 2.125 -7.107 1.00 91.19 386 ILE A C 1
ATOM 3127 O O . ILE A 1 386 ? -21.639 3.206 -6.685 1.00 91.19 386 ILE A O 1
ATOM 3131 N N . GLU A 1 387 ? -21.282 1.035 -7.168 1.00 94.38 387 GLU A N 1
ATOM 3132 C CA . GLU A 1 387 ? -19.857 1.039 -6.813 1.00 94.38 387 GLU A CA 1
ATOM 3133 C C . GLU A 1 387 ? -19.057 1.924 -7.787 1.00 94.38 387 GLU A C 1
ATOM 3135 O O . GLU A 1 387 ? -19.196 1.801 -9.002 1.00 94.38 387 GLU A O 1
ATOM 3140 N N . GLN A 1 388 ? -18.211 2.812 -7.261 1.00 95.94 388 GLN A N 1
ATOM 3141 C CA . GLN A 1 388 ? -17.388 3.752 -8.046 1.00 95.94 388 GLN A CA 1
ATOM 3142 C C . GLN A 1 388 ? -15.904 3.340 -8.092 1.00 95.94 388 GLN A C 1
ATOM 3144 O O . GLN A 1 388 ? -15.034 4.145 -8.423 1.00 95.94 388 GLN A O 1
ATOM 3149 N N . GLY A 1 389 ? -15.616 2.100 -7.694 1.00 96.75 389 GLY A N 1
ATOM 3150 C CA . GLY A 1 389 ? -14.279 1.579 -7.423 1.00 96.75 389 GLY A CA 1
ATOM 3151 C C . GLY A 1 389 ? -14.087 1.227 -5.949 1.00 96.75 389 GLY A C 1
ATOM 3152 O O . GLY A 1 389 ? -15.004 1.338 -5.128 1.00 96.75 389 GLY A O 1
ATOM 3153 N N . LYS A 1 390 ? -12.885 0.765 -5.606 1.00 98.12 390 LYS A N 1
ATOM 3154 C CA . LYS A 1 390 ? -12.534 0.315 -4.251 1.00 98.12 390 LYS A CA 1
ATOM 3155 C C . LYS A 1 390 ? -11.233 0.951 -3.785 1.00 98.12 390 LYS A C 1
ATOM 3157 O O . LYS A 1 390 ? -10.363 1.247 -4.594 1.00 98.12 390 LYS A O 1
ATOM 3162 N N . LEU A 1 391 ? -11.088 1.123 -2.478 1.00 98.31 391 LEU A N 1
ATOM 3163 C CA . LEU A 1 391 ? -9.908 1.691 -1.836 1.00 98.31 391 LEU A CA 1
ATOM 3164 C C . LEU A 1 391 ? -9.336 0.699 -0.823 1.00 98.31 391 LEU A C 1
ATOM 3166 O O . LEU A 1 391 ? -10.046 0.261 0.079 1.00 98.31 391 LEU A O 1
ATOM 3170 N N . GLN A 1 392 ? -8.058 0.355 -0.957 1.00 98.44 392 GLN A N 1
ATOM 3171 C CA . GLN A 1 392 ? -7.328 -0.429 0.035 1.00 98.44 392 GLN A CA 1
ATOM 3172 C C . GLN A 1 392 ? -6.639 0.503 1.027 1.00 98.44 392 GLN A C 1
ATOM 3174 O O . GLN A 1 392 ? -5.833 1.356 0.648 1.00 98.44 392 GLN A O 1
ATOM 3179 N N . MET A 1 393 ? -6.986 0.357 2.302 1.00 98.50 393 MET A N 1
ATOM 3180 C CA . MET A 1 393 ? -6.549 1.254 3.365 1.00 98.50 393 MET A CA 1
ATOM 3181 C C . MET A 1 393 ? -6.620 0.581 4.738 1.00 98.50 393 MET A C 1
ATOM 3183 O O . MET A 1 393 ? -7.159 -0.511 4.873 1.00 98.50 393 MET A O 1
ATOM 3187 N N . TRP A 1 394 ? -6.104 1.238 5.770 1.00 98.06 394 TRP A N 1
ATOM 3188 C CA . TRP A 1 394 ? -6.456 0.951 7.163 1.00 98.06 394 TRP A CA 1
ATOM 3189 C C . TRP A 1 394 ? -6.310 2.218 8.005 1.00 98.06 394 TRP A C 1
ATOM 3191 O O . TRP A 1 394 ? -5.824 3.254 7.536 1.00 98.06 394 TRP A O 1
ATOM 3201 N N . ILE A 1 395 ? -6.741 2.138 9.261 1.00 97.81 395 ILE A N 1
ATOM 3202 C CA . ILE A 1 395 ? -6.596 3.225 10.223 1.00 97.81 395 ILE A CA 1
ATOM 3203 C C . ILE A 1 395 ? -5.997 2.720 11.531 1.00 97.81 395 ILE A C 1
ATOM 3205 O O . ILE A 1 395 ? -6.269 1.593 11.941 1.00 97.81 395 ILE A O 1
ATOM 3209 N N . ASP A 1 396 ? -5.244 3.585 12.204 1.00 97.38 396 ASP A N 1
ATOM 3210 C CA . ASP A 1 396 ? -4.859 3.400 13.601 1.00 97.38 396 ASP A CA 1
ATOM 3211 C C . ASP A 1 396 ? -5.401 4.571 14.454 1.00 97.38 396 ASP A C 1
ATOM 3213 O O . ASP A 1 396 ? -5.366 5.733 14.038 1.00 97.38 396 ASP A O 1
ATOM 3217 N N . ILE A 1 397 ? -5.918 4.272 15.651 1.00 97.12 397 ILE A N 1
ATOM 3218 C CA . ILE A 1 397 ? -6.583 5.211 16.567 1.00 97.12 397 ILE A CA 1
ATOM 3219 C C . ILE A 1 397 ? -5.862 5.226 17.920 1.00 97.12 397 ILE A C 1
ATOM 3221 O O . ILE A 1 397 ? -5.938 4.273 18.700 1.00 97.12 397 ILE A O 1
ATOM 3225 N N . PHE A 1 398 ? -5.250 6.360 18.254 1.00 96.44 398 PHE A N 1
ATOM 3226 C CA . PHE A 1 398 ? -4.428 6.531 19.451 1.00 96.44 398 PHE A CA 1
ATOM 3227 C C . PHE A 1 398 ? -5.024 7.584 20.398 1.00 96.44 398 PHE A C 1
ATOM 3229 O O . PHE A 1 398 ? -4.906 8.786 20.144 1.00 96.44 398 PHE A O 1
ATOM 3236 N N . PRO A 1 399 ? -5.701 7.196 21.495 1.00 93.81 399 PRO A N 1
ATOM 3237 C CA . PRO A 1 399 ? -6.179 8.156 22.490 1.00 93.81 399 PRO A CA 1
ATOM 3238 C C . PRO A 1 399 ? -5.019 8.905 23.159 1.00 93.81 399 PRO A C 1
ATOM 3240 O O . PRO A 1 399 ? -4.110 8.308 23.733 1.00 93.81 399 PRO A O 1
ATOM 3243 N N . LYS A 1 400 ? -5.092 10.239 23.171 1.00 92.75 400 LYS A N 1
ATOM 3244 C CA . LYS A 1 400 ? -4.036 11.127 23.688 1.00 92.75 400 LYS A CA 1
ATOM 3245 C C . LYS A 1 400 ? -3.682 10.864 25.158 1.00 92.75 400 LYS A C 1
ATOM 3247 O O . LYS A 1 400 ? -2.544 11.075 25.562 1.00 92.75 400 LYS A O 1
ATOM 3252 N N . LYS A 1 401 ? -4.644 10.385 25.959 1.00 89.69 401 LYS A N 1
ATOM 3253 C CA . LYS A 1 401 ? -4.441 10.068 27.386 1.00 89.69 401 LYS A CA 1
ATOM 3254 C C . LYS A 1 401 ? -3.448 8.916 27.623 1.00 89.69 401 LYS A C 1
ATOM 3256 O O . LYS A 1 401 ? -2.906 8.844 28.717 1.00 89.69 401 LYS A O 1
ATOM 3261 N N . LEU A 1 402 ? -3.208 8.044 26.636 1.00 90.94 402 LEU A N 1
ATOM 3262 C CA . LEU A 1 402 ? -2.268 6.917 26.755 1.00 90.94 402 LEU A CA 1
ATOM 3263 C C . LEU A 1 402 ? -0.818 7.282 26.383 1.00 90.94 402 LEU A C 1
ATOM 3265 O O . LEU A 1 402 ? 0.043 6.414 26.395 1.00 90.94 402 LEU A O 1
ATOM 3269 N N . GLY A 1 403 ? -0.530 8.549 26.066 1.00 90.38 403 GLY A N 1
ATOM 3270 C CA . GLY A 1 403 ? 0.812 9.004 25.693 1.00 90.38 403 GLY A CA 1
ATOM 3271 C C . GLY A 1 403 ? 1.005 9.133 24.183 1.00 90.38 403 GLY A C 1
ATOM 3272 O O . GLY A 1 403 ? 0.043 9.318 23.438 1.00 90.38 403 GLY A O 1
ATOM 3273 N N . LEU A 1 404 ? 2.252 9.085 23.718 1.00 89.31 404 LEU A N 1
ATOM 3274 C CA . LEU A 1 404 ? 2.570 9.159 22.290 1.00 89.31 404 LEU A CA 1
ATOM 3275 C C . LEU A 1 404 ? 2.579 7.750 21.681 1.00 89.31 404 LEU A C 1
ATOM 3277 O O . LEU A 1 404 ? 3.138 6.845 22.297 1.00 89.31 404 LEU A O 1
ATOM 3281 N N . PRO A 1 405 ? 1.970 7.536 20.503 1.00 92.88 405 PRO A N 1
ATOM 3282 C CA . PRO A 1 405 ? 2.092 6.261 19.803 1.00 92.88 405 PRO A CA 1
ATOM 3283 C C . PRO A 1 405 ? 3.498 6.062 19.241 1.00 92.88 405 PRO A C 1
ATOM 3285 O O . PRO A 1 405 ? 4.242 7.028 19.051 1.00 92.88 405 PRO A O 1
ATOM 3288 N N . GLY A 1 406 ? 3.823 4.812 18.902 1.00 88.62 406 GLY A N 1
ATOM 3289 C CA . GLY A 1 406 ? 5.036 4.492 18.155 1.00 88.62 406 GLY A CA 1
ATOM 3290 C C . GLY A 1 406 ? 5.060 5.153 16.768 1.00 88.62 406 GLY A C 1
ATOM 3291 O O . GLY A 1 406 ? 4.070 5.769 16.338 1.00 88.62 406 GLY A O 1
ATOM 3292 N N . PRO A 1 407 ? 6.186 5.070 16.045 1.00 90.31 407 PRO A N 1
ATOM 3293 C CA . PRO A 1 407 ? 6.324 5.705 14.739 1.00 90.31 407 PRO A CA 1
ATOM 3294 C C . PRO A 1 407 ? 5.314 5.143 13.722 1.00 90.31 407 PRO A C 1
ATOM 3296 O O . PRO A 1 407 ? 4.881 3.994 13.837 1.00 90.31 407 PRO A O 1
ATOM 3299 N N . PRO A 1 408 ? 4.870 5.954 12.747 1.00 91.69 408 PRO A N 1
ATOM 3300 C CA . PRO A 1 408 ? 4.025 5.464 11.669 1.00 91.69 408 PRO A CA 1
ATOM 3301 C C . PRO A 1 408 ? 4.819 4.562 10.719 1.00 91.69 408 PRO A C 1
ATOM 3303 O O . PRO A 1 408 ? 6.006 4.788 10.496 1.00 91.69 408 PRO A O 1
ATOM 3306 N N . PHE A 1 409 ? 4.148 3.598 10.083 1.00 90.19 409 PHE A N 1
ATOM 3307 C CA . PHE A 1 409 ? 4.744 2.895 8.948 1.00 90.19 409 PHE A CA 1
ATOM 3308 C C . PHE A 1 409 ? 5.041 3.860 7.798 1.00 90.19 409 PHE A C 1
ATOM 3310 O O . PHE A 1 409 ? 4.199 4.689 7.440 1.00 90.19 409 PHE A O 1
ATOM 3317 N N . ASN A 1 410 ? 6.220 3.714 7.195 1.00 88.19 410 ASN A N 1
ATOM 3318 C CA . ASN A 1 410 ? 6.512 4.338 5.915 1.00 88.19 410 ASN A CA 1
ATOM 3319 C C . ASN A 1 410 ? 5.944 3.455 4.800 1.00 88.19 410 ASN A C 1
ATOM 3321 O O . ASN A 1 410 ? 6.491 2.394 4.510 1.00 88.19 410 ASN A O 1
ATOM 3325 N N . ILE A 1 411 ? 4.846 3.906 4.200 1.00 91.62 411 ILE A N 1
ATOM 3326 C CA . ILE A 1 411 ? 4.217 3.243 3.052 1.00 91.62 411 ILE A CA 1
ATOM 3327 C C . ILE A 1 411 ? 4.380 4.024 1.754 1.00 91.62 411 ILE A C 1
ATOM 3329 O O . ILE A 1 411 ? 3.705 3.719 0.775 1.00 91.62 411 ILE A O 1
ATOM 3333 N N . THR A 1 412 ? 5.282 5.007 1.735 1.00 89.06 412 THR A N 1
ATOM 3334 C CA . THR A 1 412 ? 5.631 5.722 0.506 1.00 89.06 412 THR A CA 1
ATOM 3335 C C . THR A 1 412 ? 6.070 4.689 -0.533 1.00 89.06 412 THR A C 1
ATOM 3337 O O . THR A 1 412 ? 6.945 3.872 -0.220 1.00 89.06 412 THR A O 1
ATOM 3340 N N . PRO A 1 413 ? 5.455 4.641 -1.728 1.00 82.62 413 PRO A N 1
ATOM 3341 C CA . PRO A 1 413 ? 5.849 3.687 -2.753 1.00 82.62 413 PRO A CA 1
ATOM 3342 C C . PRO A 1 413 ? 7.311 3.906 -3.133 1.00 82.62 413 PRO A C 1
ATOM 3344 O O . PRO A 1 413 ? 7.803 5.037 -3.135 1.00 82.62 413 PRO A O 1
ATOM 3347 N N . ARG A 1 414 ? 8.019 2.825 -3.469 1.00 77.19 414 ARG A N 1
ATOM 3348 C CA . ARG A 1 414 ? 9.355 2.964 -4.053 1.00 77.19 414 ARG A CA 1
ATOM 3349 C C . ARG A 1 414 ? 9.212 3.654 -5.404 1.00 77.19 414 ARG A C 1
ATOM 3351 O O . ARG A 1 414 ? 8.438 3.196 -6.239 1.00 77.19 414 ARG A O 1
ATOM 3358 N N . GLY A 1 415 ? 9.963 4.729 -5.615 1.00 79.19 415 GLY A N 1
ATOM 3359 C CA . GLY A 1 415 ? 10.093 5.320 -6.942 1.00 79.19 415 GLY A CA 1
ATOM 3360 C C . GLY A 1 415 ? 10.822 4.367 -7.896 1.00 79.19 415 GLY A C 1
ATOM 3361 O O . GLY A 1 415 ? 11.553 3.475 -7.441 1.00 79.19 415 GLY A O 1
ATOM 3362 N N . PRO A 1 416 ? 10.645 4.533 -9.214 1.00 86.38 416 PRO A N 1
ATOM 3363 C CA . PRO A 1 416 ? 11.444 3.797 -10.173 1.00 86.38 416 PRO A CA 1
ATOM 3364 C C . PRO A 1 416 ? 12.928 4.146 -10.009 1.00 86.38 416 PRO A C 1
ATOM 3366 O O . PRO A 1 416 ? 13.304 5.287 -9.745 1.00 86.38 416 PRO A O 1
ATOM 3369 N N . VAL A 1 417 ? 13.783 3.136 -10.151 1.00 88.25 417 VAL A N 1
ATOM 3370 C CA . VAL A 1 417 ? 15.238 3.284 -10.064 1.00 88.25 417 VAL A CA 1
ATOM 3371 C C . VAL A 1 417 ? 15.809 3.303 -11.471 1.00 88.25 417 VAL A C 1
ATOM 3373 O O . VAL A 1 417 ? 15.419 2.496 -12.316 1.00 88.25 417 VAL A O 1
ATOM 3376 N N . ARG A 1 418 ? 16.757 4.203 -11.723 1.00 92.38 418 ARG A N 1
ATOM 3377 C CA . ARG A 1 418 ? 17.449 4.288 -13.007 1.00 92.38 418 ARG A CA 1
ATOM 3378 C C . ARG A 1 418 ? 18.499 3.198 -13.147 1.00 92.38 418 ARG A C 1
ATOM 3380 O O . ARG A 1 418 ? 19.374 3.029 -12.293 1.00 92.38 418 ARG A O 1
ATOM 3387 N N . TYR A 1 419 ? 18.416 2.488 -14.264 1.00 95.00 419 TYR A N 1
ATOM 3388 C CA . TYR A 1 419 ? 19.375 1.482 -14.681 1.00 95.00 419 TYR A CA 1
ATOM 3389 C C . TYR A 1 419 ? 19.982 1.830 -16.035 1.00 95.00 419 TYR A C 1
ATOM 3391 O O . TYR A 1 419 ? 19.362 2.464 -16.892 1.00 95.00 419 TYR A O 1
ATOM 3399 N N . VAL A 1 420 ? 21.202 1.344 -16.235 1.00 97.31 420 VAL A N 1
ATOM 3400 C CA . VAL A 1 420 ? 21.901 1.368 -17.514 1.00 97.31 420 VAL A CA 1
ATOM 3401 C C . VAL A 1 420 ? 22.159 -0.070 -17.947 1.00 97.31 420 VAL A C 1
ATOM 3403 O O . VAL A 1 420 ? 22.909 -0.797 -17.294 1.00 97.31 420 VAL A O 1
ATOM 3406 N N . LEU A 1 421 ? 21.552 -0.483 -19.060 1.00 97.81 421 LEU A N 1
ATOM 3407 C CA . LEU A 1 421 ? 21.870 -1.745 -19.724 1.00 97.81 421 LEU A CA 1
ATOM 3408 C C . LEU A 1 421 ? 22.951 -1.503 -20.772 1.00 97.81 421 LEU A C 1
ATOM 3410 O O . LEU A 1 421 ? 22.751 -0.759 -21.734 1.00 97.81 421 LEU A O 1
ATOM 3414 N N . ARG A 1 422 ? 24.079 -2.188 -20.613 1.00 97.75 422 ARG A N 1
ATOM 3415 C CA . ARG A 1 422 ? 25.123 -2.305 -21.628 1.00 97.75 422 ARG A CA 1
ATOM 3416 C C . ARG A 1 422 ? 24.956 -3.635 -22.339 1.00 97.75 422 ARG A C 1
ATOM 3418 O O . ARG A 1 422 ? 24.993 -4.691 -21.712 1.00 97.75 422 ARG A O 1
ATOM 3425 N N . CYS A 1 423 ? 24.783 -3.582 -23.651 1.00 97.81 423 CYS A N 1
ATOM 3426 C CA . CYS A 1 423 ? 24.728 -4.756 -24.508 1.00 97.81 423 CYS A CA 1
ATOM 3427 C C . CYS A 1 423 ? 25.900 -4.683 -25.484 1.00 97.81 423 CYS A C 1
ATOM 3429 O O . CYS A 1 423 ? 25.956 -3.779 -26.310 1.00 97.81 423 CYS A O 1
ATOM 3431 N N . ILE A 1 424 ? 26.865 -5.589 -25.359 1.00 97.75 424 ILE A N 1
ATOM 3432 C CA . ILE A 1 424 ? 28.009 -5.665 -26.269 1.00 97.75 424 ILE A CA 1
ATOM 3433 C C . ILE A 1 424 ? 27.730 -6.760 -27.286 1.00 97.75 424 ILE A C 1
ATOM 3435 O O . ILE A 1 424 ? 27.585 -7.923 -26.907 1.00 97.75 424 ILE A O 1
ATOM 3439 N N . ILE A 1 425 ? 27.680 -6.372 -28.556 1.00 97.38 425 ILE A N 1
ATOM 3440 C CA . ILE A 1 425 ? 27.622 -7.264 -29.704 1.00 97.38 425 ILE A CA 1
ATOM 3441 C C . ILE A 1 425 ? 29.056 -7.643 -30.074 1.00 97.38 425 ILE A C 1
ATOM 3443 O O . ILE A 1 425 ? 29.835 -6.787 -30.504 1.00 97.38 425 ILE A O 1
ATOM 3447 N N . TRP A 1 426 ? 29.416 -8.910 -29.880 1.00 95.62 426 TRP A N 1
ATOM 3448 C CA . TRP A 1 426 ? 30.750 -9.405 -30.221 1.00 95.62 426 TRP A CA 1
ATOM 3449 C C . TRP A 1 426 ? 30.776 -9.918 -31.653 1.00 95.62 426 TRP A C 1
ATOM 3451 O O . TRP A 1 426 ? 31.431 -9.319 -32.508 1.00 95.62 426 TRP A O 1
ATOM 3461 N N . ASN A 1 427 ? 30.026 -10.993 -31.900 1.00 94.88 427 ASN A N 1
ATOM 3462 C CA . ASN A 1 427 ? 30.079 -11.754 -33.138 1.00 94.88 427 ASN A CA 1
ATOM 3463 C C . ASN A 1 427 ? 28.692 -12.243 -33.575 1.00 94.88 427 ASN A C 1
ATOM 3465 O O . ASN A 1 427 ? 27.778 -12.376 -32.755 1.00 94.88 427 ASN A O 1
ATOM 3469 N N . THR A 1 428 ? 28.571 -12.568 -34.857 1.00 94.44 428 THR A N 1
ATOM 3470 C CA . THR A 1 428 ? 27.484 -13.371 -35.429 1.00 94.44 428 THR A CA 1
ATOM 3471 C C . THR A 1 428 ? 28.033 -14.684 -35.981 1.00 94.44 428 THR A C 1
ATOM 3473 O O . THR A 1 428 ? 29.215 -14.768 -36.305 1.00 94.44 428 THR A O 1
ATOM 3476 N N . SER A 1 429 ? 27.190 -15.712 -36.066 1.00 93.12 429 SER A N 1
ATOM 3477 C CA . SER A 1 429 ? 27.520 -17.020 -36.651 1.00 93.12 429 SER A CA 1
ATOM 3478 C C . SER A 1 429 ? 26.268 -17.626 -37.287 1.00 93.12 429 SER A C 1
ATOM 3480 O O . SER A 1 429 ? 25.157 -17.370 -36.810 1.00 93.12 429 SER A O 1
ATOM 3482 N N . ASP A 1 430 ? 26.447 -18.413 -38.350 1.00 90.50 430 ASP A N 1
ATOM 3483 C CA . ASP A 1 430 ? 25.380 -19.101 -39.089 1.00 90.50 430 ASP A CA 1
ATOM 3484 C C . ASP A 1 430 ? 24.249 -18.168 -39.566 1.00 90.50 430 ASP A C 1
ATOM 3486 O O . ASP A 1 430 ? 23.079 -18.557 -39.595 1.00 90.50 430 ASP A O 1
ATOM 3490 N N . VAL A 1 431 ? 24.571 -16.911 -39.895 1.00 89.19 431 VAL A N 1
ATOM 3491 C CA . VAL A 1 431 ? 23.589 -15.965 -40.442 1.00 89.19 431 VAL A CA 1
ATOM 3492 C C . VAL A 1 431 ? 23.225 -16.368 -41.870 1.00 89.19 431 VAL A C 1
ATOM 3494 O O . VAL A 1 431 ? 24.096 -16.637 -42.697 1.00 89.19 431 VAL A O 1
ATOM 3497 N N . VAL A 1 432 ? 21.927 -16.411 -42.171 1.00 85.06 432 VAL A N 1
ATOM 3498 C CA . VAL A 1 432 ? 21.431 -16.753 -43.511 1.00 85.06 432 VAL A CA 1
ATOM 3499 C C . VAL A 1 432 ? 21.893 -15.709 -44.532 1.00 85.06 432 VAL A C 1
ATOM 3501 O O . VAL A 1 432 ? 21.589 -14.530 -44.392 1.00 85.06 432 VAL A O 1
ATOM 3504 N N . LEU A 1 433 ? 22.584 -16.171 -45.578 1.00 82.06 433 LEU A N 1
ATOM 3505 C CA . LEU A 1 433 ? 23.134 -15.334 -46.651 1.00 82.06 433 LEU A CA 1
ATOM 3506 C C . LEU A 1 433 ? 22.076 -15.035 -47.722 1.00 82.06 433 LEU A C 1
ATOM 3508 O O . LEU A 1 433 ? 21.512 -15.987 -48.270 1.00 82.06 433 LEU A O 1
ATOM 3512 N N . GLN A 1 434 ? 21.811 -13.777 -48.071 1.00 71.69 434 GLN A N 1
ATOM 3513 C CA . GLN A 1 434 ? 20.762 -13.428 -49.049 1.00 71.69 434 GLN A CA 1
ATOM 3514 C C . GLN A 1 434 ? 21.286 -12.986 -50.419 1.00 71.69 434 GLN A C 1
ATOM 3516 O O . GLN A 1 434 ? 20.702 -13.370 -51.437 1.00 71.69 434 GLN A O 1
ATOM 3521 N N . GLU A 1 435 ? 22.410 -12.274 -50.492 1.00 65.94 435 GLU A N 1
ATOM 3522 C CA . GLU A 1 435 ? 22.951 -11.800 -51.766 1.00 65.94 435 GLU A CA 1
ATOM 3523 C C . GLU A 1 435 ? 23.727 -12.896 -52.513 1.00 65.94 435 GLU A C 1
ATOM 3525 O O . GLU A 1 435 ? 24.224 -13.856 -51.928 1.00 65.94 435 GLU A O 1
ATOM 3530 N N . THR A 1 436 ? 23.860 -12.753 -53.835 1.00 68.12 436 THR A N 1
ATOM 3531 C CA . THR A 1 436 ? 24.749 -13.572 -54.677 1.00 68.12 436 THR A CA 1
ATOM 3532 C C . THR A 1 436 ? 25.736 -12.650 -55.384 1.00 68.12 436 THR A C 1
ATOM 3534 O O . THR A 1 436 ? 25.336 -11.744 -56.115 1.00 68.12 436 THR A O 1
ATOM 3537 N N . ASN A 1 437 ? 27.032 -12.856 -55.159 1.00 62.00 437 ASN A N 1
ATOM 3538 C CA . ASN A 1 437 ? 28.088 -12.035 -55.735 1.00 62.00 437 ASN A CA 1
ATOM 3539 C C . ASN A 1 437 ? 28.217 -12.255 -57.260 1.00 62.00 437 ASN A C 1
ATOM 3541 O O . ASN A 1 437 ? 27.652 -13.184 -57.837 1.00 62.00 437 ASN A O 1
ATOM 3545 N N . LEU A 1 438 ? 29.004 -11.408 -57.936 1.00 59.75 438 LEU A N 1
ATOM 3546 C CA . LEU A 1 438 ? 29.241 -11.487 -59.391 1.00 59.75 438 LEU A CA 1
ATOM 3547 C C . LEU A 1 438 ? 29.869 -12.820 -59.855 1.00 59.75 438 LEU A C 1
ATOM 3549 O O . LEU A 1 438 ? 29.850 -13.111 -61.049 1.00 59.75 438 LEU A O 1
ATOM 3553 N N . MET A 1 439 ? 30.433 -13.609 -58.934 1.00 62.66 439 MET A N 1
ATOM 3554 C CA . MET A 1 439 ? 31.013 -14.934 -59.185 1.00 62.66 439 MET A CA 1
ATOM 3555 C C . MET A 1 439 ? 30.050 -16.083 -58.828 1.00 62.66 439 MET A C 1
ATOM 3557 O O . MET A 1 439 ? 30.413 -17.245 -58.990 1.00 62.66 439 MET A O 1
ATOM 35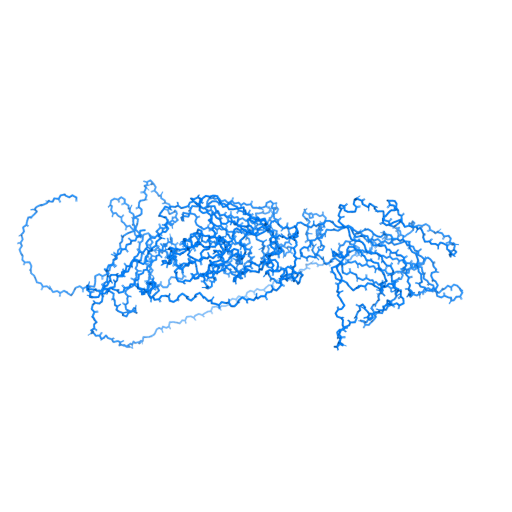61 N N . GLY A 1 440 ? 28.818 -15.776 -58.404 1.00 65.00 440 GLY A N 1
ATOM 3562 C CA . GLY A 1 440 ? 27.778 -16.753 -58.075 1.00 65.00 440 GLY A CA 1
ATOM 3563 C C . GLY A 1 440 ? 27.797 -17.273 -56.632 1.00 65.00 440 GLY A C 1
ATOM 3564 O O . GLY A 1 440 ? 27.033 -18.182 -56.318 1.00 65.00 440 GLY A O 1
ATOM 3565 N N . GLU A 1 441 ? 28.640 -16.732 -55.752 1.00 70.56 441 GLU A N 1
ATOM 3566 C CA . GLU A 1 441 ? 28.734 -17.151 -54.346 1.00 70.56 441 GLU A CA 1
ATOM 3567 C C . GLU A 1 441 ? 27.792 -16.319 -53.471 1.00 70.56 441 GLU A C 1
ATOM 3569 O O . GLU A 1 441 ? 27.657 -15.110 -53.670 1.00 70.56 441 GLU A O 1
ATOM 3574 N N . ARG A 1 442 ? 27.141 -16.953 -52.491 1.00 77.06 442 ARG A N 1
ATOM 3575 C CA . ARG A 1 442 ? 26.224 -16.254 -51.584 1.00 77.06 442 ARG A CA 1
ATOM 3576 C C . ARG A 1 442 ? 26.995 -15.425 -50.554 1.00 77.06 442 ARG A C 1
ATOM 3578 O O . ARG A 1 442 ? 28.016 -15.888 -50.057 1.00 77.06 442 ARG A O 1
ATOM 3585 N N . MET A 1 443 ? 26.509 -14.228 -50.234 1.00 80.81 443 MET A N 1
ATOM 3586 C CA . MET A 1 443 ? 27.097 -13.345 -49.221 1.00 80.81 443 MET A CA 1
ATOM 3587 C C . MET A 1 443 ? 26.033 -12.474 -48.535 1.00 80.81 443 MET A C 1
ATOM 3589 O O . MET A 1 443 ? 24.924 -12.372 -49.048 1.00 80.81 443 MET A O 1
ATOM 3593 N N . SER A 1 444 ? 26.376 -11.848 -47.405 1.00 81.81 444 SER A N 1
ATOM 3594 C CA . SER A 1 444 ? 25.551 -10.815 -46.753 1.00 81.81 444 SER A CA 1
ATOM 3595 C C . SER A 1 444 ? 26.406 -9.713 -46.117 1.00 81.81 444 SER A C 1
ATOM 3597 O O . SER A 1 444 ? 27.493 -9.970 -45.588 1.00 81.81 444 SER A O 1
ATOM 3599 N N . ASP A 1 445 ? 25.899 -8.485 -46.148 1.00 84.69 445 ASP A N 1
ATOM 3600 C CA . ASP A 1 445 ? 26.428 -7.284 -45.506 1.00 84.69 445 ASP A CA 1
ATOM 3601 C C . ASP A 1 445 ? 25.711 -7.081 -44.147 1.00 84.69 445 ASP A C 1
ATOM 3603 O O . ASP A 1 445 ? 24.783 -6.289 -43.996 1.00 84.69 445 ASP A O 1
ATOM 3607 N N . ILE A 1 446 ? 26.134 -7.826 -43.124 1.00 89.25 446 ILE A N 1
ATOM 3608 C CA . ILE A 1 446 ? 25.390 -7.993 -41.864 1.00 89.25 446 ILE A CA 1
ATOM 3609 C C . ILE A 1 446 ? 25.514 -6.763 -40.956 1.00 89.25 446 ILE A C 1
ATOM 3611 O O . ILE A 1 446 ? 26.615 -6.277 -40.685 1.00 89.25 446 ILE A O 1
ATOM 3615 N N . TYR A 1 447 ? 24.402 -6.322 -40.370 1.00 93.56 447 TYR A N 1
ATOM 3616 C CA . TYR A 1 447 ? 24.406 -5.379 -39.249 1.00 93.56 447 TYR A CA 1
ATOM 3617 C C . TYR A 1 447 ? 23.253 -5.636 -38.270 1.00 93.56 447 TYR A C 1
ATOM 3619 O O . TYR A 1 447 ? 22.279 -6.325 -38.582 1.00 93.56 447 TYR A O 1
ATOM 3627 N N . ILE A 1 448 ? 23.366 -5.096 -37.051 1.00 96.12 448 ILE A N 1
ATOM 3628 C CA . ILE A 1 448 ? 22.423 -5.362 -35.961 1.00 96.12 448 ILE A CA 1
ATOM 3629 C C . ILE A 1 448 ? 21.749 -4.068 -35.508 1.00 96.12 448 ILE A C 1
ATOM 3631 O O . ILE A 1 448 ? 22.417 -3.067 -35.251 1.00 96.12 448 ILE A O 1
ATOM 3635 N N . LYS A 1 449 ? 20.420 -4.096 -35.347 1.00 96.62 449 LYS A N 1
ATOM 3636 C CA . LYS A 1 449 ? 19.625 -3.023 -34.716 1.00 96.62 449 LYS A CA 1
ATOM 3637 C C . LYS A 1 449 ? 19.132 -3.472 -33.344 1.00 96.62 449 LYS A C 1
ATOM 3639 O O . LYS A 1 449 ? 18.657 -4.594 -33.222 1.00 96.62 449 LYS A O 1
ATOM 3644 N N . GLY A 1 450 ? 19.175 -2.606 -32.334 1.00 96.75 450 GLY A N 1
ATOM 3645 C CA . GLY A 1 450 ? 18.755 -2.945 -30.972 1.00 96.75 450 GLY A CA 1
ATOM 3646 C C . GLY A 1 450 ? 17.995 -1.837 -30.248 1.00 96.75 450 GLY A C 1
ATOM 3647 O O . GLY A 1 450 ? 18.324 -0.662 -30.412 1.00 96.75 450 GLY A O 1
ATOM 3648 N N . TRP A 1 451 ? 16.983 -2.198 -29.454 1.00 96.75 451 TRP A N 1
ATOM 3649 C CA . TRP A 1 451 ? 16.240 -1.275 -28.583 1.00 96.75 451 TRP A CA 1
ATOM 3650 C C . TRP A 1 451 ? 15.515 -1.999 -27.442 1.00 96.75 451 TRP A C 1
ATOM 3652 O O . TRP A 1 451 ? 15.299 -3.209 -27.492 1.00 96.75 451 TRP A O 1
ATOM 3662 N N . MET A 1 452 ? 15.115 -1.243 -26.420 1.00 95.12 452 MET A N 1
ATOM 3663 C CA . MET A 1 452 ? 14.227 -1.713 -25.354 1.00 95.12 452 MET A CA 1
ATOM 3664 C C . MET A 1 452 ? 12.773 -1.404 -25.724 1.00 95.12 452 MET A C 1
ATOM 3666 O O . MET A 1 452 ? 12.486 -0.300 -26.186 1.00 95.12 452 MET A O 1
ATOM 3670 N N . VAL A 1 453 ? 11.855 -2.353 -25.522 1.00 92.38 453 VAL A N 1
ATOM 3671 C CA . VAL A 1 453 ? 10.422 -2.161 -25.811 1.00 92.38 453 VAL A CA 1
ATOM 3672 C C . VAL A 1 453 ? 9.882 -0.967 -25.020 1.00 92.38 453 VAL A C 1
ATOM 3674 O O . VAL A 1 453 ? 10.027 -0.913 -23.799 1.00 92.38 453 VAL A O 1
ATOM 3677 N N . GLY A 1 454 ? 9.267 -0.016 -25.725 1.00 87.69 454 GLY A N 1
ATOM 3678 C CA . GLY A 1 454 ? 8.753 1.242 -25.184 1.00 87.69 454 GLY A CA 1
ATOM 3679 C C . GLY A 1 454 ? 9.700 2.431 -25.246 1.00 87.69 454 GLY A C 1
ATOM 3680 O O . GLY A 1 454 ? 9.229 3.567 -25.148 1.00 87.69 454 GLY A O 1
ATOM 3681 N N . LEU A 1 455 ? 10.994 2.168 -25.421 1.00 91.00 455 LEU A N 1
ATOM 3682 C CA . LEU A 1 455 ? 12.050 3.164 -25.580 1.00 91.00 455 LEU A CA 1
ATOM 3683 C C . LEU A 1 455 ? 12.595 3.120 -27.013 1.00 91.00 455 LEU A C 1
ATOM 3685 O O . LEU A 1 455 ? 13.809 3.098 -27.244 1.00 91.00 455 LEU A O 1
ATOM 3689 N N . GLU A 1 456 ? 11.701 3.028 -28.001 1.00 89.94 456 GLU A N 1
ATOM 3690 C CA . GLU A 1 456 ? 12.063 2.948 -29.418 1.00 89.94 456 GLU A CA 1
ATOM 3691 C C . GLU A 1 456 ? 12.892 4.159 -29.881 1.00 89.94 456 GLU A C 1
ATOM 3693 O O . GLU A 1 456 ? 13.703 4.026 -30.798 1.00 89.94 456 GLU A O 1
ATOM 3698 N N . GLU A 1 457 ? 12.756 5.314 -29.224 1.00 88.81 457 GLU A N 1
ATOM 3699 C CA . GLU A 1 457 ? 13.577 6.507 -29.456 1.00 88.81 457 GLU A CA 1
ATOM 3700 C C . GLU A 1 457 ? 15.062 6.312 -29.101 1.00 88.81 457 GLU A C 1
ATOM 3702 O O . GLU A 1 457 ? 15.917 7.022 -29.625 1.00 88.81 457 GLU A O 1
ATOM 3707 N N . GLN A 1 458 ? 15.394 5.320 -28.264 1.00 91.62 458 GLN A N 1
ATOM 3708 C CA . GLN A 1 458 ? 16.775 4.946 -27.933 1.00 91.62 458 GLN A CA 1
ATOM 3709 C C . GLN A 1 458 ? 17.356 3.867 -28.863 1.00 91.62 458 GLN A C 1
ATOM 3711 O O . GLN A 1 458 ? 18.431 3.323 -28.573 1.00 91.62 458 GLN A O 1
ATOM 3716 N N . LYS A 1 459 ? 16.670 3.535 -29.967 1.00 95.25 459 LYS A N 1
ATOM 3717 C CA . LYS A 1 459 ? 17.127 2.543 -30.949 1.00 95.25 459 LYS A CA 1
ATOM 3718 C C . LYS A 1 459 ? 18.541 2.853 -31.449 1.00 95.25 459 LYS A C 1
ATOM 3720 O O . LYS A 1 459 ? 18.867 3.979 -31.814 1.00 95.25 459 LYS A O 1
ATOM 3725 N N . GLN A 1 460 ? 19.377 1.819 -31.485 1.00 96.56 460 GLN A N 1
ATOM 3726 C CA . GLN A 1 460 ? 20.783 1.877 -31.891 1.00 96.56 460 GLN A CA 1
ATOM 3727 C C . GLN A 1 460 ? 21.077 0.840 -32.980 1.00 96.56 460 GLN A C 1
ATOM 3729 O O . GLN A 1 460 ? 20.345 -0.138 -33.132 1.00 96.56 460 GLN A O 1
ATOM 3734 N N . ASN A 1 461 ? 22.141 1.065 -33.750 1.00 96.00 461 ASN A N 1
ATOM 3735 C CA . ASN A 1 461 ? 22.644 0.135 -34.758 1.00 96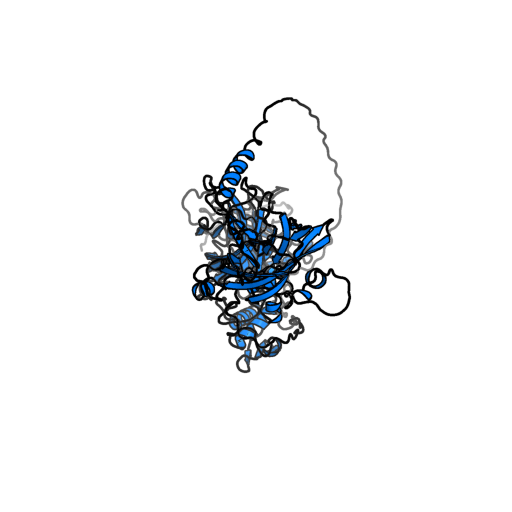.00 461 ASN A CA 1
ATOM 3736 C C . ASN A 1 461 ? 24.167 -0.019 -34.650 1.00 96.00 461 ASN A C 1
ATOM 3738 O O . ASN A 1 461 ? 24.844 0.866 -34.121 1.00 96.00 461 ASN A O 1
ATOM 3742 N N . THR A 1 462 ? 24.674 -1.176 -35.070 1.00 94.19 462 THR A N 1
ATOM 3743 C CA . THR A 1 462 ? 26.111 -1.417 -35.250 1.00 94.19 462 THR A CA 1
ATOM 3744 C C . THR A 1 462 ? 26.597 -0.810 -36.564 1.00 94.19 462 THR A C 1
ATOM 3746 O O . THR A 1 462 ? 25.801 -0.393 -37.407 1.00 94.19 462 THR A O 1
ATOM 3749 N N . ASP A 1 463 ? 27.912 -0.825 -36.778 1.00 89.88 463 ASP A N 1
ATOM 3750 C CA . ASP A 1 463 ? 28.462 -0.758 -38.127 1.00 89.88 463 ASP A CA 1
ATOM 3751 C C . ASP A 1 463 ? 28.107 -2.013 -38.948 1.00 89.88 463 ASP A C 1
ATOM 3753 O O . ASP A 1 463 ? 27.607 -3.013 -38.423 1.00 89.88 463 ASP A O 1
ATOM 3757 N N . VAL A 1 464 ? 28.324 -1.923 -40.262 1.00 88.62 464 VAL A N 1
ATOM 3758 C CA . VAL A 1 464 ? 28.063 -3.004 -41.220 1.00 88.62 464 VAL A CA 1
ATOM 3759 C C . VAL A 1 464 ? 29.312 -3.866 -41.370 1.00 88.62 464 VAL A C 1
ATOM 3761 O O . VAL A 1 464 ? 30.398 -3.353 -41.661 1.00 88.62 464 VAL A O 1
ATOM 3764 N N . HIS A 1 465 ? 29.148 -5.176 -41.211 1.00 85.62 465 HIS A N 1
ATOM 3765 C CA . HIS A 1 465 ? 30.145 -6.170 -41.570 1.00 85.62 465 HIS A CA 1
ATOM 3766 C C . HIS A 1 465 ? 29.944 -6.578 -43.030 1.00 85.62 465 HIS A C 1
ATOM 3768 O O . HIS A 1 465 ? 29.003 -7.291 -43.363 1.00 85.62 465 HIS A O 1
ATOM 3774 N N . TYR A 1 466 ? 30.823 -6.105 -43.908 1.00 83.06 466 TYR A N 1
ATOM 3775 C CA . TYR A 1 466 ? 30.677 -6.315 -45.345 1.00 83.06 466 TYR A CA 1
ATOM 3776 C C . TYR A 1 466 ? 31.164 -7.697 -45.784 1.00 83.06 466 TYR A C 1
ATOM 3778 O O . TYR A 1 466 ? 32.272 -8.098 -45.427 1.00 83.06 466 TYR A O 1
ATOM 3786 N N . ARG A 1 467 ? 30.403 -8.332 -46.681 1.00 80.25 467 ARG A N 1
ATOM 3787 C CA . ARG A 1 467 ? 30.764 -9.552 -47.417 1.00 80.25 467 ARG A CA 1
ATOM 3788 C C . ARG A 1 467 ? 31.076 -10.750 -46.523 1.00 80.25 467 ARG A C 1
ATOM 3790 O O . ARG A 1 467 ? 32.101 -11.409 -46.705 1.00 80.25 467 ARG A O 1
ATOM 3797 N N . SER A 1 468 ? 30.178 -11.055 -45.595 1.00 83.50 468 SER A N 1
ATOM 3798 C CA . SER A 1 468 ? 30.204 -12.343 -44.904 1.00 83.50 468 SER A CA 1
ATOM 3799 C C . SER A 1 468 ? 29.929 -13.467 -45.908 1.00 83.50 468 SER A C 1
ATOM 3801 O O . SER A 1 468 ? 28.923 -13.417 -46.616 1.00 83.50 468 SER A O 1
ATOM 3803 N N . LEU A 1 469 ? 30.832 -14.447 -46.004 1.00 82.25 469 LEU A N 1
ATOM 3804 C CA . LEU A 1 469 ? 30.739 -15.579 -46.945 1.00 82.25 469 LEU A CA 1
ATOM 3805 C C . LEU A 1 469 ? 30.206 -16.860 -46.286 1.00 82.25 469 LEU A C 1
ATOM 3807 O O . LEU A 1 469 ? 29.792 -17.791 -46.971 1.00 82.25 469 LEU A O 1
ATOM 3811 N N . ASP A 1 470 ? 30.238 -16.913 -44.960 1.00 82.50 470 ASP A N 1
ATOM 3812 C CA . ASP A 1 470 ? 29.899 -18.060 -44.115 1.00 82.50 470 ASP A CA 1
ATOM 3813 C C . ASP A 1 470 ? 28.840 -17.717 -43.053 1.00 82.50 470 ASP A C 1
ATOM 3815 O O . ASP A 1 470 ? 28.432 -18.578 -42.275 1.00 82.50 470 ASP A O 1
ATOM 3819 N N . GLY A 1 471 ? 28.361 -16.470 -43.032 1.00 83.56 471 GLY A N 1
ATOM 3820 C CA . GLY A 1 471 ? 27.410 -15.977 -42.040 1.00 83.56 471 GLY A CA 1
ATOM 3821 C C . GLY A 1 471 ? 28.075 -15.540 -40.732 1.00 83.56 471 GLY A C 1
ATOM 3822 O O . GLY A 1 471 ? 27.369 -15.227 -39.767 1.00 83.56 471 GLY A O 1
ATOM 3823 N N . GLU A 1 472 ? 29.411 -15.503 -40.672 1.00 90.12 472 GLU A N 1
ATOM 3824 C CA . GLU A 1 472 ? 30.153 -14.932 -39.552 1.00 90.12 472 GLU A CA 1
ATOM 3825 C C . GLU A 1 472 ? 30.310 -13.413 -39.687 1.00 90.12 472 GLU A C 1
ATOM 3827 O O . GLU A 1 472 ? 30.401 -12.854 -40.780 1.00 90.12 472 GLU A O 1
ATOM 3832 N N . GLY A 1 473 ? 30.341 -12.723 -38.550 1.00 88.56 473 GLY A N 1
ATOM 3833 C CA . GLY A 1 473 ? 30.545 -11.278 -38.487 1.00 88.56 473 GLY A CA 1
ATOM 3834 C C . GLY A 1 473 ? 31.164 -10.876 -37.156 1.00 88.56 473 GLY A C 1
ATOM 3835 O O . GLY A 1 473 ? 30.909 -11.509 -36.135 1.00 88.56 473 GLY A O 1
ATOM 3836 N N . ASN A 1 474 ? 31.988 -9.828 -37.160 1.00 92.69 474 ASN A N 1
ATOM 3837 C CA . ASN A 1 474 ? 32.677 -9.312 -35.973 1.00 92.69 474 ASN A CA 1
ATOM 3838 C C . ASN A 1 474 ? 32.464 -7.799 -35.862 1.00 92.69 474 ASN A C 1
ATOM 3840 O O . ASN A 1 474 ? 32.720 -7.072 -36.825 1.00 92.69 474 ASN A O 1
ATOM 3844 N N . PHE A 1 475 ? 32.014 -7.341 -34.690 1.00 92.62 475 PHE A N 1
ATOM 3845 C CA . PHE A 1 475 ? 31.560 -5.961 -34.479 1.00 92.62 475 PHE A CA 1
ATOM 3846 C C . PHE A 1 475 ? 32.310 -5.253 -33.345 1.00 92.62 475 PHE A C 1
ATOM 3848 O O . PHE A 1 475 ? 32.744 -4.106 -33.507 1.00 92.62 475 PHE A O 1
ATOM 3855 N N . ASN A 1 476 ? 32.467 -5.928 -32.197 1.00 94.62 476 ASN A N 1
ATOM 3856 C CA . ASN A 1 476 ? 32.948 -5.336 -30.942 1.00 94.62 476 ASN A CA 1
ATOM 3857 C C . ASN A 1 476 ? 32.229 -4.011 -30.626 1.00 94.62 476 ASN A C 1
ATOM 3859 O O . ASN A 1 476 ? 32.860 -2.965 -30.467 1.00 94.62 476 ASN A O 1
ATOM 3863 N N . TRP A 1 477 ? 30.897 -4.039 -30.588 1.00 96.38 477 TRP A N 1
ATOM 3864 C CA . TRP A 1 477 ? 30.070 -2.832 -30.549 1.00 96.38 477 TRP A CA 1
ATOM 3865 C C . TRP A 1 477 ? 29.190 -2.776 -29.302 1.00 96.38 477 TRP A C 1
ATOM 3867 O O . TRP A 1 477 ? 28.512 -3.748 -28.981 1.00 96.38 477 TRP A O 1
ATOM 3877 N N . ARG A 1 478 ? 29.158 -1.637 -28.598 1.00 97.75 478 ARG A N 1
ATOM 3878 C CA . ARG A 1 478 ? 28.339 -1.452 -27.389 1.00 97.75 478 ARG A CA 1
ATOM 3879 C C . ARG A 1 478 ? 27.068 -0.648 -27.642 1.00 97.75 478 ARG A C 1
ATOM 3881 O O . ARG A 1 478 ? 27.129 0.523 -28.001 1.00 97.75 478 ARG A O 1
ATOM 3888 N N . PHE A 1 479 ? 25.920 -1.219 -27.313 1.00 98.12 479 PHE A N 1
ATOM 3889 C CA . PHE A 1 479 ? 24.697 -0.466 -27.063 1.00 98.12 479 PHE A CA 1
ATOM 3890 C C . PHE A 1 479 ? 24.584 -0.083 -25.591 1.00 98.12 479 PHE A C 1
ATOM 3892 O O . PHE A 1 479 ? 24.931 -0.866 -24.702 1.00 98.12 479 PHE A O 1
ATOM 3899 N N . ILE A 1 480 ? 24.080 1.124 -25.343 1.00 97.44 480 ILE A N 1
ATOM 3900 C CA . ILE A 1 480 ? 23.805 1.640 -23.999 1.00 97.44 480 ILE A CA 1
ATOM 3901 C C . ILE A 1 480 ? 22.360 2.119 -23.963 1.00 97.44 480 ILE A C 1
ATOM 3903 O O . ILE A 1 480 ? 22.011 3.050 -24.689 1.00 97.44 480 ILE A O 1
ATOM 3907 N N . PHE A 1 481 ? 21.544 1.495 -23.119 1.00 96.94 481 PHE A N 1
ATOM 3908 C CA . PHE A 1 481 ? 20.148 1.864 -22.898 1.00 96.94 481 PHE A CA 1
ATOM 3909 C C . PHE A 1 481 ? 19.970 2.343 -21.463 1.00 96.94 481 PHE A C 1
ATOM 3911 O O . PHE A 1 481 ? 20.414 1.673 -20.530 1.00 96.94 481 PHE A O 1
ATOM 3918 N N . GLN A 1 482 ? 19.323 3.490 -21.294 1.00 95.50 482 GLN A N 1
ATOM 3919 C CA . GLN A 1 482 ? 18.993 4.048 -19.985 1.00 95.50 482 GLN A CA 1
ATOM 3920 C C . GLN A 1 482 ? 17.491 3.921 -19.777 1.00 95.50 482 GLN A C 1
ATOM 3922 O O . GLN A 1 482 ? 16.716 4.294 -20.657 1.00 95.50 482 GLN A O 1
ATOM 3927 N N . PHE A 1 483 ? 17.075 3.377 -18.639 1.00 94.38 483 PHE A N 1
ATOM 3928 C CA . PHE A 1 483 ? 15.660 3.174 -18.360 1.00 94.38 483 PHE A CA 1
ATOM 3929 C C . PHE A 1 483 ? 15.357 3.233 -16.869 1.00 94.38 483 PHE A C 1
ATOM 3931 O O . PHE A 1 483 ? 16.214 2.978 -16.022 1.00 94.38 483 PHE A O 1
ATOM 3938 N N . GLU A 1 484 ? 14.109 3.556 -16.563 1.00 93.38 484 GLU A N 1
ATOM 3939 C CA . GLU A 1 484 ? 13.566 3.575 -15.215 1.00 93.38 484 GLU A CA 1
ATOM 3940 C C . GLU A 1 484 ? 12.848 2.252 -14.937 1.00 93.38 484 GLU A C 1
ATOM 3942 O O . GLU A 1 484 ? 12.105 1.740 -15.774 1.00 93.38 484 GLU A O 1
ATOM 3947 N N . TYR A 1 485 ? 13.119 1.648 -13.783 1.00 90.12 485 TYR A N 1
ATOM 3948 C CA . TYR A 1 485 ? 12.629 0.319 -13.435 1.00 90.12 485 TYR A CA 1
ATOM 3949 C C . TYR A 1 485 ? 12.038 0.302 -12.032 1.00 90.12 485 TYR A C 1
ATOM 3951 O O . TYR A 1 485 ? 12.710 0.613 -11.043 1.00 90.12 485 TYR A O 1
ATOM 3959 N N . LEU A 1 486 ? 10.781 -0.115 -11.943 1.00 86.12 486 LEU A N 1
ATOM 3960 C CA . LEU A 1 486 ? 10.090 -0.313 -10.684 1.00 86.12 486 LEU A CA 1
ATOM 3961 C C . LEU A 1 486 ? 10.354 -1.737 -10.196 1.00 86.12 486 LEU A C 1
ATOM 3963 O O . LEU A 1 486 ? 9.786 -2.707 -10.696 1.00 86.12 486 LEU A O 1
ATOM 3967 N N . THR A 1 487 ? 11.242 -1.860 -9.212 1.00 76.25 487 THR A N 1
ATOM 3968 C CA . THR A 1 487 ? 11.765 -3.152 -8.735 1.00 76.25 487 THR A CA 1
ATOM 3969 C C . THR A 1 487 ? 10.694 -4.095 -8.204 1.00 76.25 487 THR A C 1
ATOM 3971 O O . THR A 1 487 ? 10.806 -5.301 -8.397 1.00 76.25 487 THR A O 1
ATOM 3974 N N . VAL A 1 488 ? 9.661 -3.538 -7.576 1.00 68.44 488 VAL A N 1
ATOM 3975 C CA . VAL A 1 488 ? 8.570 -4.281 -6.940 1.00 68.44 488 VAL A CA 1
ATOM 3976 C C . VAL A 1 488 ? 7.644 -4.914 -7.976 1.00 68.44 488 VAL A C 1
ATOM 3978 O O . VAL A 1 488 ? 7.426 -6.119 -7.965 1.00 68.44 488 VAL A O 1
ATOM 3981 N N . GLU A 1 489 ? 7.138 -4.110 -8.909 1.00 74.25 489 GLU A N 1
ATOM 3982 C CA . GLU A 1 489 ? 6.245 -4.594 -9.969 1.00 74.25 489 GLU A CA 1
ATOM 3983 C C . GLU A 1 489 ? 7.009 -5.281 -11.109 1.00 74.25 489 GLU A C 1
ATOM 3985 O O . GLU A 1 489 ? 6.413 -5.923 -11.969 1.00 74.25 489 GLU A O 1
ATOM 3990 N N . ARG A 1 490 ? 8.342 -5.166 -11.105 1.00 81.38 490 ARG A N 1
ATOM 3991 C CA . ARG A 1 490 ? 9.260 -5.704 -12.108 1.00 81.38 490 ARG A CA 1
ATOM 3992 C C . ARG A 1 490 ? 8.995 -5.190 -13.519 1.00 81.38 490 ARG A C 1
ATOM 3994 O O . ARG A 1 490 ? 9.115 -5.922 -14.503 1.00 81.38 490 ARG A O 1
ATOM 4001 N N . VAL A 1 491 ? 8.673 -3.910 -13.630 1.00 86.94 491 VAL A N 1
ATOM 4002 C CA . VAL A 1 491 ? 8.327 -3.256 -14.895 1.00 86.94 491 VAL A CA 1
ATOM 4003 C C . VAL A 1 491 ? 9.232 -2.068 -15.163 1.00 86.94 491 VAL A C 1
ATOM 4005 O O . VAL A 1 491 ? 9.707 -1.392 -14.253 1.00 86.94 491 VAL A O 1
ATOM 4008 N N . LEU A 1 492 ? 9.470 -1.828 -16.444 1.00 90.12 492 LEU A N 1
ATOM 4009 C CA . LEU A 1 492 ? 10.034 -0.595 -16.955 1.00 90.12 492 LEU A CA 1
ATOM 4010 C C . LEU A 1 492 ? 8.951 0.489 -16.878 1.00 90.12 492 LEU A C 1
ATOM 4012 O O . LEU A 1 492 ? 7.813 0.248 -17.288 1.00 90.12 492 LEU A O 1
ATOM 4016 N N . VAL A 1 493 ? 9.310 1.645 -16.328 1.00 89.50 493 VAL A N 1
ATOM 4017 C CA . VAL A 1 493 ? 8.448 2.824 -16.209 1.00 89.50 493 VAL A CA 1
ATOM 4018 C C . VAL A 1 493 ? 8.835 3.819 -17.294 1.00 89.50 493 VAL A C 1
ATOM 4020 O O . VAL A 1 493 ? 10.006 4.166 -17.438 1.00 89.50 493 VAL A O 1
ATOM 4023 N N . ILE A 1 494 ? 7.856 4.239 -18.091 1.00 86.38 494 ILE A N 1
ATOM 4024 C CA . ILE A 1 494 ? 8.045 5.171 -19.202 1.00 86.38 494 ILE A CA 1
ATOM 4025 C C . ILE A 1 494 ? 7.064 6.312 -19.039 1.00 86.38 494 ILE A C 1
ATOM 4027 O O . ILE A 1 494 ? 5.857 6.096 -19.073 1.00 86.38 494 ILE A O 1
ATOM 4031 N N . ASN A 1 495 ? 7.581 7.527 -18.954 1.00 81.62 495 ASN A N 1
ATOM 4032 C CA . ASN A 1 495 ? 6.755 8.720 -18.940 1.00 81.62 495 ASN A CA 1
ATOM 4033 C C . ASN A 1 495 ? 6.631 9.243 -20.375 1.00 81.62 495 ASN A C 1
ATOM 4035 O O . ASN A 1 495 ? 7.620 9.648 -20.989 1.00 81.62 495 ASN A O 1
ATOM 4039 N N . LYS A 1 496 ? 5.424 9.170 -20.951 1.00 71.81 496 LYS A N 1
ATOM 4040 C CA . LYS A 1 496 ? 5.131 9.683 -22.299 1.00 71.81 496 LYS A CA 1
ATOM 4041 C C . LYS A 1 496 ? 4.020 10.715 -22.245 1.00 71.81 496 LYS A C 1
ATOM 4043 O O . LYS A 1 496 ? 2.980 10.511 -21.629 1.00 71.81 496 LYS A O 1
ATOM 4048 N N . LYS A 1 497 ? 4.206 11.818 -22.966 1.00 66.38 497 LYS A N 1
ATOM 4049 C CA . LYS A 1 497 ? 3.115 12.753 -23.251 1.00 66.38 497 LYS A CA 1
ATOM 4050 C C . LYS A 1 497 ? 2.223 12.148 -24.328 1.00 66.38 497 LYS A C 1
ATOM 4052 O O . LYS A 1 497 ? 2.696 11.892 -25.433 1.00 66.38 497 LYS A O 1
ATOM 4057 N N . ASN A 1 498 ? 0.942 11.943 -24.023 1.00 58.84 498 ASN A N 1
ATOM 4058 C CA . ASN A 1 498 ? -0.017 11.396 -24.992 1.00 58.84 498 ASN A CA 1
ATOM 4059 C C . ASN A 1 498 ? -0.177 12.307 -26.220 1.00 58.84 498 ASN A C 1
ATOM 4061 O O . ASN A 1 498 ? -0.384 11.826 -27.332 1.00 58.84 498 ASN A O 1
ATOM 4065 N N . TYR A 1 499 ? -0.024 13.620 -26.037 1.00 60.56 499 TYR A N 1
ATOM 4066 C CA . TYR A 1 499 ? 0.003 14.613 -27.106 1.00 60.56 499 TYR A CA 1
ATOM 4067 C C . TYR A 1 499 ? 1.098 15.650 -26.834 1.00 60.56 499 TYR A C 1
ATOM 4069 O O . TYR A 1 499 ? 1.450 15.905 -25.687 1.00 60.56 499 TYR A O 1
ATOM 4077 N N . ILE A 1 500 ? 1.597 16.322 -27.878 1.00 48.69 500 ILE A N 1
ATOM 4078 C CA . ILE A 1 500 ? 2.602 17.405 -27.755 1.00 48.69 500 ILE A CA 1
ATOM 4079 C C . ILE A 1 500 ? 2.109 18.538 -26.824 1.00 48.69 500 ILE A C 1
ATOM 4081 O O . ILE A 1 500 ? 2.910 19.244 -26.218 1.00 48.69 500 ILE A O 1
ATOM 4085 N N . TRP A 1 501 ? 0.787 18.672 -26.676 1.00 50.84 501 TRP A N 1
ATOM 4086 C CA . TRP A 1 501 ? 0.113 19.651 -25.818 1.00 50.84 501 TRP A CA 1
ATOM 4087 C C . TRP A 1 501 ? -0.345 19.092 -24.464 1.00 50.84 501 TRP A C 1
ATOM 4089 O O . TRP A 1 501 ? -0.943 19.832 -23.688 1.00 50.84 501 TRP A O 1
ATOM 4099 N N . SER A 1 502 ? -0.107 17.806 -24.178 1.00 54.06 502 SER A N 1
ATOM 4100 C CA . SER A 1 502 ? -0.390 17.237 -22.859 1.00 54.06 502 SER A CA 1
ATOM 4101 C C . SER A 1 502 ? 0.504 17.918 -21.824 1.00 54.06 502 SER A C 1
ATOM 4103 O O . SER A 1 502 ? 1.734 17.954 -21.967 1.00 54.06 502 SER A O 1
ATOM 4105 N N . LEU A 1 503 ? -0.129 18.490 -20.802 1.00 57.97 503 LEU A N 1
ATOM 4106 C CA . LEU A 1 503 ? 0.573 19.098 -19.676 1.00 57.97 503 LEU A CA 1
ATOM 4107 C C . LEU A 1 503 ? 1.356 18.025 -18.926 1.00 57.97 503 LEU A C 1
ATOM 4109 O O . LEU A 1 503 ? 2.568 18.174 -18.759 1.00 57.97 503 LEU A O 1
ATOM 4113 N N . ASP A 1 504 ? 0.687 16.909 -18.645 1.00 66.94 504 ASP A N 1
ATOM 4114 C CA . ASP A 1 504 ? 1.217 15.830 -17.825 1.00 66.94 504 ASP A CA 1
ATOM 4115 C C . ASP A 1 504 ? 1.659 14.625 -18.656 1.00 66.94 504 ASP A C 1
ATOM 4117 O O . ASP A 1 504 ? 1.099 14.291 -19.710 1.00 66.94 504 ASP A O 1
ATOM 4121 N N . GLU A 1 505 ? 2.722 13.986 -18.182 1.00 73.06 505 GLU A N 1
ATOM 4122 C CA . GLU A 1 505 ? 3.223 12.733 -18.727 1.00 73.06 505 GLU A CA 1
ATOM 4123 C C . GLU A 1 505 ? 2.401 11.580 -18.154 1.00 73.06 505 GLU A C 1
ATOM 4125 O O . GLU A 1 505 ? 2.151 11.501 -16.954 1.00 73.06 505 GLU A O 1
ATOM 4130 N N . THR A 1 506 ? 1.952 10.682 -19.024 1.00 70.50 506 THR A N 1
ATOM 4131 C CA . THR A 1 506 ? 1.317 9.437 -18.606 1.00 70.50 506 THR A CA 1
ATOM 4132 C C . THR A 1 506 ? 2.397 8.413 -18.308 1.00 70.50 506 THR A C 1
ATOM 4134 O O . THR A 1 506 ? 3.239 8.121 -19.163 1.00 70.50 506 THR A O 1
ATOM 4137 N N . GLU A 1 507 ? 2.346 7.858 -17.101 1.00 81.31 507 GLU A N 1
ATOM 4138 C CA . GLU A 1 507 ? 3.198 6.750 -16.695 1.00 81.31 507 GLU A CA 1
ATOM 4139 C C . GLU A 1 507 ? 2.698 5.453 -17.349 1.00 81.31 507 GLU A C 1
ATOM 4141 O O . GLU A 1 507 ? 1.588 4.983 -17.098 1.00 81.31 507 GLU A O 1
ATOM 4146 N N . MET A 1 508 ? 3.528 4.857 -18.200 1.00 81.69 508 MET A N 1
ATOM 4147 C CA . MET A 1 508 ? 3.289 3.560 -18.821 1.00 81.69 508 MET A CA 1
ATOM 4148 C C . MET A 1 508 ? 4.233 2.519 -18.226 1.00 81.69 508 MET A C 1
ATOM 4150 O O . MET A 1 508 ? 5.445 2.720 -18.163 1.00 81.69 508 MET A O 1
ATOM 4154 N N . LYS A 1 509 ? 3.679 1.367 -17.844 1.00 86.12 509 LYS A N 1
ATOM 4155 C CA . LYS A 1 509 ? 4.427 0.243 -17.272 1.00 86.12 509 LYS A CA 1
ATOM 4156 C C . LYS A 1 509 ? 4.500 -0.908 -18.262 1.00 86.12 509 LYS A C 1
ATOM 4158 O O . LYS A 1 509 ? 3.467 -1.373 -18.740 1.00 86.12 509 LYS A O 1
ATOM 4163 N N . MET A 1 510 ? 5.707 -1.382 -18.567 1.00 86.62 510 MET A N 1
ATOM 4164 C CA . MET A 1 510 ? 5.930 -2.454 -19.545 1.00 86.62 510 MET A CA 1
ATOM 4165 C C . MET A 1 510 ? 6.994 -3.456 -19.083 1.00 86.62 510 MET A C 1
ATOM 4167 O O . MET A 1 510 ? 7.891 -3.096 -18.323 1.00 86.62 510 MET A O 1
ATOM 4171 N N . PRO A 1 511 ? 6.951 -4.726 -19.524 1.00 89.75 511 PRO A N 1
ATOM 4172 C CA . PRO A 1 511 ? 8.016 -5.674 -19.212 1.00 89.75 511 PRO A CA 1
ATOM 4173 C C . PRO A 1 511 ? 9.350 -5.219 -19.841 1.00 89.75 511 PRO A C 1
ATOM 4175 O O . PRO A 1 511 ? 9.360 -4.796 -21.000 1.00 89.75 511 PRO A O 1
ATOM 4178 N N . PRO A 1 512 ? 10.490 -5.335 -19.132 1.00 94.38 512 PRO A N 1
ATOM 4179 C CA . PRO A 1 512 ? 11.794 -4.908 -19.631 1.00 94.38 512 PRO A CA 1
ATOM 4180 C C . PRO A 1 512 ? 12.313 -5.899 -20.682 1.00 94.38 512 PRO A C 1
ATOM 4182 O O . PRO A 1 512 ? 13.020 -6.857 -20.366 1.00 94.38 512 PRO A O 1
ATOM 4185 N N . LYS A 1 513 ? 11.936 -5.689 -21.943 1.00 96.12 513 LYS A N 1
ATOM 4186 C CA . LYS A 1 513 ? 12.315 -6.544 -23.074 1.00 96.12 513 LYS A CA 1
ATOM 4187 C C . LYS A 1 513 ? 13.331 -5.842 -23.971 1.00 96.12 513 LYS A C 1
ATOM 4189 O O . LYS A 1 513 ? 13.059 -4.750 -24.461 1.00 96.12 513 LYS A O 1
ATOM 4194 N N . LEU A 1 514 ? 14.470 -6.488 -24.209 1.00 97.25 514 LEU A N 1
ATOM 4195 C CA . LEU A 1 514 ? 15.464 -6.087 -25.203 1.00 97.25 514 LEU A CA 1
ATOM 4196 C C . LEU A 1 514 ? 15.162 -6.791 -26.529 1.00 97.25 514 LEU A C 1
ATOM 4198 O O . LEU A 1 514 ? 15.075 -8.018 -26.563 1.00 97.25 514 LEU A O 1
ATOM 4202 N N . ILE A 1 515 ? 15.053 -6.023 -27.609 1.00 96.94 515 ILE A N 1
ATOM 4203 C CA . ILE A 1 515 ? 14.910 -6.521 -28.978 1.00 96.94 515 ILE A CA 1
ATOM 4204 C C . ILE A 1 515 ? 16.206 -6.255 -29.733 1.00 96.94 515 ILE A C 1
ATOM 4206 O O . ILE A 1 515 ? 16.683 -5.122 -29.769 1.00 96.94 515 ILE A O 1
ATOM 4210 N N . LEU A 1 516 ? 16.751 -7.293 -30.363 1.00 97.31 516 LEU A N 1
ATOM 4211 C CA . LEU A 1 516 ? 17.886 -7.220 -31.280 1.00 97.31 516 LEU A CA 1
ATOM 4212 C C . LEU A 1 516 ? 17.468 -7.825 -32.621 1.00 97.31 516 LEU A C 1
ATOM 4214 O O . LEU A 1 516 ? 16.895 -8.907 -32.649 1.00 97.31 516 LEU A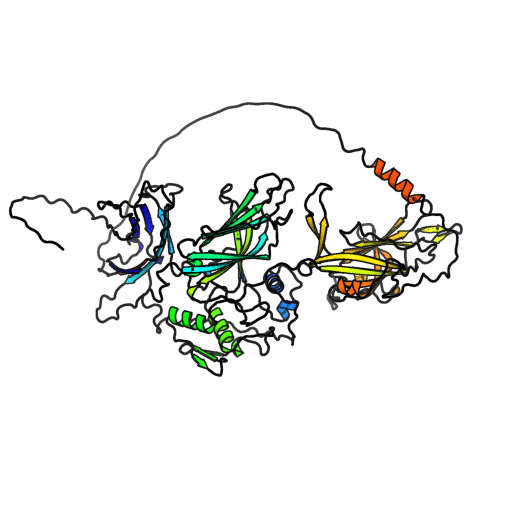 O 1
ATOM 4218 N N . GLN A 1 517 ? 17.734 -7.144 -33.729 1.00 95.56 517 GLN A N 1
ATOM 4219 C CA . GLN A 1 517 ? 17.378 -7.583 -35.077 1.00 95.56 517 GLN A CA 1
ATOM 4220 C C . GLN A 1 517 ? 18.614 -7.700 -35.960 1.00 95.56 517 GLN A C 1
ATOM 4222 O O . GLN A 1 517 ? 19.442 -6.789 -35.966 1.00 95.56 517 GLN A O 1
ATOM 4227 N N . LEU A 1 518 ? 18.682 -8.783 -36.730 1.00 92.50 518 LEU A N 1
ATOM 4228 C CA . LEU A 1 518 ? 19.673 -9.028 -37.772 1.00 92.50 518 LEU A CA 1
ATOM 4229 C C . LEU A 1 518 ? 19.148 -8.512 -39.115 1.00 92.50 518 LEU A C 1
ATOM 4231 O O . LEU A 1 518 ? 18.000 -8.786 -39.476 1.00 92.50 518 LEU A O 1
ATOM 4235 N N . TRP A 1 519 ? 19.995 -7.785 -39.835 1.00 91.44 519 TRP A N 1
ATOM 4236 C CA . TRP A 1 519 ? 19.683 -7.176 -41.126 1.00 91.44 519 TRP A CA 1
ATOM 4237 C C . TRP A 1 519 ? 20.826 -7.387 -42.121 1.00 91.44 519 TRP A C 1
ATOM 4239 O O . TRP A 1 519 ? 21.991 -7.413 -41.715 1.00 91.44 519 TRP A O 1
ATOM 4249 N N . ASP A 1 520 ? 20.477 -7.489 -43.402 1.00 86.31 520 ASP A N 1
ATOM 4250 C CA . ASP A 1 520 ? 21.391 -7.434 -44.544 1.00 86.31 520 ASP A CA 1
ATOM 4251 C C . ASP A 1 520 ? 21.361 -6.025 -45.153 1.00 86.31 520 ASP A C 1
ATOM 4253 O O . ASP A 1 520 ? 20.288 -5.471 -45.391 1.00 86.31 520 ASP A O 1
ATOM 4257 N N . ASN A 1 521 ? 22.515 -5.386 -45.331 1.00 84.06 521 ASN A N 1
ATOM 4258 C CA . ASN A 1 521 ? 22.613 -4.028 -45.862 1.00 84.06 521 ASN A CA 1
ATOM 4259 C C . ASN A 1 521 ? 22.843 -4.039 -47.377 1.00 84.06 521 ASN A C 1
ATOM 4261 O O . ASN A 1 521 ? 23.975 -3.925 -47.852 1.00 84.06 521 ASN A O 1
ATOM 4265 N N . ASP A 1 522 ? 21.745 -4.033 -48.120 1.00 78.50 522 ASP A N 1
ATOM 4266 C CA . ASP A 1 522 ? 21.757 -3.928 -49.572 1.00 78.50 522 ASP A CA 1
ATOM 4267 C C . ASP A 1 522 ? 22.241 -2.555 -50.058 1.00 78.50 522 ASP A C 1
ATOM 4269 O O . ASP A 1 522 ? 21.806 -1.487 -49.612 1.00 78.50 522 ASP A O 1
ATOM 4273 N N . LYS A 1 523 ? 23.116 -2.553 -51.067 1.00 65.19 523 LYS A N 1
ATOM 4274 C CA . LYS A 1 523 ? 23.646 -1.302 -51.649 1.00 65.19 523 LYS A CA 1
ATOM 4275 C C . LYS A 1 523 ? 22.665 -0.584 -52.577 1.00 65.19 523 LYS A C 1
ATOM 4277 O O . LYS A 1 523 ? 22.870 0.594 -52.869 1.00 65.19 523 LYS A O 1
ATOM 4282 N N . VAL A 1 524 ? 21.648 -1.285 -53.085 1.00 55.72 524 VAL A N 1
ATOM 4283 C CA . VAL A 1 524 ? 20.748 -0.792 -54.147 1.00 55.72 524 VAL A CA 1
ATOM 4284 C C . VAL A 1 524 ? 19.259 -0.939 -53.783 1.00 55.72 524 VAL A C 1
ATOM 4286 O O . VAL A 1 524 ? 18.453 -0.115 -54.224 1.00 55.72 524 VAL A O 1
ATOM 4289 N N . SER A 1 525 ? 18.891 -1.930 -52.966 1.00 66.56 525 SER A N 1
ATOM 4290 C CA . SER A 1 525 ? 17.527 -2.232 -52.486 1.00 66.56 525 SER A CA 1
ATOM 4291 C C . SER A 1 525 ? 17.298 -1.804 -51.026 1.00 66.56 525 SER A C 1
ATOM 4293 O O . SER A 1 525 ? 18.144 -1.149 -50.420 1.00 66.56 525 SER A O 1
ATOM 4295 N N . PHE A 1 526 ? 16.100 -2.073 -50.486 1.00 68.75 526 PHE A N 1
ATOM 4296 C CA . PHE A 1 526 ? 15.870 -1.974 -49.042 1.00 68.75 526 PHE A CA 1
ATOM 4297 C C . PHE A 1 526 ? 16.627 -3.091 -48.341 1.00 68.75 526 PHE A C 1
ATOM 4299 O O . PHE A 1 526 ? 16.543 -4.221 -48.788 1.00 68.75 526 PHE A O 1
ATOM 4306 N N . ASP A 1 527 ? 17.285 -2.754 -47.238 1.00 78.56 527 ASP A N 1
ATOM 4307 C CA . ASP A 1 527 ? 17.939 -3.706 -46.349 1.00 78.56 527 ASP A CA 1
ATOM 4308 C C . ASP A 1 527 ? 16.991 -4.874 -45.985 1.00 78.56 527 ASP A C 1
ATOM 4310 O O . ASP A 1 527 ? 15.872 -4.634 -45.507 1.00 78.56 527 ASP A O 1
ATOM 4314 N N . ASP A 1 528 ? 17.440 -6.117 -46.165 1.00 79.19 528 ASP A N 1
ATOM 4315 C CA . ASP A 1 528 ? 16.628 -7.310 -45.919 1.00 79.19 528 ASP A CA 1
ATOM 4316 C C . ASP A 1 528 ? 16.634 -7.710 -44.436 1.00 79.19 528 ASP A C 1
ATOM 4318 O O . ASP A 1 528 ? 17.660 -7.749 -43.750 1.00 79.19 528 ASP A O 1
ATOM 4322 N N . TYR A 1 529 ? 15.451 -8.014 -43.902 1.00 85.69 529 TYR A N 1
ATOM 4323 C CA . TYR A 1 529 ? 15.292 -8.473 -42.524 1.00 85.69 529 TYR A CA 1
ATOM 4324 C C . TYR A 1 529 ? 15.625 -9.965 -42.414 1.00 85.69 529 TYR A C 1
ATOM 4326 O O . TYR A 1 529 ? 14.976 -10.799 -43.045 1.00 85.69 529 TYR A O 1
ATOM 4334 N N . LEU A 1 530 ? 16.597 -10.307 -41.564 1.00 83.75 530 LEU A N 1
ATOM 4335 C CA . LEU A 1 530 ? 17.086 -11.681 -41.419 1.00 83.75 530 LEU A CA 1
ATOM 4336 C C . LEU A 1 530 ? 16.502 -12.392 -40.200 1.00 83.75 530 LEU A C 1
ATOM 4338 O O . LEU A 1 530 ? 16.312 -13.602 -40.228 1.00 83.75 530 LEU A O 1
ATOM 4342 N N . GLY A 1 531 ? 16.233 -11.675 -39.109 1.00 89.62 531 GLY A N 1
ATOM 4343 C CA . GLY A 1 531 ? 15.687 -12.273 -37.891 1.00 89.62 531 GLY A CA 1
ATOM 4344 C C . GLY A 1 531 ? 15.782 -11.384 -36.668 1.00 89.62 531 GLY A C 1
ATOM 4345 O O . GLY A 1 531 ? 16.268 -10.255 -36.727 1.00 89.62 531 GLY A O 1
ATOM 4346 N N . TYR A 1 532 ? 15.296 -11.881 -35.535 1.00 93.94 532 TYR A N 1
ATOM 4347 C CA . TYR A 1 532 ? 15.352 -11.157 -34.271 1.00 93.94 532 TYR A CA 1
ATOM 4348 C C . TYR A 1 532 ? 15.570 -12.060 -33.060 1.00 93.94 532 TYR A C 1
ATOM 4350 O O . TYR A 1 532 ? 15.372 -13.270 -33.095 1.00 93.94 532 TYR A O 1
ATOM 4358 N N . LEU A 1 533 ? 15.970 -11.425 -31.970 1.00 94.19 533 LEU A N 1
ATOM 4359 C CA . LEU A 1 533 ? 16.118 -11.985 -30.642 1.00 94.19 533 LEU A CA 1
ATOM 4360 C C . LEU A 1 533 ? 15.389 -11.062 -29.662 1.00 94.19 533 LEU A C 1
ATOM 4362 O O . LEU A 1 533 ? 15.648 -9.859 -29.623 1.00 94.19 533 LEU A O 1
ATOM 4366 N N . GLU A 1 534 ? 14.486 -11.636 -28.871 1.00 94.69 534 GLU A N 1
ATOM 4367 C CA . GLU A 1 534 ? 13.802 -10.963 -27.767 1.00 94.69 534 GLU A CA 1
ATOM 4368 C C . GLU A 1 534 ? 14.288 -11.544 -26.437 1.00 94.69 534 GLU A C 1
ATOM 4370 O O . GLU A 1 534 ? 14.204 -12.751 -26.209 1.00 94.69 534 GLU A O 1
ATOM 4375 N N . ILE A 1 535 ? 14.777 -10.684 -25.544 1.00 94.56 535 ILE A N 1
ATOM 4376 C CA . ILE A 1 535 ? 15.228 -11.069 -24.203 1.00 94.56 535 ILE A CA 1
ATOM 4377 C C . ILE A 1 535 ? 14.414 -10.296 -23.170 1.00 94.56 535 ILE A C 1
ATOM 4379 O O . ILE A 1 535 ? 14.550 -9.081 -23.042 1.00 94.56 535 ILE A O 1
ATOM 4383 N N . ASN A 1 536 ? 13.601 -11.000 -22.383 1.00 93.69 536 ASN A N 1
ATOM 4384 C CA . ASN A 1 536 ? 12.958 -10.428 -21.203 1.00 93.69 536 ASN A CA 1
ATOM 4385 C C . ASN A 1 536 ? 13.951 -10.411 -20.033 1.00 93.69 536 ASN A C 1
ATOM 4387 O O . ASN A 1 536 ? 14.256 -11.460 -19.471 1.00 93.69 536 ASN A O 1
ATOM 4391 N N . LEU A 1 537 ? 14.431 -9.231 -19.633 1.00 94.56 537 LEU A N 1
ATOM 4392 C CA . LEU A 1 537 ? 15.473 -9.078 -18.609 1.00 94.56 537 LEU A CA 1
ATOM 4393 C C . LEU A 1 537 ? 15.067 -9.627 -17.230 1.00 94.56 537 LEU A C 1
ATOM 4395 O O . LEU A 1 537 ? 15.934 -9.918 -16.404 1.00 94.56 537 LEU A O 1
ATOM 4399 N N . ASN A 1 538 ? 13.765 -9.796 -16.982 1.00 88.69 538 ASN A N 1
ATOM 4400 C CA . ASN A 1 538 ? 13.255 -10.418 -15.763 1.00 88.69 538 ASN A CA 1
ATOM 4401 C C . ASN A 1 538 ? 13.436 -11.933 -15.714 1.00 88.69 538 ASN A C 1
ATOM 4403 O O . ASN A 1 538 ? 13.528 -12.492 -14.619 1.00 88.69 538 ASN A O 1
ATOM 4407 N N . ALA A 1 539 ? 13.401 -12.595 -16.865 1.00 88.69 539 ALA A N 1
ATOM 4408 C CA . ALA A 1 539 ? 13.415 -14.043 -16.952 1.00 88.69 539 ALA A CA 1
ATOM 4409 C C . ALA A 1 539 ? 13.799 -14.477 -18.371 1.00 88.69 539 ALA A C 1
ATOM 4411 O O . ALA A 1 539 ? 13.006 -14.355 -19.305 1.00 88.69 539 ALA A O 1
ATOM 4412 N N . PHE A 1 540 ? 14.987 -15.058 -18.514 1.00 88.44 540 PHE A N 1
ATOM 4413 C CA . PHE A 1 540 ? 15.443 -15.708 -19.743 1.00 88.44 540 PHE A CA 1
ATOM 4414 C C . PHE A 1 540 ? 16.196 -17.008 -19.445 1.00 88.44 540 PHE A C 1
ATOM 4416 O O . PHE A 1 540 ? 16.675 -17.232 -18.331 1.00 88.44 540 PHE A O 1
ATOM 4423 N N . ARG A 1 541 ? 16.331 -17.875 -20.456 1.00 86.06 541 ARG A N 1
ATOM 4424 C CA . ARG A 1 541 ? 17.188 -19.067 -20.371 1.00 86.06 541 ARG A CA 1
ATOM 4425 C C . ARG A 1 541 ? 18.658 -18.681 -20.544 1.00 86.06 541 ARG A C 1
ATOM 4427 O O . ARG A 1 541 ? 18.978 -17.752 -21.278 1.00 86.06 541 ARG A O 1
ATOM 4434 N N . CYS A 1 542 ? 19.548 -19.394 -19.857 1.00 88.12 542 CYS A N 1
ATOM 4435 C CA . CYS A 1 542 ? 20.986 -19.130 -19.913 1.00 88.12 542 CYS A CA 1
ATOM 4436 C C . CYS A 1 542 ? 21.519 -19.270 -21.355 1.00 88.12 542 CYS A C 1
ATOM 4438 O O . CYS A 1 542 ? 21.228 -20.286 -21.994 1.00 88.12 542 CYS A O 1
ATOM 4440 N N . PRO A 1 543 ? 22.313 -18.310 -21.863 1.00 91.69 543 PRO A N 1
ATOM 4441 C CA . PRO A 1 543 ? 22.946 -18.443 -23.163 1.00 91.69 543 PRO A CA 1
ATOM 4442 C C . PRO A 1 543 ? 23.980 -19.567 -23.184 1.00 91.69 543 PRO A C 1
ATOM 4444 O O . PRO A 1 543 ? 24.524 -19.976 -22.153 1.00 91.69 543 PRO A O 1
ATOM 4447 N N . THR A 1 544 ? 24.299 -20.064 -24.378 1.00 92.38 544 THR A N 1
ATOM 4448 C CA . THR A 1 544 ? 25.304 -21.120 -24.529 1.00 92.38 544 THR A CA 1
ATOM 4449 C C . THR A 1 544 ? 26.705 -20.530 -24.622 1.00 92.38 544 THR A C 1
ATOM 4451 O O . THR A 1 544 ? 26.913 -19.449 -25.161 1.00 92.38 544 THR A O 1
ATOM 4454 N N . LYS A 1 545 ? 27.712 -21.250 -24.117 1.00 89.94 545 LYS A N 1
ATOM 4455 C CA . LYS A 1 545 ? 29.112 -20.792 -24.198 1.00 89.94 545 LYS A CA 1
ATOM 4456 C C . LYS A 1 545 ? 29.670 -20.793 -25.626 1.00 89.94 545 LYS A C 1
ATOM 4458 O O . LYS A 1 545 ? 30.542 -19.993 -25.929 1.00 89.94 545 LYS A O 1
ATOM 4463 N N . TRP A 1 546 ? 29.159 -21.678 -26.480 1.00 90.94 546 TRP A N 1
ATOM 4464 C CA . TRP A 1 546 ? 29.650 -21.917 -27.840 1.00 90.94 546 TRP A CA 1
ATOM 4465 C C . TRP A 1 546 ? 28.502 -21.812 -28.850 1.00 90.94 546 TRP A C 1
ATOM 4467 O O . TRP A 1 546 ? 27.375 -22.204 -28.514 1.00 90.94 546 TRP A O 1
ATOM 4477 N N . ALA A 1 547 ? 28.796 -21.332 -30.063 1.00 90.06 547 ALA A N 1
ATOM 4478 C CA . ALA A 1 547 ? 27.824 -21.152 -31.144 1.00 90.06 547 ALA A CA 1
ATOM 4479 C C . ALA A 1 547 ? 27.174 -22.479 -31.571 1.00 90.06 547 ALA A C 1
ATOM 4481 O O . ALA A 1 547 ? 25.951 -22.557 -31.678 1.00 90.06 547 ALA A O 1
ATOM 4482 N N . ASP A 1 548 ? 27.949 -23.558 -31.704 1.00 88.25 548 ASP A N 1
ATOM 4483 C CA . ASP A 1 548 ? 27.453 -24.891 -32.103 1.00 88.25 548 ASP A CA 1
ATOM 4484 C C . ASP A 1 548 ? 26.389 -25.447 -31.153 1.00 88.25 548 ASP A C 1
ATOM 4486 O O . ASP A 1 548 ? 25.483 -26.181 -31.535 1.00 88.25 548 ASP A O 1
ATOM 4490 N N . ASN A 1 549 ? 26.477 -25.063 -29.880 1.00 88.06 549 ASN A N 1
ATOM 4491 C CA . ASN A 1 549 ? 25.547 -25.505 -28.853 1.00 88.06 549 ASN A CA 1
ATOM 4492 C C . ASN A 1 549 ? 24.247 -24.694 -28.819 1.00 88.06 549 ASN A C 1
ATOM 4494 O O . ASN A 1 549 ? 23.314 -25.121 -28.127 1.00 88.06 549 ASN A O 1
ATOM 4498 N N . CYS A 1 550 ? 24.202 -23.552 -29.508 1.00 89.00 550 CYS A N 1
ATOM 4499 C CA . CYS A 1 550 ? 23.082 -22.625 -29.555 1.00 89.00 550 CYS A CA 1
ATOM 4500 C C . CYS A 1 550 ? 22.021 -23.142 -30.538 1.00 89.00 550 CYS A C 1
ATOM 4502 O O . CYS A 1 550 ? 22.123 -22.950 -31.746 1.00 89.00 550 CYS A O 1
ATOM 4504 N N . THR A 1 551 ? 21.020 -23.856 -30.024 1.00 86.50 551 THR A N 1
ATOM 4505 C CA . THR A 1 551 ? 19.963 -24.505 -30.820 1.00 86.50 551 THR A CA 1
ATOM 4506 C C . THR A 1 551 ? 18.590 -24.106 -30.300 1.00 86.50 551 THR A C 1
ATOM 4508 O O . THR A 1 551 ? 18.424 -23.898 -29.097 1.00 86.50 551 THR A O 1
ATOM 4511 N N . LEU A 1 552 ? 17.586 -24.045 -31.182 1.00 84.69 552 LEU A N 1
ATOM 4512 C CA . LEU A 1 552 ? 16.227 -23.639 -30.804 1.00 84.69 552 LEU A CA 1
ATOM 4513 C C . LEU A 1 552 ? 15.643 -24.500 -29.685 1.00 84.69 552 LEU A C 1
ATOM 4515 O O . LEU A 1 552 ? 15.001 -23.970 -28.788 1.00 84.69 552 LEU A O 1
ATOM 4519 N N . GLU A 1 553 ? 15.919 -25.804 -29.675 1.00 80.38 553 GLU A N 1
ATOM 4520 C CA . GLU A 1 553 ? 15.405 -26.721 -28.655 1.00 80.38 553 GLU A CA 1
ATOM 4521 C C . GLU A 1 553 ? 15.765 -26.304 -27.223 1.00 80.38 553 GLU A C 1
ATOM 4523 O O . GLU A 1 553 ? 14.940 -26.413 -26.316 1.00 80.38 553 GLU A O 1
ATOM 4528 N N . LYS A 1 554 ? 16.977 -25.785 -27.006 1.00 77.06 554 LYS A N 1
ATOM 4529 C CA . LYS A 1 554 ? 17.418 -25.342 -25.675 1.00 77.06 554 LYS A CA 1
ATOM 4530 C C . LYS A 1 554 ? 16.716 -24.063 -25.221 1.00 77.06 554 LYS A C 1
ATOM 4532 O O . LYS A 1 554 ? 16.580 -23.851 -24.017 1.00 77.06 554 LYS A O 1
ATOM 4537 N N . PHE A 1 555 ? 16.239 -23.239 -26.153 1.00 75.56 555 PHE A N 1
ATOM 4538 C CA . PHE A 1 555 ? 15.614 -21.949 -25.854 1.00 75.56 555 PHE A CA 1
ATOM 4539 C C . PHE A 1 555 ? 14.077 -21.984 -25.908 1.00 75.56 555 PHE A C 1
ATOM 4541 O O . PHE A 1 555 ? 13.441 -21.285 -25.125 1.00 75.56 555 PHE A O 1
ATOM 4548 N N . PHE A 1 556 ? 13.489 -22.843 -26.750 1.00 71.44 556 PHE A N 1
ATOM 4549 C CA . PHE A 1 556 ? 12.062 -22.836 -27.098 1.00 71.44 556 PHE A CA 1
ATOM 4550 C C . PHE A 1 556 ? 11.309 -24.159 -26.851 1.00 71.44 556 PHE A C 1
ATOM 4552 O O . PHE A 1 556 ? 10.126 -24.218 -27.173 1.00 71.44 556 PHE A O 1
ATOM 4559 N N . LYS A 1 557 ? 11.923 -25.227 -26.300 1.00 62.78 557 LYS A N 1
ATOM 4560 C CA . LYS A 1 557 ? 11.184 -26.487 -26.042 1.00 62.78 557 LYS A CA 1
ATOM 4561 C C . LYS A 1 557 ? 9.924 -26.258 -25.192 1.00 62.78 557 LYS A C 1
ATOM 4563 O O . LYS A 1 557 ? 10.034 -25.763 -24.064 1.00 62.78 557 LYS A O 1
ATOM 4568 N N . LEU A 1 558 ? 8.795 -26.653 -25.790 1.00 49.69 558 LEU A N 1
ATOM 4569 C CA . LEU A 1 558 ? 7.457 -26.840 -25.230 1.00 49.69 558 LEU A CA 1
ATOM 4570 C C . LEU A 1 558 ? 7.428 -28.089 -24.340 1.00 49.69 558 LEU A C 1
ATOM 4572 O O . LEU A 1 558 ? 8.129 -29.069 -24.593 1.00 49.69 558 LEU A O 1
ATOM 4576 N N . GLU A 1 559 ? 6.626 -27.999 -23.288 1.00 47.28 559 GLU A N 1
ATOM 4577 C CA . GLU A 1 559 ? 6.283 -29.052 -22.339 1.00 47.28 559 GLU A CA 1
ATOM 4578 C C . GLU A 1 559 ? 5.834 -30.325 -23.068 1.00 47.28 559 GLU A C 1
ATOM 4580 O O . GLU A 1 559 ? 4.788 -30.318 -23.697 1.00 47.28 559 GLU A O 1
ATOM 4585 N N . ASP A 1 560 ? 6.643 -31.384 -23.023 1.00 45.78 560 ASP A N 1
ATOM 4586 C CA . ASP A 1 560 ? 6.203 -32.784 -23.123 1.00 45.78 560 ASP A CA 1
ATOM 4587 C C . ASP A 1 560 ? 7.431 -33.691 -23.023 1.00 45.78 560 ASP A C 1
ATOM 4589 O O . ASP A 1 560 ? 7.952 -34.190 -24.017 1.00 45.78 560 ASP A O 1
ATOM 4593 N N . SER A 1 561 ? 7.964 -33.859 -21.811 1.00 40.28 561 SER A N 1
ATOM 4594 C CA . SER A 1 561 ? 8.817 -34.995 -21.429 1.00 40.28 561 SER A CA 1
ATOM 4595 C C . SER A 1 561 ? 9.033 -34.971 -19.922 1.00 40.28 561 SER A C 1
ATOM 4597 O O . SER A 1 561 ? 9.811 -34.191 -19.377 1.00 40.28 561 SER A O 1
ATOM 4599 N N . SER A 1 562 ? 8.314 -35.855 -19.249 1.00 47.72 562 SER A N 1
ATOM 4600 C CA . SER A 1 562 ? 8.477 -36.230 -17.854 1.00 47.72 562 SER A CA 1
ATOM 4601 C C . SER A 1 562 ? 9.868 -36.825 -17.589 1.00 47.72 562 SER A C 1
ATOM 4603 O O . SER A 1 562 ? 10.015 -38.040 -17.639 1.00 47.72 562 SER A O 1
ATOM 4605 N N . SER A 1 563 ? 10.871 -35.982 -17.326 1.00 42.94 563 SER A N 1
ATOM 4606 C CA . SER A 1 563 ? 12.003 -36.248 -16.416 1.00 42.94 563 SER A CA 1
ATOM 4607 C C . SER A 1 563 ? 13.078 -35.156 -16.531 1.00 42.94 563 SER A C 1
ATOM 4609 O O . SER A 1 563 ? 13.790 -35.075 -17.527 1.00 42.94 563 SER A O 1
ATOM 4611 N N . ASP A 1 564 ? 13.213 -34.380 -15.458 1.00 43.78 564 ASP A N 1
ATOM 4612 C CA . ASP A 1 564 ? 14.481 -33.858 -14.931 1.00 43.78 564 ASP A CA 1
ATOM 4613 C C . ASP A 1 564 ? 15.304 -32.866 -15.788 1.00 43.78 564 ASP A C 1
ATOM 4615 O O . ASP A 1 564 ? 16.363 -33.160 -16.337 1.00 43.78 564 ASP A O 1
ATOM 4619 N N . SER A 1 565 ? 14.821 -31.622 -15.868 1.00 42.16 565 SER A N 1
ATOM 4620 C CA . SER A 1 565 ? 15.586 -30.415 -15.496 1.00 42.16 565 SER A CA 1
ATOM 4621 C C . SER A 1 565 ? 14.727 -29.173 -15.751 1.00 42.16 565 SER A C 1
ATOM 4623 O O . SER A 1 565 ? 14.663 -28.647 -16.859 1.00 42.16 565 SER A O 1
ATOM 4625 N N . LEU A 1 566 ? 14.055 -28.674 -14.707 1.00 47.34 566 LEU A N 1
ATOM 4626 C CA . LEU A 1 566 ? 13.530 -27.305 -14.686 1.00 47.34 566 LEU A CA 1
ATOM 4627 C C . LEU A 1 566 ? 14.720 -26.359 -14.867 1.00 47.34 566 LEU A C 1
ATOM 4629 O O . LEU A 1 566 ? 15.418 -26.023 -13.909 1.00 47.34 566 LEU A O 1
ATOM 4633 N N . GLN A 1 567 ? 15.022 -25.993 -16.109 1.00 54.88 567 GLN A N 1
ATOM 4634 C CA . GLN A 1 567 ? 16.138 -25.113 -16.408 1.00 54.88 567 GLN A CA 1
ATOM 4635 C C . GLN A 1 567 ? 15.803 -23.739 -15.818 1.00 54.88 567 GLN A C 1
ATOM 4637 O O . GLN A 1 567 ? 14.954 -23.015 -16.331 1.00 54.88 567 GLN A O 1
ATOM 4642 N N . LYS A 1 568 ? 16.413 -23.433 -14.667 1.00 66.69 568 LYS A N 1
ATOM 4643 C CA . LYS A 1 568 ? 16.142 -22.239 -13.861 1.00 66.69 568 LYS A CA 1
ATOM 4644 C C . LYS A 1 568 ? 16.253 -20.983 -14.731 1.00 66.69 568 LYS A C 1
ATOM 4646 O O . LYS A 1 568 ? 17.316 -20.710 -15.288 1.00 66.69 568 LYS A O 1
ATOM 4651 N N . MET A 1 569 ? 15.162 -20.225 -14.831 1.00 81.50 569 MET A N 1
ATOM 4652 C CA . MET A 1 569 ? 15.152 -18.928 -15.510 1.00 81.50 569 MET A CA 1
ATOM 4653 C C . MET A 1 569 ? 16.061 -17.952 -14.756 1.00 81.50 569 MET A C 1
ATOM 4655 O O . MET A 1 569 ? 16.076 -17.917 -13.523 1.00 81.50 569 MET A O 1
ATOM 4659 N N . ILE A 1 570 ? 16.832 -17.166 -15.502 1.00 85.31 570 ILE A N 1
ATOM 4660 C CA . ILE A 1 570 ? 17.769 -16.176 -14.973 1.00 85.31 570 ILE A CA 1
ATOM 4661 C C . ILE A 1 570 ? 17.140 -14.788 -15.102 1.00 85.31 570 ILE A C 1
ATOM 4663 O O . ILE A 1 570 ? 16.545 -14.463 -16.125 1.00 85.31 570 ILE A O 1
ATOM 4667 N N . SER A 1 571 ? 17.296 -13.968 -14.063 1.00 88.81 571 SER A N 1
ATOM 4668 C CA . SER A 1 571 ? 16.952 -12.543 -14.071 1.00 88.81 571 SER A CA 1
ATOM 4669 C C . SER A 1 571 ? 18.234 -11.718 -14.103 1.00 88.81 571 SER A C 1
ATOM 4671 O O . SER A 1 571 ? 19.094 -11.912 -13.237 1.00 88.81 571 SER A O 1
ATOM 4673 N N . LEU A 1 572 ? 18.354 -10.769 -15.036 1.00 92.06 572 LEU A N 1
ATOM 4674 C CA . LEU A 1 572 ? 19.519 -9.874 -15.109 1.00 92.06 572 LEU A CA 1
ATOM 4675 C C . LEU A 1 572 ? 19.595 -8.928 -13.899 1.00 92.06 572 LEU A C 1
ATOM 4677 O O . LEU A 1 572 ? 20.669 -8.470 -13.532 1.00 92.06 572 LEU A O 1
ATOM 4681 N N . PHE A 1 573 ? 18.465 -8.680 -13.231 1.00 88.50 573 PHE A N 1
ATOM 4682 C CA . PHE A 1 573 ? 18.408 -7.884 -12.001 1.00 88.50 573 PHE A CA 1
ATOM 4683 C C . PHE A 1 573 ? 18.979 -8.627 -10.782 1.00 88.50 573 PHE A C 1
ATOM 4685 O O . PHE A 1 573 ? 19.366 -7.987 -9.810 1.00 88.50 573 PHE A O 1
ATOM 4692 N N . LYS A 1 574 ? 19.062 -9.967 -10.835 1.00 85.25 574 LYS A N 1
ATOM 4693 C CA . LYS A 1 574 ? 19.740 -10.795 -9.818 1.00 85.25 574 LYS A CA 1
ATOM 4694 C C . LYS A 1 574 ? 21.176 -11.113 -10.231 1.00 85.25 574 LYS A C 1
ATOM 4696 O O . LYS A 1 574 ? 22.097 -11.011 -9.429 1.00 85.25 574 LYS A O 1
ATOM 4701 N N . GLN A 1 575 ? 21.373 -11.480 -11.495 1.00 87.62 575 GLN A N 1
ATOM 4702 C CA . GLN A 1 575 ? 22.683 -11.728 -12.081 1.00 87.62 575 GLN A CA 1
ATOM 4703 C C . GLN A 1 575 ? 23.036 -10.581 -13.030 1.00 87.62 575 GLN A C 1
ATOM 4705 O O . GLN A 1 575 ? 22.724 -10.639 -14.215 1.00 87.62 575 GLN A O 1
ATOM 4710 N N . LYS A 1 576 ? 23.716 -9.553 -12.509 1.00 91.69 576 LYS A N 1
ATOM 4711 C CA . LYS A 1 576 ? 23.985 -8.286 -13.214 1.00 91.69 576 LYS A CA 1
ATOM 4712 C C . LYS A 1 576 ? 24.795 -8.400 -14.510 1.00 91.69 576 LYS A C 1
ATOM 4714 O O . LYS A 1 576 ? 24.855 -7.433 -15.258 1.00 91.69 576 LYS A O 1
ATOM 4719 N N . SER A 1 577 ? 25.436 -9.534 -14.798 1.00 95.25 577 SER A N 1
ATOM 4720 C CA . SER A 1 577 ? 26.168 -9.724 -16.052 1.00 95.25 577 SER A CA 1
ATOM 4721 C C . SER A 1 577 ? 26.097 -11.156 -16.570 1.00 95.25 577 SER A C 1
ATOM 4723 O O . SER A 1 577 ? 26.171 -12.126 -15.805 1.00 95.25 577 SER A O 1
ATOM 4725 N N . ILE A 1 578 ? 25.968 -11.292 -17.889 1.00 95.94 578 ILE A N 1
ATOM 4726 C CA . ILE A 1 578 ? 25.980 -12.580 -18.572 1.00 95.94 578 ILE A CA 1
ATOM 4727 C C . ILE A 1 578 ? 26.561 -12.452 -19.982 1.00 95.94 578 ILE A C 1
ATOM 4729 O O . ILE A 1 578 ? 26.295 -11.479 -20.685 1.00 95.94 578 ILE A O 1
ATOM 4733 N N . LYS A 1 579 ? 27.354 -13.445 -20.399 1.00 96.44 579 LYS A N 1
ATOM 4734 C CA . LYS A 1 579 ? 27.933 -13.540 -21.743 1.00 96.44 579 LYS A CA 1
ATOM 4735 C C . LYS A 1 579 ? 27.606 -14.893 -22.371 1.00 96.44 579 LYS A C 1
ATOM 4737 O O . LYS A 1 579 ? 27.729 -15.916 -21.699 1.00 96.44 579 LYS A O 1
ATOM 4742 N N . GLY A 1 580 ? 27.254 -14.903 -23.653 1.00 95.94 580 GLY A N 1
ATOM 4743 C CA . GLY A 1 580 ? 27.147 -16.129 -24.440 1.00 95.94 580 GLY A CA 1
ATOM 4744 C C . GLY A 1 580 ? 26.412 -15.945 -25.765 1.00 95.94 580 GLY A C 1
ATOM 4745 O O . GLY A 1 580 ? 26.117 -14.825 -26.178 1.00 95.94 580 GLY A O 1
ATOM 4746 N N . TRP A 1 581 ? 26.126 -17.072 -26.410 1.00 96.56 581 TRP A N 1
ATOM 4747 C CA . TRP A 1 581 ? 25.465 -17.176 -27.704 1.00 96.56 581 TRP A CA 1
ATOM 4748 C C . TRP A 1 581 ? 23.955 -17.337 -27.563 1.00 96.56 581 TRP A C 1
ATOM 4750 O O . TRP A 1 581 ? 23.470 -18.164 -26.780 1.00 96.56 581 TRP A O 1
ATOM 4760 N N . TRP A 1 582 ? 23.235 -16.573 -28.377 1.00 95.19 582 TRP A N 1
ATOM 4761 C CA . TRP A 1 582 ? 21.782 -16.515 -28.423 1.00 95.19 582 TRP A CA 1
ATOM 4762 C C . TRP A 1 582 ? 21.263 -16.807 -29.834 1.00 95.19 582 TRP A C 1
ATOM 4764 O O . TRP A 1 582 ? 21.871 -16.343 -30.800 1.00 95.19 582 TRP A O 1
ATOM 4774 N N . PRO A 1 583 ? 20.145 -17.538 -29.973 1.00 94.19 583 PRO A N 1
ATOM 4775 C CA . PRO A 1 583 ? 19.561 -17.814 -31.276 1.00 94.19 583 PRO A CA 1
ATOM 4776 C C . PRO A 1 583 ? 18.724 -16.623 -31.756 1.00 94.19 583 PRO A C 1
ATOM 4778 O O . PRO A 1 583 ? 17.871 -16.125 -31.022 1.00 94.19 583 PRO A O 1
ATOM 4781 N N . CYS A 1 584 ? 18.928 -16.201 -32.999 1.00 92.75 584 CYS A N 1
ATOM 4782 C CA . CYS A 1 584 ? 18.051 -15.269 -33.699 1.00 92.75 584 CYS A CA 1
ATOM 4783 C C . CYS A 1 584 ? 17.084 -16.048 -34.588 1.00 92.75 584 CYS A C 1
ATOM 4785 O O . CYS A 1 584 ? 17.476 -16.999 -35.267 1.00 92.75 584 CYS A O 1
ATOM 4787 N N . VAL A 1 585 ? 15.815 -15.653 -34.566 1.00 91.81 585 VAL A N 1
ATOM 4788 C CA . VAL A 1 585 ? 14.740 -16.393 -35.224 1.00 91.81 585 VAL A CA 1
ATOM 4789 C C . VAL A 1 585 ? 13.908 -15.523 -36.147 1.00 91.81 585 VAL A C 1
ATOM 4791 O O . VAL A 1 585 ? 13.772 -14.317 -35.942 1.00 91.81 585 VAL A O 1
ATOM 4794 N N . THR A 1 586 ? 13.291 -16.165 -37.128 1.00 88.50 586 THR A N 1
ATOM 4795 C CA . THR A 1 586 ? 12.127 -15.666 -37.866 1.00 88.50 586 THR A CA 1
ATOM 4796 C C . THR A 1 586 ? 10.971 -16.639 -37.690 1.00 88.50 586 THR A C 1
ATOM 4798 O O . THR A 1 586 ? 11.152 -17.759 -37.211 1.00 88.50 586 THR A O 1
ATOM 4801 N N . HIS A 1 587 ? 9.761 -16.204 -38.032 1.00 83.81 587 HIS A N 1
ATOM 4802 C CA . HIS A 1 587 ? 8.589 -17.070 -38.013 1.00 83.81 587 HIS A CA 1
ATOM 4803 C C . HIS A 1 587 ? 8.092 -17.259 -39.441 1.00 83.81 587 HIS A C 1
ATOM 4805 O O . HIS A 1 587 ? 7.656 -16.300 -40.074 1.00 83.81 587 HIS A O 1
ATOM 4811 N N . GLU A 1 588 ? 8.118 -18.501 -39.913 1.00 78.88 588 GLU A N 1
ATOM 4812 C CA . GLU A 1 588 ? 7.486 -18.920 -41.163 1.00 78.88 588 GLU A CA 1
ATOM 4813 C C . GLU A 1 588 ? 6.363 -19.902 -40.821 1.00 78.88 588 GLU A C 1
ATOM 4815 O O . GLU A 1 588 ? 6.547 -20.809 -40.009 1.00 78.88 588 GLU A O 1
ATOM 4820 N N . GLU A 1 589 ? 5.160 -19.671 -41.357 1.00 78.12 589 GLU A N 1
ATOM 4821 C CA . GLU A 1 589 ? 3.960 -20.486 -41.080 1.00 78.12 589 GLU A CA 1
ATOM 4822 C C . GLU A 1 589 ? 3.670 -20.715 -39.574 1.00 78.12 589 GLU A C 1
ATOM 4824 O O . GLU A 1 589 ? 3.090 -21.723 -39.172 1.00 78.12 589 GLU A O 1
ATOM 4829 N N . GLY A 1 590 ? 4.081 -19.774 -38.714 1.00 75.31 590 GLY A N 1
ATOM 4830 C CA . GLY A 1 590 ? 3.887 -19.843 -37.261 1.00 75.31 590 GLY A CA 1
ATOM 4831 C C . GLY A 1 590 ? 4.903 -20.704 -36.497 1.00 75.31 590 GLY A C 1
ATOM 4832 O O . GLY A 1 590 ? 4.759 -20.850 -35.284 1.00 75.31 590 GLY A O 1
ATOM 4833 N N . LYS A 1 591 ? 5.937 -21.248 -37.155 1.00 80.62 591 LYS A N 1
ATOM 4834 C CA . LYS A 1 591 ? 7.031 -21.987 -36.500 1.00 80.62 591 LYS A CA 1
ATOM 4835 C C . LYS A 1 591 ? 8.316 -21.150 -36.462 1.00 80.62 591 LYS A C 1
ATOM 4837 O O . LYS A 1 591 ? 8.644 -20.517 -37.466 1.00 80.62 591 LYS A O 1
ATOM 4842 N N . PRO A 1 592 ? 9.058 -21.142 -35.337 1.00 83.94 592 PRO A N 1
ATOM 4843 C CA . PRO A 1 592 ? 10.326 -20.429 -35.258 1.00 83.94 592 PRO A CA 1
ATOM 4844 C C . PRO A 1 592 ? 11.406 -21.164 -36.063 1.00 83.94 592 PRO A C 1
ATOM 4846 O O . PRO A 1 592 ? 11.628 -22.361 -35.866 1.00 83.94 592 PRO A O 1
ATOM 4849 N N . TYR A 1 593 ? 12.098 -20.437 -36.935 1.00 86.81 593 TYR A N 1
ATOM 4850 C CA . TYR A 1 593 ? 13.239 -20.908 -37.716 1.00 86.81 593 TYR A CA 1
ATOM 4851 C C . TYR A 1 593 ? 14.500 -20.131 -37.318 1.00 86.81 593 TYR A C 1
ATOM 4853 O O . TYR A 1 593 ? 14.440 -18.920 -37.114 1.00 86.81 593 TYR A O 1
ATOM 4861 N N . LEU A 1 594 ? 15.633 -20.825 -37.158 1.00 89.25 594 LEU A N 1
ATOM 4862 C CA . LEU A 1 594 ? 16.907 -20.222 -36.755 1.00 89.25 594 LEU A CA 1
ATOM 4863 C C . LEU A 1 594 ? 17.553 -19.562 -37.974 1.00 89.25 594 LEU A C 1
ATOM 4865 O O . LEU A 1 594 ? 17.910 -20.259 -38.920 1.00 89.25 594 LEU A O 1
ATOM 4869 N N . THR A 1 595 ? 17.735 -18.245 -37.936 1.00 90.19 595 THR A N 1
ATOM 4870 C CA . THR A 1 595 ? 18.306 -17.476 -39.056 1.00 90.19 595 THR A CA 1
ATOM 4871 C C . THR A 1 595 ? 19.680 -16.887 -38.775 1.00 90.19 595 THR A C 1
ATOM 4873 O O . THR A 1 595 ? 20.295 -16.298 -39.661 1.00 90.19 595 THR A O 1
ATOM 4876 N N . GLY A 1 596 ? 20.167 -17.043 -37.547 1.00 92.00 596 GLY A N 1
ATOM 4877 C CA . GLY A 1 596 ? 21.506 -16.648 -37.144 1.00 92.00 596 GLY A CA 1
ATOM 4878 C C . GLY A 1 596 ? 21.710 -16.830 -35.650 1.00 92.00 596 GLY A C 1
ATOM 4879 O O . GLY A 1 596 ? 20.776 -17.123 -34.898 1.00 92.00 596 GLY A O 1
ATOM 4880 N N . LYS A 1 597 ? 22.946 -16.646 -35.204 1.00 95.38 597 LYS A N 1
ATOM 4881 C CA . LYS A 1 597 ? 23.336 -16.686 -33.795 1.00 95.38 597 LYS A CA 1
ATOM 4882 C C . LYS A 1 597 ? 24.094 -15.415 -33.453 1.00 95.38 597 LYS A C 1
ATOM 4884 O O . LYS A 1 597 ? 24.882 -14.929 -34.260 1.00 95.38 597 LYS A O 1
ATOM 4889 N N . LEU A 1 598 ? 23.882 -14.902 -32.246 1.00 96.12 598 LEU A N 1
ATOM 4890 C CA . LEU A 1 598 ? 24.469 -13.649 -31.782 1.00 96.12 598 LEU A CA 1
ATOM 4891 C C . LEU A 1 598 ? 25.237 -13.873 -30.475 1.00 96.12 598 LEU A C 1
ATOM 4893 O O . LEU A 1 598 ? 24.666 -14.342 -29.487 1.00 96.12 598 LEU A O 1
ATOM 4897 N N . GLU A 1 599 ? 26.527 -13.539 -30.457 1.00 97.44 599 GLU A N 1
ATOM 4898 C CA . GLU A 1 599 ? 27.336 -13.535 -29.237 1.00 97.44 599 GLU A CA 1
ATOM 4899 C C . GLU A 1 599 ? 27.222 -12.179 -28.542 1.00 97.44 599 GLU A C 1
ATOM 4901 O O . GLU A 1 599 ? 27.629 -11.142 -29.074 1.00 97.44 599 GLU A O 1
ATOM 4906 N N . LEU A 1 600 ? 26.705 -12.201 -27.316 1.00 97.25 600 LEU A N 1
ATOM 4907 C CA . LEU A 1 600 ? 26.384 -11.006 -26.550 1.00 97.25 600 LEU A CA 1
ATOM 4908 C C . LEU A 1 600 ? 27.009 -11.037 -25.166 1.00 97.25 600 LEU A C 1
ATOM 4910 O O . LEU A 1 600 ? 27.037 -12.084 -24.518 1.00 97.25 600 LEU A O 1
ATOM 4914 N N . THR A 1 601 ? 27.385 -9.861 -24.668 1.00 97.75 601 THR A N 1
ATOM 4915 C CA . THR A 1 601 ? 27.465 -9.604 -23.225 1.00 97.75 601 THR A CA 1
ATOM 4916 C C . THR A 1 601 ? 26.371 -8.624 -22.830 1.00 97.75 601 THR A C 1
ATOM 4918 O O . THR A 1 601 ? 26.317 -7.523 -23.370 1.00 97.75 601 THR A O 1
ATOM 4921 N N . LEU A 1 602 ? 25.535 -8.998 -21.864 1.00 98.00 602 LEU A N 1
ATOM 4922 C CA . LEU A 1 602 ? 24.614 -8.088 -21.190 1.00 98.00 602 LEU A CA 1
ATOM 4923 C C . LEU A 1 602 ? 25.181 -7.750 -19.812 1.00 98.00 602 LEU A C 1
ATOM 4925 O O . LEU A 1 602 ? 25.568 -8.646 -19.064 1.00 98.00 602 LEU A O 1
ATOM 4929 N N . GLU A 1 603 ? 25.231 -6.467 -19.478 1.00 97.62 603 GLU A N 1
ATOM 4930 C CA . GLU A 1 603 ? 25.604 -5.965 -18.158 1.00 97.62 603 GLU A CA 1
ATOM 4931 C C . GLU A 1 603 ? 24.588 -4.908 -17.720 1.00 97.62 603 GLU A C 1
ATOM 4933 O O . GLU A 1 603 ? 24.338 -3.941 -18.437 1.00 97.62 603 GLU A O 1
ATOM 4938 N N . LEU A 1 604 ? 23.996 -5.102 -16.546 1.00 97.12 604 LEU A N 1
ATOM 4939 C CA . LEU A 1 604 ? 23.010 -4.212 -15.955 1.00 97.12 604 LEU A CA 1
ATOM 4940 C C . LEU A 1 604 ? 23.612 -3.486 -14.753 1.00 97.12 604 LEU A C 1
ATOM 4942 O O . LEU A 1 604 ? 24.095 -4.119 -13.815 1.00 97.12 604 LEU A O 1
ATOM 4946 N N . LEU A 1 605 ? 23.539 -2.159 -14.781 1.00 95.81 605 LEU A N 1
ATOM 4947 C CA . LEU A 1 605 ? 24.155 -1.269 -13.802 1.00 95.81 605 LEU A CA 1
ATOM 4948 C C . LEU A 1 605 ? 23.122 -0.350 -13.183 1.00 95.81 605 LEU A C 1
ATOM 4950 O O . LEU A 1 605 ? 22.230 0.124 -13.885 1.00 95.81 605 LEU A O 1
ATOM 4954 N N . THR A 1 606 ? 23.280 -0.038 -11.902 1.00 93.81 606 THR A N 1
ATOM 4955 C CA . THR A 1 606 ? 22.612 1.138 -11.333 1.00 93.81 606 THR A CA 1
ATOM 4956 C C . THR A 1 606 ? 23.213 2.417 -11.922 1.00 93.81 606 THR A C 1
ATOM 4958 O O . THR A 1 606 ? 24.337 2.408 -12.430 1.00 93.81 606 THR A O 1
ATOM 4961 N N . GLU A 1 607 ? 22.483 3.531 -11.845 1.00 91.69 607 GLU A N 1
ATOM 4962 C CA . GLU A 1 607 ? 22.975 4.854 -12.265 1.00 91.69 607 GLU A CA 1
ATOM 4963 C C . GLU A 1 607 ? 24.356 5.167 -11.660 1.00 91.69 607 GLU A C 1
ATOM 4965 O O . GLU A 1 607 ? 25.308 5.435 -12.392 1.00 91.69 607 GLU A O 1
ATOM 4970 N N . ARG A 1 608 ? 24.512 4.962 -10.346 1.00 92.31 608 ARG A N 1
ATOM 4971 C CA . ARG A 1 608 ? 25.788 5.137 -9.638 1.00 92.31 608 ARG A CA 1
ATOM 4972 C C . ARG A 1 608 ? 26.906 4.234 -10.175 1.00 92.31 608 ARG A C 1
ATOM 4974 O O . ARG A 1 608 ? 28.014 4.703 -10.413 1.00 92.31 608 ARG A O 1
ATOM 4981 N N . GLU A 1 609 ? 26.640 2.942 -10.383 1.00 95.19 609 GLU A N 1
ATOM 4982 C CA . GLU A 1 609 ? 27.644 2.013 -10.932 1.00 95.19 609 GLU A CA 1
ATOM 4983 C C . GLU A 1 609 ? 28.069 2.409 -12.358 1.00 95.19 609 GLU A C 1
ATOM 4985 O O . GLU A 1 609 ? 29.216 2.185 -12.753 1.00 95.19 609 GLU A O 1
ATOM 4990 N N . ALA A 1 610 ? 27.150 2.980 -13.143 1.00 94.50 610 ALA A N 1
ATOM 4991 C CA . ALA A 1 610 ? 27.423 3.446 -14.495 1.00 94.50 610 ALA A CA 1
ATOM 4992 C C . ALA A 1 610 ? 28.271 4.729 -14.517 1.00 94.50 610 ALA A C 1
ATOM 4994 O O . ALA A 1 610 ? 29.137 4.843 -15.387 1.00 94.50 610 ALA A O 1
ATOM 4995 N N . GLU A 1 611 ? 28.060 5.642 -13.565 1.00 93.75 611 GLU A N 1
ATOM 4996 C CA . GLU A 1 611 ? 28.880 6.844 -13.349 1.00 93.75 611 GLU A CA 1
ATOM 4997 C C . GLU A 1 611 ? 30.298 6.500 -12.881 1.00 93.75 611 GLU A C 1
ATOM 4999 O O . GLU A 1 611 ? 31.269 7.061 -13.387 1.00 93.75 611 GLU A O 1
ATOM 5004 N N . GLU A 1 612 ? 30.433 5.541 -11.959 1.00 96.12 612 GLU A N 1
ATOM 5005 C CA . GLU A 1 612 ? 31.731 5.067 -11.460 1.00 96.12 612 GLU A CA 1
ATOM 5006 C C . GLU A 1 612 ? 32.537 4.333 -12.551 1.00 96.12 612 GLU A C 1
ATOM 5008 O O . GLU A 1 612 ? 33.771 4.336 -12.535 1.00 96.12 612 GLU A O 1
ATOM 5013 N N . ARG A 1 613 ? 31.858 3.710 -13.525 1.00 95.19 613 ARG A N 1
ATOM 5014 C CA . ARG A 1 613 ? 32.481 2.942 -14.617 1.00 95.19 613 ARG A CA 1
ATOM 5015 C C . ARG A 1 613 ? 31.995 3.410 -15.987 1.00 95.19 613 ARG A C 1
ATOM 5017 O O . ARG A 1 613 ? 31.357 2.613 -16.680 1.00 95.19 613 ARG A O 1
ATOM 5024 N N . PRO A 1 614 ? 32.285 4.645 -16.424 1.00 94.19 614 PRO A N 1
ATOM 5025 C CA . PRO A 1 614 ? 31.685 5.212 -17.626 1.00 94.19 614 PRO A CA 1
ATOM 5026 C C . PRO A 1 614 ? 32.093 4.445 -18.892 1.00 94.19 614 PRO A C 1
ATOM 5028 O O . PRO A 1 614 ? 33.156 3.818 -18.956 1.00 94.19 614 PRO A O 1
ATOM 5031 N N . ALA A 1 615 ? 31.204 4.477 -19.884 1.00 95.25 615 ALA A N 1
ATOM 5032 C CA . ALA A 1 615 ? 31.293 3.734 -21.137 1.00 95.25 615 ALA A CA 1
ATOM 5033 C C . ALA A 1 615 ? 30.627 4.530 -22.274 1.00 95.25 615 ALA A C 1
ATOM 5035 O O . ALA A 1 615 ? 29.494 4.977 -22.107 1.00 95.25 615 ALA A O 1
ATOM 5036 N N . GLY A 1 616 ? 31.299 4.682 -23.417 1.00 94.38 616 GLY A N 1
ATOM 5037 C CA . GLY A 1 616 ? 30.740 5.262 -24.645 1.00 94.38 616 GLY A CA 1
ATOM 5038 C C . GLY A 1 616 ? 29.934 4.251 -25.469 1.00 94.38 616 GLY A C 1
ATOM 5039 O O . GLY A 1 616 ? 30.052 3.038 -25.265 1.00 94.38 616 GLY A O 1
ATOM 5040 N N . LYS A 1 617 ? 29.092 4.749 -26.387 1.00 95.44 617 LYS A N 1
ATOM 5041 C CA . LYS A 1 617 ? 28.360 3.922 -27.366 1.00 95.44 617 LYS A CA 1
ATOM 5042 C C . LYS A 1 617 ? 29.318 3.406 -28.443 1.00 95.44 617 LYS A C 1
ATOM 5044 O O . LYS A 1 617 ? 30.311 4.048 -28.761 1.00 95.44 617 LYS A O 1
ATOM 5049 N N . GLY A 1 618 ? 29.022 2.243 -29.013 1.00 93.62 618 GLY A N 1
ATOM 5050 C CA . GLY A 1 618 ? 29.873 1.598 -30.006 1.00 93.62 618 GLY A CA 1
ATOM 5051 C C . GLY A 1 618 ? 31.279 1.361 -29.465 1.00 93.62 618 GLY A C 1
ATOM 5052 O O . GLY A 1 618 ? 31.451 0.588 -28.524 1.00 93.62 618 GLY A O 1
ATOM 5053 N N . ARG A 1 619 ? 32.256 2.035 -30.073 1.00 94.38 619 ARG A N 1
ATOM 5054 C CA . ARG A 1 619 ? 33.676 2.044 -29.680 1.00 94.38 619 ARG A CA 1
ATOM 5055 C C . ARG A 1 619 ? 34.147 3.457 -29.300 1.00 94.38 619 ARG A C 1
ATOM 5057 O O . ARG A 1 619 ? 35.350 3.707 -29.245 1.00 94.38 619 ARG A O 1
ATOM 5064 N N . ASP A 1 620 ? 33.204 4.373 -29.085 1.00 93.81 620 ASP A N 1
ATOM 5065 C CA . ASP A 1 620 ? 33.476 5.779 -28.798 1.00 93.81 620 ASP A CA 1
ATOM 5066 C C . ASP A 1 620 ? 33.974 5.971 -27.360 1.00 93.81 620 ASP A C 1
ATOM 5068 O O . ASP A 1 620 ? 33.734 5.147 -26.470 1.00 93.81 620 ASP A O 1
ATOM 5072 N N . GLU A 1 621 ? 34.650 7.096 -27.117 1.00 91.81 621 GLU A N 1
ATOM 5073 C CA . GLU A 1 621 ? 35.097 7.460 -25.775 1.00 91.81 621 GLU A CA 1
ATOM 5074 C C . GLU A 1 621 ? 33.909 7.793 -24.847 1.00 91.81 621 GLU A C 1
ATOM 5076 O O . GLU A 1 621 ? 32.953 8.439 -25.282 1.00 91.81 621 GLU A O 1
ATOM 5081 N N . PRO A 1 622 ? 33.941 7.401 -23.558 1.00 94.06 622 PRO A N 1
ATOM 5082 C CA . PRO A 1 622 ? 35.000 6.642 -22.890 1.00 94.06 622 PRO A CA 1
ATOM 5083 C C . PRO A 1 622 ? 34.968 5.149 -23.262 1.00 94.06 622 PRO A C 1
ATOM 5085 O O . PRO A 1 622 ? 34.057 4.412 -22.871 1.00 94.06 622 PRO A O 1
ATOM 5088 N N . ASN A 1 623 ? 35.988 4.670 -23.975 1.00 92.38 623 ASN A N 1
ATOM 5089 C CA . ASN A 1 623 ? 36.049 3.294 -24.467 1.00 92.38 623 ASN A CA 1
ATOM 5090 C C . ASN A 1 623 ? 36.730 2.391 -23.432 1.00 92.38 623 ASN A C 1
ATOM 5092 O O . ASN A 1 623 ? 37.817 1.843 -23.622 1.00 92.38 623 ASN A O 1
ATOM 5096 N N . MET A 1 624 ? 36.083 2.287 -22.275 1.00 89.81 624 MET A N 1
ATOM 5097 C CA . MET A 1 624 ? 36.533 1.501 -21.133 1.00 89.81 624 MET A CA 1
ATOM 5098 C C . MET A 1 624 ? 35.392 0.606 -20.638 1.00 89.81 624 MET A C 1
ATOM 5100 O O . MET A 1 624 ? 34.240 0.761 -21.050 1.00 89.81 624 MET A O 1
ATOM 5104 N N . ASN A 1 625 ? 35.715 -0.326 -19.735 1.00 88.62 625 ASN A N 1
ATOM 5105 C CA . ASN A 1 625 ? 34.747 -1.165 -19.018 1.00 88.62 625 ASN A CA 1
ATOM 5106 C C . ASN A 1 625 ? 33.814 -2.024 -19.904 1.00 88.62 625 ASN A C 1
ATOM 5108 O O . ASN A 1 625 ? 32.592 -1.908 -19.784 1.00 88.62 625 ASN A O 1
ATOM 5112 N N . PRO A 1 626 ? 34.339 -2.928 -20.758 1.00 91.94 626 PRO A N 1
ATOM 5113 C CA . PRO A 1 626 ? 35.741 -3.144 -21.146 1.00 91.94 626 PRO A CA 1
ATOM 5114 C C . PRO A 1 626 ? 36.166 -2.244 -22.321 1.00 91.94 626 PRO A C 1
ATOM 5116 O O . PRO A 1 626 ? 35.346 -1.552 -22.906 1.00 91.94 626 PRO A O 1
ATOM 5119 N N . ARG A 1 627 ? 37.441 -2.239 -22.702 1.00 92.56 627 ARG A N 1
ATOM 5120 C CA . ARG A 1 627 ? 37.868 -1.555 -23.931 1.00 92.56 627 ARG A CA 1
ATOM 5121 C C . ARG A 1 627 ? 37.485 -2.387 -25.159 1.00 92.56 627 ARG A C 1
ATOM 5123 O O . ARG A 1 627 ? 37.750 -3.588 -25.180 1.00 92.56 627 ARG A O 1
ATOM 5130 N N . LEU A 1 628 ? 36.846 -1.763 -26.147 1.00 92.69 628 LEU A N 1
ATOM 5131 C CA . LEU A 1 628 ? 36.405 -2.398 -27.389 1.00 92.69 628 LEU A CA 1
ATOM 5132 C C . LEU A 1 628 ? 37.298 -1.963 -28.546 1.00 92.69 628 LEU A C 1
ATOM 5134 O O . LEU A 1 628 ? 37.240 -0.821 -29.000 1.00 92.69 628 LEU A O 1
ATOM 5138 N N . GLU A 1 629 ? 38.135 -2.883 -29.011 1.00 89.50 629 GLU A N 1
ATOM 5139 C CA . GLU A 1 629 ? 38.972 -2.652 -30.184 1.00 89.50 629 GLU A CA 1
ATOM 5140 C C . GLU A 1 629 ? 38.146 -2.782 -31.473 1.00 89.50 629 GLU A C 1
ATOM 5142 O O . GLU A 1 629 ? 37.195 -3.571 -31.521 1.00 89.50 629 GLU A O 1
ATOM 5147 N N . PRO A 1 630 ? 38.504 -2.055 -32.545 1.00 84.88 630 PRO A N 1
ATOM 5148 C CA . PRO A 1 630 ? 37.933 -2.293 -33.863 1.00 84.88 630 PRO A CA 1
ATOM 5149 C C . PRO A 1 630 ? 38.065 -3.771 -34.277 1.00 84.88 630 PRO A C 1
ATOM 5151 O O . PRO A 1 630 ? 39.051 -4.418 -33.914 1.00 84.88 630 PRO A O 1
ATOM 5154 N N . PRO A 1 631 ? 37.110 -4.316 -35.049 1.00 79.75 631 PRO A N 1
ATOM 5155 C CA . PRO A 1 631 ? 37.162 -5.692 -35.528 1.00 79.75 631 PRO A CA 1
ATOM 5156 C C . PRO A 1 631 ? 38.442 -5.938 -36.339 1.00 79.75 631 PRO A C 1
ATOM 5158 O O . PRO A 1 631 ? 38.926 -5.053 -37.055 1.00 79.75 631 PRO A O 1
ATOM 5161 N N . ASN A 1 632 ? 38.998 -7.150 -36.241 1.00 67.44 632 ASN A N 1
ATOM 5162 C CA . ASN A 1 632 ? 40.213 -7.526 -36.965 1.00 67.44 632 ASN A CA 1
ATOM 5163 C C . ASN A 1 632 ? 39.967 -7.481 -38.484 1.00 67.44 632 ASN A C 1
ATOM 5165 O O . ASN A 1 632 ? 39.309 -8.352 -39.048 1.00 67.44 632 ASN A O 1
ATOM 5169 N N . LYS A 1 633 ? 40.528 -6.467 -39.157 1.00 51.56 633 LYS A N 1
ATOM 5170 C CA . LYS A 1 633 ? 40.434 -6.230 -40.611 1.00 51.56 633 LYS A CA 1
ATOM 5171 C C . LYS A 1 633 ? 41.296 -7.199 -41.435 1.00 51.56 633 LYS A C 1
ATOM 5173 O O . LYS A 1 633 ? 42.162 -6.759 -42.187 1.00 51.56 633 LYS A O 1
ATOM 5178 N N . LEU A 1 634 ? 41.103 -8.508 -41.293 1.00 42.31 634 LEU A N 1
ATOM 5179 C CA . LEU A 1 634 ? 41.791 -9.485 -42.150 1.00 42.31 634 LEU A CA 1
ATOM 5180 C C . LEU A 1 634 ? 41.049 -9.805 -43.458 1.00 42.31 634 LEU A C 1
ATOM 5182 O O . LEU A 1 634 ? 41.584 -10.553 -44.268 1.00 42.31 634 LEU A O 1
ATOM 5186 N N . PHE A 1 635 ? 39.903 -9.172 -43.739 1.00 37.44 635 PHE A N 1
ATOM 5187 C CA . PHE A 1 635 ? 39.224 -9.289 -45.034 1.00 37.44 635 PHE A CA 1
ATOM 5188 C C . PHE A 1 635 ? 38.990 -7.921 -45.708 1.00 37.44 635 PHE A C 1
ATOM 5190 O O . PHE A 1 635 ? 38.759 -6.898 -45.067 1.00 37.44 635 PHE A O 1
ATOM 5197 N N . VAL A 1 636 ? 39.199 -7.924 -47.025 1.00 32.50 636 VAL A N 1
ATOM 5198 C CA . VAL A 1 636 ? 39.667 -6.847 -47.916 1.00 32.50 636 VAL A CA 1
ATOM 5199 C C . VAL A 1 636 ? 38.794 -5.580 -47.967 1.00 32.50 636 VAL A C 1
ATOM 5201 O O . VAL A 1 636 ? 37.579 -5.631 -48.132 1.00 32.50 636 VAL A O 1
ATOM 5204 N N . ALA A 1 637 ? 39.462 -4.420 -47.945 1.00 34.78 637 ALA A N 1
ATOM 5205 C CA . ALA A 1 637 ? 38.889 -3.092 -48.151 1.00 34.78 637 ALA A CA 1
ATOM 5206 C C . ALA A 1 637 ? 38.363 -2.870 -49.583 1.00 34.78 637 ALA A C 1
ATOM 5208 O O . ALA A 1 637 ? 39.120 -3.031 -50.537 1.00 34.78 637 ALA A O 1
ATOM 5209 N N . VAL A 1 638 ? 37.125 -2.377 -49.733 1.00 32.00 638 VAL A N 1
ATOM 5210 C CA . VAL A 1 638 ? 36.696 -1.604 -50.916 1.00 32.00 638 VAL A CA 1
ATOM 5211 C C . VAL A 1 638 ? 35.756 -0.464 -50.488 1.00 32.00 638 VAL A C 1
ATOM 5213 O O . VAL A 1 638 ? 34.770 -0.684 -49.798 1.00 32.00 638 VAL A O 1
ATOM 5216 N N . HIS A 1 639 ? 36.143 0.745 -50.901 1.00 32.69 639 HIS A N 1
ATOM 5217 C CA . HIS A 1 639 ? 35.546 2.085 -50.805 1.00 32.69 639 HIS A CA 1
ATOM 5218 C C . HIS A 1 639 ? 34.163 2.315 -50.155 1.00 32.69 639 HIS A C 1
ATOM 5220 O O . HIS A 1 639 ? 33.135 1.808 -50.596 1.00 32.69 639 HIS A O 1
ATOM 5226 N N . GLN A 1 640 ? 34.170 3.236 -49.181 1.00 30.73 640 GLN A N 1
ATOM 5227 C CA . GLN A 1 640 ? 33.016 3.943 -48.614 1.00 30.73 640 GLN A CA 1
ATOM 5228 C C . GLN A 1 640 ? 32.367 4.884 -49.646 1.00 30.73 640 GLN A C 1
ATOM 5230 O O . GLN A 1 640 ? 33.067 5.659 -50.298 1.00 30.73 640 GLN A O 1
ATOM 5235 N N . ILE A 1 641 ? 31.032 4.872 -49.724 1.00 32.47 641 ILE A N 1
ATOM 5236 C CA . ILE A 1 641 ? 30.212 5.946 -50.312 1.00 32.47 641 ILE A CA 1
ATOM 5237 C C . ILE A 1 641 ? 29.556 6.711 -49.137 1.00 32.47 641 ILE A C 1
ATOM 5239 O O . ILE A 1 641 ? 29.098 6.054 -48.199 1.00 32.47 641 ILE A O 1
ATOM 5243 N N . PRO A 1 642 ? 29.531 8.060 -49.114 1.00 34.94 642 PRO A N 1
ATOM 5244 C CA . PRO A 1 642 ? 29.082 8.834 -47.949 1.00 34.94 642 PRO A CA 1
ATOM 5245 C C . PRO A 1 642 ? 27.575 8.721 -47.651 1.00 34.94 642 PRO A C 1
ATOM 5247 O O . PRO A 1 642 ? 26.745 8.732 -48.556 1.00 34.94 642 PRO A O 1
ATOM 5250 N N . GLN A 1 643 ? 27.227 8.705 -46.357 1.00 41.25 643 GLN A N 1
ATOM 5251 C CA . GLN A 1 643 ? 25.877 8.561 -45.780 1.00 41.25 643 GLN A CA 1
ATOM 5252 C C . GLN A 1 643 ? 24.870 9.705 -46.059 1.00 41.25 643 GLN A C 1
ATOM 5254 O O . GLN A 1 643 ? 23.754 9.683 -45.538 1.00 41.25 643 GLN A O 1
ATOM 5259 N N . GLU A 1 644 ? 25.190 10.700 -46.886 1.00 39.31 644 GLU A N 1
ATOM 5260 C CA . GLU A 1 644 ? 24.344 11.897 -47.042 1.00 39.31 644 GLU A CA 1
ATOM 5261 C C . GLU A 1 644 ? 23.112 11.696 -47.950 1.00 39.31 644 GLU A C 1
ATOM 5263 O O . GLU A 1 644 ? 22.175 12.495 -47.913 1.00 39.31 644 GLU A O 1
ATOM 5268 N N . GLU A 1 645 ? 23.033 10.599 -48.713 1.00 42.09 645 GLU A N 1
ATOM 5269 C CA . GLU A 1 645 ? 21.924 10.372 -49.655 1.00 42.09 645 GLU A CA 1
ATOM 5270 C C . GLU A 1 645 ? 20.718 9.609 -49.061 1.00 42.09 645 GLU A C 1
ATOM 5272 O O . GLU A 1 645 ? 19.605 9.724 -49.585 1.00 42.09 645 GLU A O 1
ATOM 5277 N N . LYS A 1 646 ? 20.891 8.891 -47.934 1.00 45.78 646 LYS A N 1
ATOM 5278 C CA . LYS A 1 646 ? 19.819 8.102 -47.272 1.00 45.78 646 LYS A CA 1
ATOM 5279 C C . LYS A 1 646 ? 18.880 9.013 -46.449 1.00 45.78 646 LYS A C 1
ATOM 5281 O O . LYS A 1 646 ? 17.661 8.909 -46.571 1.00 45.78 646 LYS A O 1
ATOM 5286 N N . VAL A 1 647 ? 19.428 10.022 -45.754 1.00 45.75 647 VAL A N 1
ATOM 5287 C CA . VAL A 1 647 ? 18.668 11.010 -44.947 1.00 45.75 647 VAL A CA 1
ATOM 5288 C C . VAL A 1 647 ? 17.777 11.921 -45.808 1.00 45.75 647 VAL A C 1
ATOM 5290 O O . VAL A 1 647 ? 16.705 12.355 -45.378 1.00 45.75 647 VAL A O 1
ATOM 5293 N N . ARG A 1 648 ? 18.178 12.197 -47.058 1.00 44.06 648 ARG A N 1
ATOM 5294 C CA . ARG A 1 648 ? 17.388 13.027 -47.983 1.00 44.06 648 ARG A CA 1
ATOM 5295 C C . ARG A 1 648 ? 16.120 12.316 -48.469 1.00 44.06 648 ARG A C 1
ATOM 5297 O O . ARG A 1 648 ? 15.097 12.969 -48.649 1.00 44.06 648 ARG A O 1
ATOM 5304 N N . ARG A 1 649 ? 16.173 10.990 -48.644 1.00 48.59 649 ARG A N 1
ATOM 5305 C CA . ARG A 1 649 ? 15.068 10.186 -49.199 1.00 48.59 649 ARG A CA 1
ATOM 5306 C C . ARG A 1 649 ? 14.056 9.718 -48.142 1.00 48.59 649 ARG A C 1
ATOM 5308 O O . ARG A 1 649 ? 12.903 9.477 -48.493 1.00 48.59 649 ARG A O 1
ATOM 5315 N N . GLU A 1 650 ? 14.431 9.662 -46.860 1.00 45.81 650 GLU A N 1
ATOM 5316 C CA . GLU A 1 650 ? 13.480 9.448 -45.749 1.00 45.81 650 GLU A CA 1
ATOM 5317 C C . GLU A 1 650 ? 12.568 10.667 -45.526 1.00 45.81 650 GLU A C 1
ATOM 5319 O O . GLU A 1 650 ? 11.353 10.511 -45.389 1.00 45.81 650 GLU A O 1
ATOM 5324 N N . ARG A 1 651 ? 13.107 11.892 -45.633 1.00 43.78 651 ARG A N 1
ATOM 5325 C CA . ARG A 1 651 ? 12.318 13.139 -45.534 1.00 43.78 651 ARG A CA 1
ATOM 5326 C C . ARG A 1 651 ? 11.301 13.322 -46.666 1.00 43.78 651 ARG A C 1
ATOM 5328 O O . ARG A 1 651 ? 10.269 13.956 -46.466 1.00 43.78 651 ARG A O 1
ATOM 5335 N N . GLU A 1 652 ? 11.559 12.753 -47.842 1.00 46.09 652 GLU A N 1
ATOM 5336 C CA . GLU A 1 652 ? 10.624 12.788 -48.977 1.00 46.09 652 GLU A CA 1
ATOM 5337 C C . GLU A 1 652 ? 9.461 11.787 -48.824 1.00 46.09 652 GLU A C 1
ATOM 5339 O O . GLU A 1 652 ? 8.423 11.954 -49.465 1.00 46.09 652 GLU A O 1
ATOM 5344 N N . ARG A 1 653 ? 9.585 10.778 -47.947 1.00 48.88 653 ARG A N 1
ATOM 5345 C CA . ARG A 1 653 ? 8.569 9.726 -47.759 1.00 48.88 653 ARG A CA 1
ATOM 5346 C C . ARG A 1 653 ? 7.610 9.975 -46.595 1.00 48.88 653 ARG A C 1
ATOM 5348 O O . ARG A 1 653 ? 6.437 9.624 -46.720 1.00 48.88 653 ARG A O 1
ATOM 5355 N N . GLU A 1 654 ? 8.023 10.678 -45.540 1.00 44.44 654 GLU A N 1
ATOM 5356 C CA . GLU A 1 654 ? 7.095 11.136 -44.485 1.00 44.44 654 GLU A CA 1
ATOM 5357 C C . GLU A 1 654 ? 6.082 12.182 -44.996 1.00 44.44 654 GLU A C 1
ATOM 5359 O O . GLU A 1 654 ? 4.966 12.292 -44.485 1.00 44.44 654 GLU A O 1
ATOM 5364 N N . ALA A 1 655 ? 6.404 12.883 -46.088 1.00 42.44 655 ALA A N 1
ATOM 5365 C CA . ALA A 1 655 ? 5.502 13.831 -46.742 1.00 42.44 655 ALA A CA 1
ATOM 5366 C C . ALA A 1 655 ? 4.338 13.164 -47.512 1.00 42.44 655 ALA A C 1
ATOM 5368 O O . ALA A 1 655 ? 3.367 13.840 -47.865 1.00 42.44 655 ALA A O 1
ATOM 5369 N N . ILE A 1 656 ? 4.407 11.850 -47.763 1.00 41.91 656 ILE A N 1
ATOM 5370 C CA . ILE A 1 656 ? 3.430 11.109 -48.582 1.00 41.91 656 ILE A CA 1
ATOM 5371 C C . ILE A 1 656 ? 2.396 10.364 -47.712 1.00 41.91 656 ILE A C 1
ATOM 5373 O O . ILE A 1 656 ? 1.298 10.073 -48.185 1.00 41.91 656 ILE A O 1
ATOM 5377 N N . TRP A 1 657 ? 2.664 10.156 -46.417 1.00 37.38 657 TRP A N 1
ATOM 5378 C CA . TRP A 1 657 ? 1.727 9.495 -45.492 1.00 37.38 657 TRP A CA 1
ATOM 5379 C C . TRP A 1 657 ? 0.696 10.450 -44.846 1.00 37.38 657 TRP A C 1
ATOM 5381 O O . TRP A 1 657 ? -0.347 10.011 -44.370 1.00 37.38 657 TRP A O 1
ATOM 5391 N N . SER A 1 658 ? 0.904 11.773 -44.913 1.00 38.34 658 SER A N 1
ATOM 5392 C CA . SER A 1 658 ? 0.016 12.788 -44.301 1.00 38.34 658 SER A CA 1
ATOM 5393 C C . SER A 1 658 ? -1.071 13.367 -45.225 1.00 38.34 658 SER A C 1
ATOM 5395 O O . SER A 1 658 ? -1.620 14.435 -44.957 1.00 38.34 658 SER A O 1
ATOM 5397 N N . ARG A 1 659 ? -1.439 12.683 -46.317 1.00 37.84 659 ARG A N 1
ATOM 5398 C CA . ARG A 1 659 ? -2.582 13.083 -47.168 1.00 37.84 659 ARG A CA 1
ATOM 5399 C C . ARG A 1 659 ? -3.494 11.914 -47.520 1.00 37.84 659 ARG A C 1
ATOM 5401 O O . ARG A 1 659 ? -3.664 11.594 -48.692 1.00 37.84 659 ARG A O 1
ATOM 5408 N N . LYS A 1 660 ? -4.110 11.290 -46.512 1.00 35.41 660 LYS A N 1
ATOM 5409 C CA . LYS A 1 660 ? -5.347 10.503 -46.686 1.00 35.41 660 LYS A CA 1
ATOM 5410 C C . LYS A 1 660 ? -6.032 10.196 -45.348 1.00 35.41 660 LYS A C 1
ATOM 5412 O O . LYS A 1 660 ? -6.191 9.049 -44.965 1.00 35.41 660 LYS A O 1
ATOM 5417 N N . ALA A 1 661 ? -6.461 11.238 -44.642 1.00 34.59 661 ALA A N 1
ATOM 5418 C CA . ALA A 1 661 ? -7.454 11.115 -43.573 1.00 34.59 661 ALA A CA 1
ATOM 5419 C C . ALA A 1 661 ? -8.123 12.473 -43.322 1.00 34.59 661 ALA A C 1
ATOM 5421 O O . ALA A 1 661 ? -7.801 13.157 -42.359 1.00 34.59 661 ALA A O 1
ATOM 5422 N N . SER A 1 662 ? -9.002 12.905 -44.232 1.00 30.73 662 SER A N 1
ATOM 5423 C CA . SER A 1 662 ? -9.986 13.974 -43.991 1.00 30.73 662 SER A CA 1
ATOM 5424 C C . SER A 1 662 ? -10.980 14.043 -45.152 1.00 30.73 662 SER A C 1
ATOM 5426 O O . SER A 1 662 ? -10.709 14.702 -46.149 1.00 30.73 662 SER A O 1
ATOM 5428 N N . SER A 1 663 ? -12.116 13.355 -45.025 1.00 27.48 663 SER A N 1
ATOM 5429 C CA . SER A 1 663 ? -13.424 13.818 -45.524 1.00 27.48 663 SER A CA 1
ATOM 5430 C C . SER A 1 663 ? -14.500 12.781 -45.199 1.00 27.48 663 SER A C 1
ATOM 5432 O O . SER A 1 663 ? -14.401 11.665 -45.704 1.00 27.48 663 SER A O 1
ATOM 5434 N N . LEU A 1 664 ? -15.502 13.166 -44.396 1.00 28.56 664 LEU A N 1
ATOM 5435 C CA . LEU A 1 664 ? -16.951 12.913 -44.566 1.00 28.56 664 LEU A CA 1
ATOM 5436 C C . LEU A 1 664 ? -17.696 12.866 -43.217 1.00 28.56 664 LEU A C 1
ATOM 5438 O O . LEU A 1 664 ? -17.632 11.880 -42.493 1.00 28.56 664 LEU A O 1
ATOM 5442 N N . VAL A 1 665 ? -18.460 13.927 -42.941 1.00 27.31 665 VAL A N 1
ATOM 5443 C CA . VAL A 1 665 ? -19.661 13.963 -42.080 1.00 27.31 665 VAL A CA 1
ATOM 5444 C C . VAL A 1 665 ? -20.677 14.889 -42.771 1.00 27.31 665 VAL A C 1
ATOM 5446 O O . VAL A 1 665 ? -20.230 15.782 -43.493 1.00 27.31 665 VAL A O 1
ATOM 5449 N N . VAL A 1 666 ? -21.982 14.694 -42.473 1.00 28.00 666 VAL A N 1
ATOM 5450 C CA . VAL A 1 666 ? -23.208 15.500 -42.773 1.00 28.00 666 VAL A CA 1
ATOM 5451 C C . VAL A 1 666 ? -24.088 14.822 -43.860 1.00 28.00 666 VAL A C 1
ATOM 5453 O O . VAL A 1 666 ? -23.564 14.503 -44.917 1.00 28.00 666 VAL A O 1
ATOM 5456 N N . GLU A 1 667 ? -25.396 14.511 -43.727 1.00 27.06 667 GLU A N 1
ATOM 5457 C CA . GLU A 1 667 ? -26.485 14.834 -42.769 1.00 27.06 667 GLU A CA 1
ATOM 5458 C C . GLU A 1 667 ? -27.760 13.970 -43.010 1.00 27.06 667 GLU A C 1
ATOM 5460 O O . GLU A 1 667 ? -27.926 13.412 -44.093 1.00 27.06 667 GLU A O 1
ATOM 5465 N N . GLY A 1 668 ? -28.714 14.017 -42.056 1.00 26.06 668 GLY A N 1
ATOM 5466 C CA . GLY A 1 668 ? -30.179 13.905 -42.272 1.00 26.06 668 GLY A CA 1
ATOM 5467 C C . GLY A 1 668 ? -30.832 12.589 -41.801 1.00 26.06 668 GLY A C 1
ATOM 5468 O O . GLY A 1 668 ? -30.326 11.520 -42.095 1.00 26.06 668 GLY A O 1
ATOM 5469 N N . GLY A 1 669 ? -31.965 12.517 -41.090 1.00 24.78 669 GLY A N 1
ATOM 5470 C CA . GLY A 1 669 ? -32.928 13.499 -40.587 1.00 24.78 669 GLY A CA 1
ATOM 5471 C C . GLY A 1 669 ? -34.294 12.823 -40.288 1.00 24.78 669 GLY A C 1
ATOM 5472 O O . GLY A 1 669 ? -34.785 12.062 -41.108 1.00 24.78 669 GLY A O 1
ATOM 5473 N N . VAL A 1 670 ? -34.885 13.165 -39.130 1.00 27.62 670 VAL A N 1
ATOM 5474 C CA . VAL A 1 670 ? -36.327 13.373 -38.805 1.00 27.62 670 VAL A CA 1
ATOM 5475 C C . VAL A 1 670 ? -37.375 12.227 -38.818 1.00 27.62 670 VAL A C 1
ATOM 5477 O O . VAL A 1 670 ? -37.644 11.598 -39.833 1.00 27.62 670 VAL A O 1
ATOM 5480 N N . GLY A 1 671 ? -38.137 12.164 -37.704 1.00 26.55 671 GLY A N 1
ATOM 5481 C CA . GLY A 1 671 ? -39.564 11.767 -37.605 1.00 26.55 671 GLY A CA 1
ATOM 5482 C C . GLY A 1 671 ? -39.816 10.657 -36.567 1.00 26.55 671 GLY A C 1
ATOM 5483 O O . GLY A 1 671 ? -39.145 9.642 -36.611 1.00 26.55 671 GLY A O 1
ATOM 5484 N N . GLY A 1 672 ? -40.723 10.704 -35.583 1.00 25.11 672 GLY A N 1
ATOM 5485 C CA . GLY A 1 672 ? -41.837 11.589 -35.236 1.00 25.11 672 GLY A CA 1
ATOM 5486 C C . GLY A 1 672 ? -43.029 10.743 -34.726 1.00 25.11 672 GLY A C 1
ATOM 5487 O O . GLY A 1 672 ? -43.414 9.806 -35.413 1.00 25.11 672 GLY A O 1
ATOM 5488 N N . CYS A 1 673 ? -43.635 11.137 -33.587 1.00 24.86 673 CYS A N 1
ATOM 5489 C CA . CYS A 1 673 ? -44.983 10.765 -33.071 1.00 24.86 673 CYS A CA 1
ATOM 5490 C C . CYS A 1 673 ? -45.231 9.304 -32.604 1.00 24.86 673 CYS A C 1
ATOM 5492 O O . CYS A 1 673 ? -44.641 8.379 -33.129 1.00 24.86 673 CYS A O 1
ATOM 5494 N N . SER A 1 674 ? -46.171 8.949 -31.710 1.00 26.05 674 SER A N 1
ATOM 5495 C CA . SER A 1 674 ? -47.047 9.588 -30.701 1.00 26.05 674 SER A CA 1
ATOM 5496 C C . SER A 1 674 ? -47.961 8.475 -30.120 1.00 26.05 674 SER A C 1
ATOM 5498 O O . SER A 1 674 ? -48.250 7.524 -30.841 1.00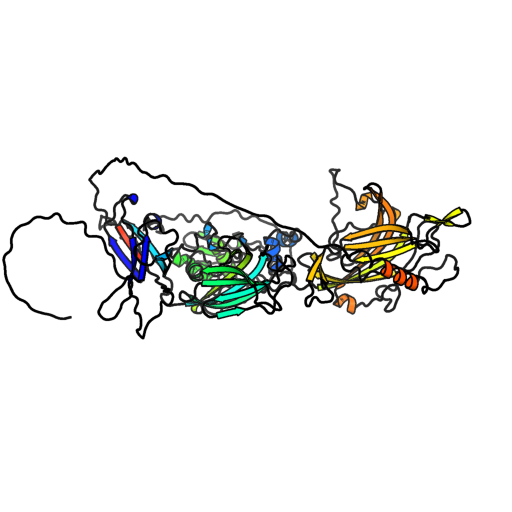 26.05 674 SER A O 1
ATOM 5500 N N . ALA A 1 675 ? -48.515 8.683 -28.908 1.00 27.64 675 ALA A N 1
ATOM 5501 C CA . ALA A 1 675 ? -49.766 8.092 -28.362 1.00 27.64 675 ALA A CA 1
ATOM 5502 C C . ALA A 1 675 ? -49.751 6.582 -27.996 1.00 27.64 675 ALA A C 1
ATOM 5504 O O . ALA A 1 675 ? -49.046 5.807 -28.612 1.00 27.64 675 ALA A O 1
ATOM 5505 N N . ARG A 1 676 ? -50.503 6.017 -27.033 1.00 24.72 676 ARG A N 1
ATOM 5506 C CA . ARG A 1 676 ? -51.681 6.340 -26.179 1.00 24.72 676 ARG A CA 1
ATOM 5507 C C . ARG A 1 676 ? -51.681 5.255 -25.058 1.00 24.72 676 ARG A C 1
ATOM 5509 O O . ARG A 1 676 ? -51.257 4.143 -25.326 1.00 24.72 676 ARG A O 1
ATOM 5516 N N . ARG A 1 677 ? -51.943 5.540 -23.773 1.00 25.50 677 ARG A N 1
ATOM 5517 C CA . ARG A 1 677 ? -53.247 5.642 -23.062 1.00 25.50 677 ARG A CA 1
ATOM 5518 C C . ARG A 1 677 ? -54.008 4.304 -22.886 1.00 25.50 677 ARG A C 1
ATOM 5520 O O . ARG A 1 677 ? -54.404 3.734 -23.888 1.00 25.50 677 ARG A O 1
ATOM 5527 N N . GLU A 1 678 ? -54.282 3.923 -21.624 1.00 25.56 678 GLU A N 1
ATOM 5528 C CA . GLU A 1 678 ? -55.584 3.505 -21.012 1.00 25.56 678 GLU A CA 1
ATOM 5529 C C . GLU A 1 678 ? -55.434 2.476 -19.860 1.00 25.56 678 GLU A C 1
ATOM 5531 O O . GLU A 1 678 ? -54.737 1.485 -19.997 1.00 25.56 678 GLU A O 1
ATOM 5536 N N . GLN A 1 679 ? -55.845 2.843 -18.630 1.00 25.91 679 GLN A N 1
ATOM 5537 C CA . GLN A 1 679 ? -57.071 2.451 -17.871 1.00 25.91 679 GLN A CA 1
ATOM 5538 C C . GLN A 1 679 ? -56.849 1.253 -16.911 1.00 25.91 679 GLN A C 1
ATOM 5540 O O . GLN A 1 679 ? -56.444 0.185 -17.331 1.00 25.91 679 GLN A O 1
ATOM 5545 N N . LYS A 1 680 ? -56.869 1.455 -15.579 1.00 26.58 680 LYS A N 1
ATOM 5546 C CA . LYS A 1 680 ? -57.997 1.472 -14.599 1.00 26.58 680 LYS A CA 1
ATOM 5547 C C . LYS A 1 680 ? -58.510 0.080 -14.169 1.00 26.58 680 LYS A C 1
ATOM 5549 O O . LYS A 1 680 ? -59.039 -0.657 -14.985 1.00 26.58 680 LYS A O 1
ATOM 5554 N N . GLY A 1 681 ? -58.520 -0.172 -12.850 1.00 24.36 681 GLY A N 1
ATOM 5555 C CA . GLY A 1 681 ? -59.339 -1.218 -12.210 1.00 24.36 681 GLY A CA 1
ATOM 5556 C C . GLY A 1 681 ? -59.099 -1.408 -10.696 1.00 24.36 681 GLY A C 1
ATOM 5557 O O . GLY A 1 681 ? -58.063 -1.920 -10.300 1.00 24.36 681 GLY A O 1
ATOM 5558 N N . ARG A 1 682 ? -60.070 -0.988 -9.865 1.00 24.52 682 ARG A N 1
ATOM 5559 C CA . ARG A 1 682 ? -60.321 -1.361 -8.438 1.00 24.52 682 ARG A CA 1
ATOM 5560 C C . ARG A 1 682 ? -60.858 -2.823 -8.379 1.00 24.52 682 ARG A C 1
ATOM 5562 O O . ARG A 1 682 ? -61.289 -3.290 -9.421 1.00 24.52 682 ARG A O 1
ATOM 5569 N N . SER A 1 683 ? -60.950 -3.617 -7.298 1.00 22.94 683 SER A N 1
ATOM 5570 C CA . SER A 1 683 ? -61.128 -3.432 -5.838 1.00 22.94 683 SER A CA 1
ATOM 5571 C C . SER A 1 683 ? -60.952 -4.773 -5.068 1.00 22.94 683 SER A C 1
ATOM 5573 O O . SER A 1 683 ? -61.101 -5.842 -5.645 1.00 22.94 683 SER A O 1
ATOM 5575 N N . SER A 1 684 ? -60.723 -4.639 -3.754 1.00 24.19 684 SER A N 1
ATOM 5576 C CA . SER A 1 684 ? -60.750 -5.533 -2.562 1.00 24.19 684 SER A CA 1
ATOM 5577 C C . SER A 1 684 ? -61.686 -6.758 -2.454 1.00 24.19 684 SER A C 1
ATOM 5579 O O . SER A 1 684 ? -62.787 -6.679 -2.977 1.00 24.19 684 SER A O 1
ATOM 5581 N N . PHE A 1 685 ? -61.337 -7.732 -1.575 1.00 21.73 685 PHE A N 1
ATOM 5582 C CA . PHE A 1 685 ? -62.182 -8.329 -0.495 1.00 21.73 685 PHE A CA 1
ATOM 5583 C C . PHE A 1 685 ? -61.350 -9.070 0.606 1.00 21.73 685 PHE A C 1
ATOM 5585 O O . PHE A 1 685 ? -60.200 -9.427 0.376 1.00 21.73 685 PHE A O 1
ATOM 5592 N N . HIS A 1 686 ? -61.932 -9.219 1.812 1.00 22.44 686 HIS A N 1
ATOM 5593 C CA . HIS A 1 686 ? -61.406 -9.713 3.118 1.00 22.44 686 HIS A CA 1
ATOM 5594 C C . HIS A 1 686 ? -61.533 -11.242 3.357 1.00 22.44 686 HIS A C 1
ATOM 5596 O O . HIS A 1 686 ? -62.473 -11.835 2.839 1.00 22.44 686 HIS A O 1
ATOM 5602 N N . ALA A 1 687 ? -60.741 -11.810 4.294 1.00 20.56 687 ALA A N 1
ATOM 5603 C CA . ALA A 1 687 ? -61.156 -12.844 5.279 1.00 20.56 687 ALA A CA 1
ATOM 5604 C C . ALA A 1 687 ? -60.106 -13.037 6.414 1.00 20.56 687 ALA A C 1
ATOM 5606 O O . ALA A 1 687 ? -58.930 -12.746 6.217 1.00 20.56 687 ALA A O 1
ATOM 5607 N N . ALA A 1 688 ? -60.541 -13.503 7.597 1.00 22.08 688 ALA A N 1
ATOM 5608 C CA . ALA A 1 688 ? -59.831 -13.544 8.894 1.00 22.08 688 ALA A CA 1
ATOM 5609 C C . ALA A 1 688 ? -59.823 -14.953 9.561 1.00 22.08 688 ALA A C 1
ATOM 5611 O O . ALA A 1 688 ? -60.507 -15.834 9.047 1.00 22.08 688 ALA A O 1
ATOM 5612 N N . ALA A 1 689 ? -59.168 -15.066 10.748 1.00 21.06 689 ALA A N 1
ATOM 5613 C CA . ALA A 1 689 ? -59.299 -16.047 11.877 1.00 21.06 689 ALA A CA 1
ATOM 5614 C C . ALA A 1 689 ? -58.122 -17.048 12.086 1.00 21.06 689 ALA A C 1
ATOM 5616 O O . ALA A 1 689 ? -57.589 -17.528 11.098 1.00 21.06 689 ALA A O 1
ATOM 5617 N N . TYR A 1 690 ? -57.677 -17.509 13.279 1.00 22.38 690 TYR A N 1
ATOM 5618 C CA . TYR A 1 690 ? -57.766 -17.161 14.725 1.00 22.38 690 TYR A CA 1
ATOM 5619 C C . TYR A 1 690 ? -56.753 -18.048 15.524 1.00 22.38 690 TYR A C 1
ATOM 5621 O O . TYR A 1 690 ? -56.060 -18.863 14.924 1.00 22.38 690 TYR A O 1
ATOM 5629 N N . PHE A 1 691 ? -56.798 -17.942 16.868 1.00 21.48 691 PHE A N 1
ATOM 5630 C CA . PHE A 1 691 ? -56.217 -18.760 17.967 1.00 21.48 691 PHE A CA 1
ATOM 5631 C C . PHE A 1 691 ? -54.881 -18.266 18.548 1.00 21.48 691 PHE A C 1
ATOM 5633 O O . PHE A 1 691 ? -53.983 -17.884 17.817 1.00 21.48 691 PHE A O 1
ATOM 5640 N N . GLY A 1 692 ? -54.668 -18.223 19.864 1.00 22.94 692 GLY A N 1
ATOM 5641 C CA . GLY A 1 692 ? -55.495 -18.569 21.023 1.00 22.94 692 GLY A CA 1
ATOM 5642 C C . GLY A 1 692 ? -54.723 -18.175 22.291 1.00 22.94 692 GLY A C 1
ATOM 5643 O O . GLY A 1 692 ? -53.497 -18.233 22.308 1.00 22.94 692 GLY A O 1
ATOM 5644 N N . VAL A 1 693 ? -55.427 -17.693 23.314 1.00 26.44 693 VAL A N 1
ATOM 5645 C CA . VAL A 1 693 ? -54.840 -17.286 24.599 1.00 26.44 693 VAL A CA 1
ATOM 5646 C C . VAL A 1 693 ? -54.972 -18.458 25.556 1.00 26.44 693 VAL A C 1
ATOM 5648 O O . VAL A 1 693 ? -56.094 -18.906 25.781 1.00 26.44 693 VAL A O 1
ATOM 5651 N N . ASP A 1 694 ? -53.857 -18.896 26.137 1.00 25.77 694 ASP A N 1
ATOM 5652 C CA . ASP A 1 694 ? -53.880 -19.720 27.339 1.00 25.77 694 ASP A CA 1
ATOM 5653 C C . ASP A 1 694 ? -53.172 -19.004 28.492 1.00 25.77 694 ASP A C 1
ATOM 5655 O O . ASP A 1 694 ? -52.177 -18.288 28.332 1.00 25.77 694 ASP A O 1
ATOM 5659 N N . SER A 1 695 ? -53.786 -19.133 29.657 1.00 31.48 695 SER A N 1
ATOM 5660 C CA . SER A 1 695 ? -53.623 -18.291 30.827 1.00 31.48 695 SER A CA 1
ATOM 5661 C C . SER A 1 695 ? -53.095 -19.110 31.993 1.00 31.48 695 SER A C 1
ATOM 5663 O O . SER A 1 695 ? -53.880 -19.687 32.733 1.00 31.48 695 SER A O 1
ATOM 5665 N N . SER A 1 696 ? -51.781 -19.076 32.205 1.00 32.19 696 SER A N 1
ATOM 5666 C CA . SER A 1 696 ? -51.145 -19.257 33.517 1.00 32.19 696 SER A CA 1
ATOM 5667 C C . SER A 1 696 ? -49.633 -19.098 33.363 1.00 32.19 696 SER A C 1
ATOM 5669 O O . SER A 1 696 ? -48.986 -19.989 32.824 1.00 32.19 696 SER A O 1
ATOM 5671 N N . TRP A 1 697 ? -49.058 -17.985 33.829 1.00 31.78 697 TRP A N 1
ATOM 5672 C CA . TRP A 1 697 ? -47.600 -17.822 33.861 1.00 31.78 697 TRP A CA 1
ATOM 5673 C C . TRP A 1 697 ? -47.131 -17.311 35.229 1.00 31.78 697 TRP A C 1
ATOM 5675 O O . TRP A 1 697 ? -47.710 -16.348 35.749 1.00 31.78 697 TRP A O 1
ATOM 5685 N N . PRO A 1 698 ? -46.101 -17.941 35.823 1.00 33.25 698 PRO A N 1
ATOM 5686 C CA . PRO A 1 698 ? -45.462 -17.456 37.038 1.00 33.25 698 PRO A CA 1
ATOM 5687 C C . PRO A 1 698 ? -44.792 -16.101 36.771 1.00 33.25 698 PRO A C 1
ATOM 5689 O O . PRO A 1 698 ? -44.268 -15.835 35.688 1.00 33.25 698 PRO A O 1
ATOM 5692 N N . ARG A 1 699 ? -44.859 -15.204 37.758 1.00 34.38 699 ARG A N 1
ATOM 5693 C CA . ARG A 1 699 ? -44.306 -13.846 37.685 1.00 34.38 699 ARG A CA 1
ATOM 5694 C C . ARG A 1 699 ? -42.782 -13.886 37.844 1.00 34.38 699 ARG A C 1
ATOM 5696 O O . ARG A 1 699 ? -42.287 -13.620 38.931 1.00 34.38 699 ARG A O 1
ATOM 5703 N N . ALA A 1 700 ? -42.051 -14.166 36.770 1.00 38.44 700 ALA A N 1
ATOM 5704 C CA . ALA A 1 700 ? -40.600 -14.007 36.767 1.00 38.44 700 ALA A CA 1
ATOM 5705 C C . ALA A 1 700 ? -40.221 -12.510 36.717 1.00 38.44 700 ALA A C 1
ATOM 5707 O O . ALA A 1 700 ? -40.714 -11.751 35.877 1.00 38.44 700 ALA A O 1
ATOM 5708 N N . CYS A 1 701 ? -39.347 -12.068 37.624 1.00 40.84 701 CYS A N 1
ATOM 5709 C CA . CYS A 1 701 ? -38.711 -10.750 37.568 1.00 40.84 701 CYS A CA 1
ATOM 5710 C C . CYS A 1 701 ? -37.531 -10.801 36.584 1.00 40.84 701 CYS A C 1
ATOM 5712 O O . CYS A 1 701 ? -36.562 -11.522 36.821 1.00 40.84 701 CYS A O 1
ATOM 5714 N N . LEU A 1 702 ? -37.578 -10.013 35.508 1.00 43.47 702 LEU A N 1
ATOM 5715 C CA . LEU A 1 702 ? -36.467 -9.845 34.571 1.00 43.47 702 LEU A CA 1
ATOM 5716 C C . LEU A 1 702 ? -35.758 -8.518 34.865 1.00 43.47 702 LEU A C 1
ATOM 5718 O O . LEU A 1 702 ? -36.366 -7.454 34.978 1.00 43.47 702 LEU A O 1
ATOM 5722 N N . TYR A 1 703 ? -34.447 -8.570 35.045 1.00 43.41 703 TYR A N 1
ATOM 5723 C CA . TYR A 1 703 ? -33.649 -7.389 35.335 1.00 43.41 703 TYR A CA 1
ATOM 5724 C C . TYR A 1 703 ? -33.089 -6.838 34.033 1.00 43.41 703 TYR A C 1
ATOM 5726 O O . TYR A 1 703 ? -32.419 -7.550 33.285 1.00 43.41 703 TYR A O 1
ATOM 5734 N N . VAL A 1 704 ? -33.379 -5.571 33.749 1.00 47.88 704 VAL A N 1
ATOM 5735 C CA . VAL A 1 704 ? -32.856 -4.870 32.580 1.00 47.88 704 VAL A CA 1
ATOM 5736 C C . VAL A 1 704 ? -31.742 -3.949 33.053 1.00 47.88 704 VAL A C 1
ATOM 5738 O O . VAL A 1 704 ? -31.976 -2.953 33.741 1.00 47.88 704 VAL A O 1
ATOM 5741 N N . CYS A 1 705 ? -30.512 -4.277 32.676 1.00 43.94 705 CYS A N 1
ATOM 5742 C CA . CYS A 1 705 ? -29.372 -3.393 32.852 1.00 43.94 705 CYS A CA 1
ATOM 5743 C C . CYS A 1 705 ? -29.158 -2.635 31.537 1.00 43.94 705 CYS A C 1
ATOM 5745 O O . CYS A 1 705 ? -28.838 -3.228 30.504 1.00 43.94 705 CYS A O 1
ATOM 5747 N N . VAL A 1 706 ? -29.385 -1.323 31.564 1.00 45.59 706 VAL A N 1
ATOM 5748 C CA . VAL A 1 706 ? -29.201 -0.426 30.423 1.00 45.59 706 VAL A CA 1
ATOM 5749 C C . VAL A 1 706 ? -27.873 0.294 30.584 1.00 45.59 706 VAL A C 1
ATOM 5751 O O . VAL A 1 706 ? -27.687 1.097 31.503 1.00 45.59 706 VAL A O 1
ATOM 5754 N N . TYR A 1 707 ? -26.955 0.058 29.654 1.00 41.59 707 TYR A N 1
ATOM 5755 C CA . TYR A 1 707 ? -25.782 0.899 29.510 1.00 41.59 707 TYR A CA 1
ATOM 5756 C C . TYR A 1 707 ? -26.067 2.007 28.495 1.00 41.59 707 TYR A C 1
ATOM 5758 O O . TYR A 1 707 ? -26.258 1.756 27.304 1.00 41.59 707 TYR A O 1
ATOM 5766 N N . MET A 1 708 ? -26.096 3.252 28.977 1.00 43.31 708 MET A N 1
ATOM 5767 C CA . MET A 1 708 ? -26.202 4.441 28.133 1.00 43.31 708 MET A CA 1
ATOM 5768 C C . MET A 1 708 ? -24.823 5.079 27.950 1.00 43.31 708 MET A C 1
ATOM 5770 O O . MET A 1 708 ? -24.240 5.604 28.912 1.00 43.31 708 MET A O 1
ATOM 5774 N N . CYS A 1 709 ? -24.347 5.085 26.703 1.00 40.78 709 CYS A N 1
ATOM 5775 C CA . CYS A 1 709 ? -23.269 5.943 26.219 1.00 40.78 709 CYS A CA 1
ATOM 5776 C C . CYS A 1 709 ? -23.853 6.897 25.164 1.00 40.78 709 CYS A C 1
ATOM 5778 O O . CYS A 1 709 ? -23.776 6.669 23.964 1.00 40.78 709 CYS A O 1
ATOM 5780 N N . ALA A 1 710 ? -24.539 7.947 25.613 1.00 38.97 710 ALA A N 1
ATOM 5781 C CA . ALA A 1 710 ? -25.209 8.859 24.696 1.00 38.97 710 ALA A CA 1
ATOM 5782 C C . ALA A 1 710 ? -24.207 9.860 24.096 1.00 38.97 710 ALA A C 1
ATOM 5784 O O . ALA A 1 710 ? -23.927 10.892 24.704 1.00 38.97 710 ALA A O 1
ATOM 5785 N N . CYS A 1 711 ? -23.718 9.598 22.883 1.00 42.53 711 CYS A N 1
ATOM 5786 C CA . CYS A 1 711 ? -23.362 10.677 21.968 1.00 42.53 711 CYS A CA 1
ATOM 5787 C C . CYS A 1 711 ? -24.600 11.029 21.147 1.00 42.53 711 CYS A C 1
ATOM 5789 O O . CYS A 1 711 ? -25.159 10.161 20.485 1.00 42.53 711 CYS A O 1
ATOM 5791 N N . MET A 1 712 ? -25.059 12.278 21.212 1.00 43.66 712 MET A N 1
ATOM 5792 C CA . MET A 1 712 ? -26.172 12.749 20.391 1.00 43.66 712 MET A CA 1
ATOM 5793 C C . MET A 1 712 ? -25.658 13.758 19.378 1.00 43.66 712 MET A C 1
ATOM 5795 O O . MET A 1 712 ? -25.198 14.838 19.748 1.00 43.66 712 MET A O 1
ATOM 5799 N N . ARG A 1 713 ? -25.798 13.421 18.097 1.00 39.88 713 ARG A N 1
ATOM 5800 C CA . ARG A 1 713 ? -25.663 14.365 16.990 1.00 39.88 713 ARG A CA 1
ATOM 5801 C C . ARG A 1 713 ? -27.071 14.683 16.499 1.00 39.88 713 ARG A C 1
ATOM 5803 O O . ARG A 1 713 ? -27.688 13.868 15.825 1.00 39.88 713 ARG A O 1
ATOM 5810 N N . VAL A 1 714 ? -27.596 15.839 16.893 1.00 38.09 714 VAL A N 1
ATOM 5811 C CA . VAL A 1 714 ? -28.765 16.435 16.237 1.00 38.09 714 VAL A CA 1
ATOM 5812 C C . VAL A 1 714 ? -28.178 17.400 15.206 1.00 38.09 714 VAL A C 1
ATOM 5814 O O . VAL A 1 714 ? -27.476 18.324 15.622 1.00 38.09 714 VAL A O 1
ATOM 5817 N N . PRO A 1 715 ? -28.365 17.192 13.888 1.00 33.25 715 PRO A N 1
ATOM 5818 C CA . PRO A 1 715 ? -27.992 18.196 12.895 1.00 33.25 715 PRO A CA 1
ATOM 5819 C C . PRO A 1 715 ? -28.618 19.527 13.309 1.00 33.25 715 PRO A C 1
ATOM 5821 O O . PRO A 1 715 ? -29.770 19.520 13.743 1.00 33.25 715 PRO A O 1
ATOM 5824 N N . GLU A 1 716 ? -27.880 20.637 13.223 1.00 31.27 716 GLU A N 1
ATOM 5825 C CA . GLU A 1 716 ? -28.377 21.979 13.546 1.00 31.27 716 GLU A CA 1
ATOM 5826 C C . GLU A 1 716 ? -29.675 22.273 12.778 1.00 31.27 716 GLU A C 1
ATOM 5828 O O . GLU A 1 716 ? -29.686 22.816 11.677 1.00 31.27 716 GLU A O 1
ATOM 5833 N N . MET A 1 717 ? -30.815 21.933 13.371 1.00 28.89 717 MET A N 1
ATOM 5834 C CA . MET A 1 717 ? -32.081 22.515 12.991 1.00 28.89 717 MET A CA 1
ATOM 5835 C C . MET A 1 717 ? -32.085 23.912 13.572 1.00 28.89 717 MET A C 1
ATOM 5837 O O . MET A 1 717 ? -32.364 24.065 14.758 1.00 28.89 717 MET A O 1
ATOM 5841 N N . GLN A 1 718 ? -31.707 24.881 12.731 1.00 26.20 718 GLN A N 1
ATOM 5842 C CA . GLN A 1 718 ? -31.886 26.326 12.890 1.00 26.20 718 GLN A CA 1
ATOM 5843 C C . GLN A 1 718 ? -32.396 26.716 14.282 1.00 26.20 718 GLN A C 1
ATOM 5845 O O . GLN A 1 718 ? -33.598 26.859 14.520 1.00 26.20 718 GLN A O 1
ATOM 5850 N N . ALA A 1 719 ? -31.460 26.872 15.218 1.00 26.84 719 ALA A N 1
ATOM 5851 C CA . ALA A 1 719 ? -31.752 27.470 16.503 1.00 26.84 719 ALA A CA 1
ATOM 5852 C C . ALA A 1 719 ? -32.071 28.949 16.264 1.00 26.84 719 ALA A C 1
ATOM 5854 O O . ALA A 1 719 ? -31.186 29.803 16.190 1.00 26.84 719 ALA A O 1
ATOM 5855 N N . SER A 1 720 ? -33.356 29.276 16.157 1.00 28.41 720 SER A N 1
ATOM 5856 C CA . SER A 1 720 ? -33.804 30.632 16.425 1.00 28.41 720 SER A CA 1
ATOM 5857 C C . SER A 1 720 ? -33.487 30.946 17.892 1.00 28.41 720 SER A C 1
ATOM 5859 O O . SER A 1 720 ? -34.194 30.499 18.790 1.00 28.41 720 SER A O 1
ATOM 5861 N N . ARG A 1 721 ? -32.417 31.722 18.094 1.00 30.17 721 ARG A N 1
ATOM 5862 C CA . ARG A 1 721 ? -32.049 32.478 19.304 1.00 30.17 721 ARG A CA 1
ATOM 5863 C C . ARG A 1 721 ? -31.836 31.674 20.600 1.00 30.17 721 ARG A C 1
ATOM 5865 O O . ARG A 1 721 ? -32.768 31.353 21.322 1.00 30.17 721 ARG A O 1
ATOM 5872 N N . GLY A 1 722 ? -30.554 31.536 20.951 1.00 29.61 722 GLY A N 1
ATOM 5873 C CA . GLY A 1 722 ? -30.036 31.772 22.304 1.00 29.61 722 GLY A CA 1
ATOM 5874 C C . GLY A 1 722 ? -30.630 30.938 23.440 1.00 29.61 722 GLY A C 1
ATOM 5875 O O . GLY A 1 722 ? -31.390 31.453 24.252 1.00 29.61 722 GLY A O 1
ATOM 5876 N N . GLY A 1 723 ? -30.197 29.686 23.572 1.00 26.67 723 GLY A N 1
ATOM 5877 C CA . GLY A 1 723 ? -30.402 28.899 24.786 1.00 26.67 723 GLY A CA 1
ATOM 5878 C C . GLY A 1 723 ? -29.447 27.711 24.828 1.00 26.67 723 GLY A C 1
ATOM 5879 O O . GLY A 1 723 ? -29.330 26.986 23.846 1.00 26.67 723 GLY A O 1
ATOM 5880 N N . LYS A 1 724 ? -28.741 27.520 25.950 1.00 25.28 724 LYS A N 1
ATOM 5881 C CA . LYS A 1 724 ? -27.944 26.310 26.204 1.00 25.28 724 LYS A CA 1
ATOM 5882 C C . LYS A 1 724 ? -28.899 25.113 26.310 1.00 25.28 724 LYS A C 1
ATOM 5884 O O . LYS A 1 724 ? -29.737 25.088 27.205 1.00 25.28 724 LYS A O 1
ATOM 5889 N N . THR A 1 725 ? -28.778 24.141 25.412 1.00 28.14 725 THR A N 1
ATOM 5890 C CA . THR A 1 725 ? -29.493 22.858 25.470 1.00 28.14 725 THR A CA 1
ATOM 5891 C C . THR A 1 725 ? -28.842 21.936 26.502 1.00 28.14 725 THR A C 1
ATOM 5893 O O . THR A 1 725 ? -27.722 21.475 26.296 1.00 28.14 725 THR A O 1
ATOM 5896 N N . GLU A 1 726 ? -29.540 21.645 27.604 1.00 24.73 726 GLU A N 1
ATOM 5897 C CA . GLU A 1 726 ? -29.247 20.490 28.463 1.00 24.73 726 GLU A CA 1
ATOM 5898 C C . GLU A 1 726 ? -30.093 19.299 27.998 1.00 24.73 726 GLU A C 1
ATOM 5900 O O . GLU A 1 726 ? -31.301 19.241 28.226 1.00 24.73 726 GLU A O 1
ATOM 5905 N N . SER A 1 727 ? -29.468 18.323 27.349 1.00 29.75 727 SER A N 1
ATOM 5906 C CA . SER A 1 727 ? -30.149 17.112 26.889 1.00 29.75 727 SER A CA 1
ATOM 5907 C C . SER A 1 727 ? -30.133 16.055 28.000 1.00 29.75 727 SER A C 1
ATOM 5909 O O . SER A 1 727 ? -29.101 15.434 28.247 1.00 29.75 727 SER A O 1
ATOM 5911 N N . ARG A 1 728 ? -31.261 15.815 28.684 1.00 28.61 728 ARG A N 1
ATOM 5912 C CA . ARG A 1 728 ? -31.420 14.663 29.596 1.00 28.61 728 ARG A CA 1
ATOM 5913 C C . ARG A 1 728 ? -32.226 13.558 28.916 1.00 28.61 728 ARG A C 1
ATOM 5915 O O . ARG A 1 728 ? -33.369 13.771 28.521 1.00 28.61 728 ARG A O 1
ATOM 5922 N N . VAL A 1 729 ? -31.659 12.355 28.837 1.00 28.45 729 VAL A N 1
ATOM 5923 C CA . VAL A 1 729 ? -32.378 11.150 28.399 1.00 28.45 729 VAL A CA 1
ATOM 5924 C C . VAL A 1 729 ? -33.091 10.551 29.607 1.00 28.45 729 VAL A C 1
ATOM 5926 O O . VAL A 1 729 ? -32.439 9.937 30.440 1.00 28.45 729 VAL A O 1
ATOM 5929 N N . CYS A 1 730 ? -34.407 10.737 29.731 1.00 27.34 730 CYS A N 1
ATOM 5930 C CA . CYS A 1 730 ? -35.257 9.973 30.655 1.00 27.34 730 CYS A CA 1
ATOM 5931 C C . CYS A 1 730 ? -36.733 10.073 30.235 1.00 27.34 730 CYS A C 1
ATOM 5933 O O . CYS A 1 730 ? -37.309 11.160 30.254 1.00 27.34 730 CYS A O 1
ATOM 5935 N N . GLY A 1 731 ? -37.358 8.935 29.915 1.00 29.19 731 GLY A N 1
ATOM 5936 C CA . GLY A 1 731 ? -38.808 8.831 29.741 1.00 29.19 731 GLY A CA 1
ATOM 5937 C C . GLY A 1 731 ? -39.254 7.474 29.195 1.00 29.19 731 GLY A C 1
ATOM 5938 O O . GLY A 1 731 ? -39.355 7.303 27.983 1.00 29.19 731 GLY A O 1
ATOM 5939 N N . TRP A 1 732 ? -39.552 6.530 30.091 1.00 28.48 732 TRP A N 1
ATOM 5940 C CA . TRP A 1 732 ? -40.264 5.289 29.773 1.00 28.48 732 TRP A CA 1
ATOM 5941 C C . TRP A 1 732 ? -41.770 5.573 29.808 1.00 28.48 732 TRP A C 1
ATOM 5943 O O . TRP A 1 732 ? -42.269 6.042 30.824 1.00 28.48 732 TRP A O 1
ATOM 5953 N N . ASN A 1 733 ? -42.497 5.302 28.721 1.00 27.86 733 ASN A N 1
ATOM 5954 C CA . ASN A 1 733 ? -43.963 5.349 28.720 1.00 27.86 733 ASN A CA 1
ATOM 5955 C C . ASN A 1 733 ? -44.503 3.987 28.285 1.00 27.86 733 ASN A C 1
ATOM 5957 O O . ASN A 1 733 ? -44.417 3.635 27.108 1.00 27.86 733 ASN A O 1
ATOM 5961 N N . ILE A 1 734 ? -45.087 3.259 29.235 1.00 27.22 734 ILE A N 1
ATOM 5962 C CA . ILE A 1 734 ? -45.947 2.104 28.971 1.00 27.22 734 ILE A CA 1
ATOM 5963 C C . ILE A 1 734 ? -47.363 2.657 28.734 1.00 27.22 734 ILE A C 1
ATOM 5965 O O . ILE A 1 734 ? -47.813 3.489 29.524 1.00 27.22 734 ILE A O 1
ATOM 5969 N N . PRO A 1 735 ? -48.089 2.254 27.677 1.00 25.86 735 PRO A N 1
ATOM 5970 C CA . PRO A 1 735 ? -49.498 2.603 27.547 1.00 25.86 735 PRO A CA 1
ATOM 5971 C C . PRO A 1 735 ? -50.278 1.935 28.686 1.00 25.86 735 PRO A C 1
ATOM 5973 O O . PRO A 1 735 ? -50.327 0.706 28.758 1.00 25.86 735 PRO A O 1
ATOM 5976 N N . GLU A 1 736 ? -50.899 2.718 29.571 1.00 26.05 736 GLU A N 1
ATOM 5977 C CA . GLU A 1 736 ? -51.914 2.188 30.482 1.00 26.05 736 GLU A CA 1
ATOM 5978 C C . GLU A 1 736 ? -53.037 1.568 29.638 1.00 26.05 736 GLU A C 1
ATOM 5980 O O . GLU A 1 736 ? -53.767 2.266 28.930 1.00 26.05 736 GLU A O 1
ATOM 5985 N N . LYS A 1 737 ? -53.173 0.237 29.678 1.00 29.20 737 LYS A N 1
ATOM 5986 C CA . LYS A 1 737 ? -54.372 -0.422 29.157 1.00 29.20 737 LYS A CA 1
ATOM 5987 C C . LYS A 1 737 ? -55.572 0.061 29.971 1.00 29.20 737 LYS A C 1
ATOM 5989 O O . LYS A 1 737 ? -55.551 0.057 31.201 1.00 29.20 737 LYS A O 1
ATOM 5994 N N . ALA A 1 738 ? -56.601 0.474 29.238 1.00 27.45 738 ALA A N 1
ATOM 5995 C CA . ALA A 1 738 ? -57.877 0.966 29.726 1.00 27.45 738 ALA A CA 1
ATOM 5996 C C . ALA A 1 738 ? -58.405 0.154 30.921 1.00 27.45 738 ALA A C 1
ATOM 5998 O O . ALA A 1 738 ? -58.651 -1.048 30.815 1.00 27.45 738 ALA A O 1
ATOM 5999 N N . ARG A 1 739 ? -58.632 0.834 32.050 1.00 27.80 739 ARG A N 1
ATOM 6000 C CA . ARG A 1 739 ? -59.485 0.304 33.117 1.00 27.80 739 ARG A CA 1
ATOM 6001 C C . ARG A 1 739 ? -60.932 0.276 32.611 1.00 27.80 739 ARG A C 1
ATOM 6003 O O . ARG A 1 739 ? -61.381 1.277 32.046 1.00 27.80 739 ARG A O 1
ATOM 6010 N N . PRO A 1 740 ? -61.686 -0.816 32.811 1.00 29.39 740 PRO A N 1
ATOM 6011 C CA . PRO A 1 740 ? -63.098 -0.833 32.470 1.00 29.39 740 PRO A CA 1
ATOM 6012 C C . PRO A 1 740 ? -63.874 0.104 33.405 1.00 29.39 740 PRO A C 1
ATOM 6014 O O . PRO A 1 740 ? -63.683 0.118 34.621 1.00 29.39 740 PRO A O 1
ATOM 6017 N N . ASN A 1 741 ? -64.753 0.903 32.804 1.00 29.50 741 ASN A N 1
ATOM 6018 C CA . ASN A 1 741 ? -65.702 1.779 33.479 1.00 29.50 741 ASN A CA 1
ATOM 6019 C C . ASN A 1 741 ? -66.561 1.006 34.492 1.00 29.50 741 ASN A C 1
ATOM 6021 O O . ASN A 1 741 ? -67.389 0.186 34.101 1.00 29.50 741 ASN A O 1
ATOM 6025 N N . SER A 1 742 ? -66.498 1.385 35.767 1.00 30.86 742 SER A N 1
ATOM 6026 C CA . SER A 1 742 ? -67.601 1.166 36.705 1.00 30.86 742 SER A CA 1
ATOM 6027 C C . SER A 1 742 ? -67.987 2.490 37.362 1.00 30.86 742 SER A C 1
ATOM 6029 O O . SER A 1 742 ? -67.291 3.015 38.229 1.00 30.86 742 SER A O 1
ATOM 6031 N N . ARG A 1 743 ? -69.125 3.043 36.927 1.00 32.12 743 ARG A N 1
ATOM 6032 C CA . ARG A 1 743 ? -69.835 4.140 37.599 1.00 32.12 743 ARG A CA 1
ATOM 6033 C C . ARG A 1 743 ? -70.165 3.741 39.045 1.00 32.12 743 ARG A C 1
ATOM 6035 O O . ARG A 1 743 ? -70.798 2.705 39.224 1.00 32.12 743 ARG A O 1
ATOM 6042 N N . LYS A 1 744 ? -69.907 4.626 40.021 1.00 31.80 744 LYS A N 1
ATOM 6043 C CA . LYS A 1 744 ? -70.916 5.164 40.970 1.00 31.80 744 LYS A CA 1
ATOM 6044 C C . LYS A 1 744 ? -70.309 6.142 42.005 1.00 31.80 744 LYS A C 1
ATOM 6046 O O . LYS A 1 744 ? -69.418 5.782 42.754 1.00 31.80 744 LYS A O 1
ATOM 6051 N N . LYS A 1 745 ? -70.908 7.345 42.027 1.00 31.64 745 LYS A N 1
ATOM 6052 C CA . LYS A 1 745 ? -71.190 8.287 43.141 1.00 31.64 745 LYS A CA 1
ATOM 6053 C C . LYS A 1 745 ? -70.048 8.827 44.046 1.00 31.64 745 LYS A C 1
ATOM 6055 O O . LYS A 1 745 ? -69.519 8.128 44.893 1.00 31.64 745 LYS A O 1
ATOM 6060 N N . LYS A 1 746 ? -69.825 10.152 43.934 1.00 31.80 746 LYS A N 1
ATOM 6061 C CA . LYS A 1 746 ? -69.377 11.115 44.986 1.00 31.80 746 LYS A CA 1
ATOM 6062 C C . LYS A 1 746 ? -70.357 11.113 46.192 1.00 31.80 746 LYS A C 1
ATOM 6064 O O . LYS A 1 746 ? -71.502 10.722 45.938 1.00 31.80 746 LYS A O 1
ATOM 6069 N N . PRO A 1 747 ? -70.028 11.590 47.429 1.00 36.34 747 PRO A N 1
ATOM 6070 C CA . PRO A 1 747 ? -69.439 12.922 47.744 1.00 36.34 747 PRO A CA 1
ATOM 6071 C C . PRO A 1 747 ? -68.522 12.947 49.023 1.00 36.34 747 PRO A C 1
ATOM 6073 O O . PRO A 1 747 ? -67.964 11.902 49.330 1.00 36.34 747 PRO A O 1
ATOM 6076 N N . PRO A 1 748 ? -68.295 14.075 49.751 1.00 44.44 748 PRO A N 1
ATOM 6077 C CA . PRO A 1 748 ? -67.340 15.156 49.436 1.00 44.44 748 PRO A CA 1
ATOM 6078 C C . PRO A 1 748 ? -66.382 15.565 50.606 1.00 44.44 748 PRO A C 1
ATOM 6080 O O . PRO A 1 748 ? -66.515 15.072 51.717 1.00 44.44 748 PRO A O 1
ATOM 6083 N N . LEU A 1 749 ? -65.517 16.568 50.338 1.00 27.78 749 LEU A N 1
ATOM 6084 C CA . LEU A 1 749 ? -64.830 17.509 51.268 1.00 27.78 749 LEU A CA 1
ATOM 6085 C C . LEU A 1 749 ? -63.599 17.044 52.095 1.00 27.78 749 LEU A C 1
ATOM 6087 O O . LEU A 1 749 ? -63.729 16.236 53.002 1.00 27.78 749 LEU A O 1
ATOM 6091 N N . CYS A 1 750 ? -62.418 17.652 51.859 1.00 26.38 750 CYS A N 1
ATOM 6092 C CA . CYS A 1 750 ? -61.847 18.753 52.677 1.00 26.38 750 CYS A CA 1
ATOM 6093 C C . CYS A 1 750 ? -60.395 19.149 52.279 1.00 26.38 750 CYS A C 1
ATOM 6095 O O . CYS A 1 750 ? -59.540 18.294 52.095 1.00 26.38 750 CYS A O 1
ATOM 6097 N N . SER A 1 751 ? -60.185 20.471 52.157 1.00 27.33 751 SER A N 1
ATOM 6098 C CA . SER A 1 751 ? -59.001 21.323 52.450 1.00 27.33 751 SER A CA 1
ATOM 6099 C C . SER A 1 751 ? -57.534 20.916 52.139 1.00 27.33 751 SER A C 1
ATOM 6101 O O . SER A 1 751 ? -57.022 19.916 52.624 1.00 27.33 751 SER A O 1
ATOM 6103 N N . MET A 1 752 ? -56.850 21.852 51.451 1.00 27.52 752 MET A N 1
ATOM 6104 C CA . MET A 1 752 ? -55.405 22.229 51.447 1.00 27.52 752 MET A CA 1
ATOM 6105 C C . MET A 1 752 ? -54.711 22.251 52.847 1.00 27.52 752 MET A C 1
ATOM 6107 O O . MET A 1 752 ? -55.462 22.174 53.821 1.00 27.52 752 MET A O 1
ATOM 6111 N N . PRO A 1 753 ? -53.367 22.472 53.023 1.00 42.59 753 PRO A N 1
ATOM 6112 C CA . PRO A 1 753 ? -52.355 23.037 52.093 1.00 42.59 753 PRO A CA 1
ATOM 6113 C C . PRO A 1 753 ? -50.927 22.401 52.091 1.00 42.59 753 PRO A C 1
ATOM 6115 O O . PRO A 1 753 ? -50.609 21.523 52.882 1.00 42.59 753 PRO A O 1
ATOM 6118 N N . ASP A 1 754 ? -50.087 22.921 51.180 1.00 29.91 754 ASP A N 1
ATOM 6119 C CA . ASP A 1 754 ? -48.623 23.161 51.233 1.00 29.91 754 ASP A CA 1
ATOM 6120 C C . ASP A 1 754 ? -47.651 22.167 51.906 1.00 29.91 754 ASP A C 1
ATOM 6122 O O . ASP A 1 754 ? -47.676 21.941 53.112 1.00 29.91 754 ASP A O 1
ATOM 6126 N N . SER A 1 755 ? -46.585 21.799 51.181 1.00 28.45 755 SER A N 1
ATOM 6127 C CA . SER A 1 755 ? -45.230 22.270 51.536 1.00 28.45 755 SER A CA 1
ATOM 6128 C C . SER A 1 755 ? -44.150 21.867 50.523 1.00 28.45 755 SER A C 1
ATOM 6130 O O . SER A 1 755 ? -44.168 20.817 49.890 1.00 28.45 755 SER A O 1
ATOM 6132 N N . ARG A 1 756 ? -43.206 22.799 50.395 1.00 32.31 756 ARG A N 1
ATOM 6133 C CA . ARG A 1 756 ? -41.985 22.829 49.589 1.00 32.31 756 ARG A CA 1
ATOM 6134 C C . ARG A 1 756 ? -40.987 21.727 49.972 1.00 32.31 756 ARG A C 1
ATOM 6136 O O . ARG A 1 756 ? -40.679 21.594 51.155 1.00 32.31 756 ARG A O 1
ATOM 6143 N N . ARG A 1 757 ? -40.330 21.127 48.977 1.00 31.62 757 ARG A N 1
ATOM 6144 C CA . ARG A 1 757 ? -38.874 21.224 48.743 1.00 31.62 757 ARG A CA 1
ATOM 6145 C C . ARG A 1 757 ? -38.499 20.629 47.394 1.00 31.62 757 ARG A C 1
ATOM 6147 O O . ARG A 1 757 ? -39.057 19.566 47.057 1.00 31.62 757 ARG A O 1
#